Protein AF-A0A9P6SMW0-F1 (afdb_monomer)

pLDDT: mean 72.53, std 23.36, range [26.47, 97.31]

Radius of gyration: 35.16 Å; Cα contacts (8 Å, |Δi|>4): 327; chains: 1; bounding box: 112×62×105 Å

Sequence (400 aa):
MSQSSTWRSTFTNVPPLTKSVSTAMTVMTALGLALRLRDSMAFIGHGDAPVDDSPDYAGGSEDFLIPLLALVPVSAPYRFWTFATASFFERSIIQFVINMMTLLGCGKYLERAWGSREFFKFLAVTSVGTMLAIYFTCLFEYVVRGNEDLLYGTQAYGLTAVLAGFLVGFKQLVPEHLVTLWGAFSIRVKTLPMLFAVFMIVQSLLIRSQTQLLMAIYGLLISWMYSRFFKMQDGVRGDRSETFAFASFFPEAAQPPVKVVSNLVFGILVRLHICSPLGFGATFQSDLENPQMPGMILPISQPASLRAEAERRRALALKALDMRLHAAAGNSASLPGLSQKTFLGPTPSANNNPISLPPSSTGSTGGASTAPATNEDEVLFETSAMDDASANSSSKEEKP

Structure (mmCIF, N/CA/C/O backbone):
data_AF-A0A9P6SMW0-F1
#
_entry.id   AF-A0A9P6SMW0-F1
#
loop_
_atom_site.group_PDB
_atom_site.id
_atom_site.type_symbol
_atom_site.label_atom_id
_atom_site.label_alt_id
_atom_site.label_comp_id
_atom_site.label_asym_id
_atom_site.label_entity_id
_atom_site.label_seq_id
_atom_site.pdbx_PDB_ins_code
_atom_site.Cartn_x
_atom_site.Cartn_y
_atom_site.Cartn_z
_atom_site.occupancy
_atom_site.B_iso_or_equiv
_atom_site.auth_seq_id
_atom_site.auth_comp_id
_atom_site.auth_asym_id
_atom_site.auth_atom_id
_atom_site.pdbx_PDB_model_num
ATOM 1 N N . MET A 1 1 ? 14.753 30.728 30.051 1.00 38.44 1 MET A N 1
ATOM 2 C CA . MET A 1 1 ? 15.815 29.850 29.495 1.00 38.44 1 MET A CA 1
ATOM 3 C C . MET A 1 1 ? 15.223 29.008 28.368 1.00 38.44 1 MET A C 1
ATOM 5 O O . MET A 1 1 ? 14.013 28.822 28.364 1.00 38.44 1 MET A O 1
ATOM 9 N N . SER A 1 2 ? 16.028 28.582 27.387 1.00 42.25 2 SER A N 1
ATOM 10 C CA . SER A 1 2 ? 15.524 28.003 26.125 1.00 42.25 2 SER A CA 1
ATOM 11 C C . SER A 1 2 ? 15.168 26.511 26.212 1.00 42.25 2 SER A C 1
ATOM 13 O O . SER A 1 2 ? 15.767 25.770 26.990 1.00 42.25 2 SER A O 1
ATOM 15 N N . GLN A 1 3 ? 14.227 26.061 25.376 1.00 50.88 3 GLN A N 1
ATOM 16 C CA . GLN A 1 3 ? 13.873 24.647 25.213 1.00 50.88 3 GLN A CA 1
ATOM 17 C C . GLN A 1 3 ? 14.944 23.916 24.382 1.00 50.88 3 GLN A C 1
ATOM 19 O O . GLN A 1 3 ? 15.056 24.140 23.179 1.00 50.88 3 GLN A O 1
ATOM 24 N N . SER A 1 4 ? 15.715 23.016 24.999 1.00 48.16 4 SER A N 1
ATOM 25 C CA . SER A 1 4 ? 16.791 22.253 24.330 1.00 48.16 4 SER A CA 1
ATOM 26 C C . SER A 1 4 ? 16.632 20.722 24.394 1.00 48.16 4 SER A C 1
ATOM 28 O O . SER A 1 4 ? 17.510 19.981 23.953 1.00 48.16 4 SER A O 1
ATOM 30 N N . SER A 1 5 ? 15.503 20.218 24.903 1.00 55.91 5 SER A N 1
ATOM 31 C CA . SER A 1 5 ? 15.257 18.789 25.175 1.00 55.91 5 SER A CA 1
ATOM 32 C C . SER A 1 5 ? 14.526 18.019 24.057 1.00 55.91 5 SER A C 1
ATOM 34 O O . SER A 1 5 ? 14.334 16.804 24.161 1.00 55.91 5 SER A O 1
ATOM 36 N N . THR A 1 6 ? 14.109 18.697 22.985 1.00 59.00 6 THR A N 1
ATOM 37 C CA . THR A 1 6 ? 12.970 18.286 22.136 1.00 59.00 6 THR A CA 1
ATOM 38 C C . THR A 1 6 ? 13.243 17.118 21.176 1.00 59.00 6 THR A C 1
ATOM 40 O O . THR A 1 6 ? 12.393 16.246 20.990 1.00 59.00 6 THR A O 1
ATOM 43 N N . TRP A 1 7 ? 14.429 17.058 20.560 1.00 48.31 7 TRP A N 1
ATOM 44 C CA . TRP A 1 7 ? 14.708 16.068 19.506 1.00 48.31 7 TRP A CA 1
ATOM 45 C C . TRP A 1 7 ? 15.228 14.732 20.043 1.00 48.31 7 TRP A C 1
ATOM 47 O O . TRP A 1 7 ? 14.698 13.680 19.685 1.00 48.31 7 TRP A O 1
ATOM 57 N N . ARG A 1 8 ? 16.227 14.738 20.939 1.00 53.81 8 ARG A N 1
ATOM 58 C CA . ARG A 1 8 ? 16.831 13.490 21.454 1.00 53.81 8 ARG A CA 1
ATOM 59 C C . ARG A 1 8 ? 15.805 12.612 22.183 1.00 53.81 8 ARG A C 1
ATOM 61 O O . ARG A 1 8 ? 15.768 11.410 21.944 1.00 53.81 8 ARG A O 1
ATOM 68 N N . SER A 1 9 ? 14.923 13.218 22.979 1.00 55.69 9 SER A N 1
ATOM 69 C CA . SER A 1 9 ? 13.796 12.550 23.657 1.00 55.69 9 SER A CA 1
ATOM 70 C C . SER A 1 9 ? 12.783 11.924 22.683 1.00 55.69 9 SER A C 1
ATOM 72 O O . SER A 1 9 ? 12.255 10.835 22.927 1.00 55.69 9 SER A O 1
ATOM 74 N N . THR A 1 10 ? 12.546 12.573 21.540 1.00 56.06 10 THR A N 1
ATOM 75 C CA . THR A 1 10 ? 11.648 12.072 20.491 1.00 56.06 10 THR A CA 1
ATOM 76 C C . THR A 1 10 ? 12.177 10.781 19.859 1.00 56.06 10 THR A C 1
ATOM 78 O O . THR A 1 10 ? 11.382 9.855 19.657 1.00 56.06 10 THR A O 1
ATOM 81 N N . PHE A 1 11 ? 13.495 10.693 19.622 1.00 58.81 11 PHE A N 1
ATOM 82 C CA . PHE A 1 11 ? 14.179 9.520 19.056 1.00 58.81 11 PHE A CA 1
ATOM 83 C C . PHE A 1 11 ? 14.440 8.393 20.071 1.00 58.81 11 PHE A C 1
ATOM 85 O O . PHE A 1 11 ? 14.245 7.219 19.737 1.00 58.81 11 PHE A O 1
ATOM 92 N N . THR A 1 12 ? 14.832 8.696 21.317 1.00 64.06 12 THR A N 1
ATOM 93 C CA . THR A 1 12 ? 15.030 7.647 22.339 1.00 64.06 12 THR A CA 1
ATOM 94 C C . THR A 1 12 ? 13.735 6.878 22.590 1.00 64.06 12 THR A C 1
ATOM 96 O O . THR A 1 12 ? 13.759 5.647 22.624 1.00 64.06 12 THR A O 1
ATOM 99 N N . ASN A 1 13 ? 12.596 7.576 22.636 1.00 83.69 13 ASN A N 1
ATOM 100 C CA . ASN A 1 13 ? 11.272 7.009 22.900 1.00 83.69 13 ASN A CA 1
ATOM 101 C C . ASN A 1 13 ? 10.539 6.467 21.640 1.00 83.69 13 ASN A C 1
ATOM 103 O O . ASN A 1 13 ? 9.306 6.407 21.603 1.00 83.69 13 ASN A O 1
ATOM 107 N N . VAL A 1 14 ? 11.266 6.096 20.576 1.00 86.12 14 VAL A N 1
ATOM 108 C CA . VAL A 1 14 ? 10.713 5.298 19.458 1.00 86.12 14 VAL A CA 1
ATOM 109 C C . VAL A 1 14 ? 10.756 3.797 19.825 1.00 86.12 14 VAL A C 1
ATOM 111 O O . VAL A 1 14 ? 11.798 3.331 20.297 1.00 86.12 14 VAL A O 1
ATOM 114 N N . PRO A 1 15 ? 9.666 3.031 19.625 1.00 92.62 15 PRO A N 1
ATOM 115 C CA . PRO A 1 15 ? 9.629 1.571 19.777 1.00 92.62 15 PRO A CA 1
ATOM 116 C C . PRO A 1 15 ? 10.680 0.799 18.939 1.00 92.62 15 PRO A C 1
ATOM 118 O O . PRO A 1 15 ? 11.204 1.337 17.956 1.00 92.62 15 PRO A O 1
ATOM 121 N N . PRO A 1 16 ? 11.031 -0.447 19.322 1.00 92.75 16 PRO A N 1
ATOM 122 C CA . PRO A 1 16 ? 12.182 -1.159 18.765 1.00 92.75 16 PRO A CA 1
ATOM 123 C C . PRO A 1 16 ? 12.016 -1.588 17.302 1.00 92.75 16 PRO A C 1
ATOM 125 O O . PRO A 1 16 ? 12.989 -1.508 16.551 1.00 92.75 16 PRO A O 1
ATOM 128 N N . LEU A 1 17 ? 10.822 -2.003 16.861 1.00 94.31 17 LEU A N 1
ATOM 129 C CA . LEU A 1 17 ? 10.643 -2.435 15.473 1.00 94.31 17 LEU A CA 1
ATOM 130 C C . LEU A 1 17 ? 10.639 -1.237 14.520 1.00 94.31 17 LEU A C 1
ATOM 132 O O . LEU A 1 17 ? 11.313 -1.276 13.499 1.00 94.31 17 LEU A O 1
ATOM 136 N N . THR A 1 18 ? 9.962 -0.146 14.875 1.00 94.69 18 THR A N 1
ATOM 137 C CA . THR A 1 18 ? 9.974 1.113 14.116 1.00 94.69 18 THR A CA 1
ATOM 138 C C . THR A 1 18 ? 11.405 1.629 13.953 1.00 94.69 18 THR A C 1
ATOM 140 O O . THR A 1 18 ? 11.791 2.002 12.847 1.00 94.69 18 THR A O 1
ATOM 143 N N . LYS A 1 19 ? 12.230 1.561 15.013 1.00 94.12 19 LYS A N 1
ATOM 144 C CA . LYS A 1 19 ? 13.682 1.797 14.915 1.00 94.12 19 LYS A CA 1
ATOM 145 C C . LYS A 1 19 ? 14.330 0.862 13.889 1.00 94.12 19 LYS A C 1
ATOM 147 O O . LYS A 1 19 ? 14.924 1.362 12.942 1.00 94.12 19 LYS A O 1
ATOM 152 N N . SER A 1 20 ? 14.179 -0.456 14.026 1.00 93.81 20 SER A N 1
ATOM 153 C CA . SER A 1 20 ? 14.808 -1.444 13.134 1.00 93.81 20 SER A CA 1
ATOM 154 C C . SER A 1 20 ? 14.403 -1.312 11.657 1.00 93.81 20 SER A C 1
ATOM 156 O O . SER A 1 20 ? 15.257 -1.415 10.779 1.00 93.81 20 SER A O 1
ATOM 158 N N . VAL A 1 21 ? 13.127 -1.051 11.363 1.00 93.75 21 VAL A N 1
ATOM 159 C CA . VAL A 1 21 ? 12.633 -0.849 9.990 1.00 93.75 21 VAL A CA 1
ATOM 160 C C . VAL A 1 21 ? 13.147 0.481 9.429 1.00 93.75 21 VAL A C 1
ATOM 162 O O . VAL A 1 21 ? 13.546 0.541 8.267 1.00 93.75 21 VAL A O 1
ATOM 165 N N . SER A 1 22 ? 13.226 1.533 10.254 1.00 94.06 22 SER A N 1
ATOM 166 C CA . SER A 1 22 ? 13.819 2.810 9.840 1.00 94.06 22 SER A CA 1
ATOM 167 C C . SER A 1 22 ? 15.324 2.701 9.559 1.00 94.06 22 SER A C 1
ATOM 169 O O . SER A 1 22 ? 15.792 3.221 8.550 1.00 94.06 22 SER A O 1
ATOM 171 N N . THR A 1 23 ? 16.098 1.971 10.371 1.00 93.25 23 THR A N 1
ATOM 172 C CA . THR A 1 23 ? 17.533 1.776 10.105 1.00 93.25 23 THR A CA 1
ATOM 173 C C . THR A 1 23 ? 17.768 0.912 8.871 1.00 93.25 23 THR A C 1
ATOM 175 O O . THR A 1 23 ? 18.647 1.247 8.080 1.00 93.25 23 THR A O 1
ATOM 178 N N . ALA A 1 24 ? 16.952 -0.122 8.637 1.00 92.12 24 ALA A N 1
ATOM 179 C CA . ALA A 1 24 ? 16.988 -0.898 7.397 1.00 92.12 24 ALA A CA 1
ATOM 180 C C . ALA A 1 24 ? 16.718 -0.015 6.162 1.00 92.12 24 ALA A C 1
ATOM 182 O O . ALA A 1 24 ? 17.507 -0.028 5.220 1.00 92.12 24 ALA A O 1
ATOM 183 N N . MET A 1 25 ? 15.671 0.819 6.193 1.00 92.75 25 MET A N 1
ATOM 184 C CA . MET A 1 25 ? 15.364 1.764 5.110 1.00 92.75 25 MET A CA 1
ATOM 185 C C . MET A 1 25 ? 16.507 2.763 4.856 1.00 92.75 25 MET A C 1
ATOM 187 O O . MET A 1 25 ? 16.843 3.038 3.701 1.00 92.75 25 MET A O 1
ATOM 191 N N . THR A 1 26 ? 17.144 3.273 5.916 1.00 93.19 26 THR A N 1
ATOM 192 C CA . THR A 1 26 ? 18.338 4.128 5.804 1.00 93.19 26 THR A CA 1
ATOM 193 C C . THR A 1 26 ? 19.496 3.397 5.135 1.00 93.19 26 THR A C 1
ATOM 195 O O . THR A 1 26 ? 20.069 3.940 4.199 1.00 93.19 26 THR A O 1
ATOM 198 N N . VAL A 1 27 ? 19.829 2.173 5.560 1.00 92.19 27 VAL A N 1
ATOM 199 C CA . VAL A 1 27 ? 20.946 1.400 4.986 1.00 92.19 27 VAL A CA 1
ATOM 200 C C . VAL A 1 27 ? 20.711 1.097 3.504 1.00 92.19 27 VAL A C 1
ATOM 202 O O . VAL A 1 27 ? 21.601 1.335 2.692 1.00 92.19 27 VAL A O 1
ATOM 205 N N . MET A 1 28 ? 19.510 0.649 3.130 1.00 88.12 28 MET A N 1
ATOM 206 C CA . MET A 1 28 ? 19.176 0.310 1.739 1.00 88.12 28 MET A CA 1
ATOM 207 C C . MET A 1 28 ? 19.197 1.541 0.821 1.00 88.12 28 MET A C 1
ATOM 209 O O . MET A 1 28 ? 19.710 1.480 -0.296 1.00 88.12 28 MET A O 1
ATOM 213 N N . THR A 1 29 ? 18.695 2.682 1.304 1.00 89.06 29 THR A N 1
ATOM 214 C CA . THR A 1 29 ? 18.709 3.947 0.550 1.00 89.06 29 THR A CA 1
ATOM 215 C C . THR A 1 29 ? 20.121 4.538 0.459 1.00 89.06 29 THR A C 1
ATOM 217 O O . THR A 1 29 ? 20.538 4.985 -0.610 1.00 89.06 29 THR A O 1
ATOM 220 N N . ALA A 1 30 ? 20.890 4.507 1.552 1.00 88.88 30 ALA A N 1
ATOM 221 C CA . ALA A 1 30 ? 22.264 5.003 1.588 1.00 88.88 30 ALA A CA 1
ATOM 222 C C . ALA A 1 30 ? 23.210 4.168 0.713 1.00 88.88 30 ALA A C 1
ATOM 224 O O . ALA A 1 30 ? 24.082 4.739 0.066 1.00 88.88 30 ALA A O 1
ATOM 225 N N . LEU A 1 31 ? 23.010 2.846 0.637 1.00 86.50 31 LEU A N 1
ATOM 226 C CA . LEU A 1 31 ? 23.756 1.962 -0.263 1.00 86.50 31 LEU A CA 1
ATOM 227 C C . LEU A 1 31 ? 23.539 2.353 -1.732 1.00 86.50 31 LEU A C 1
ATOM 229 O O . LEU A 1 31 ? 24.509 2.558 -2.460 1.00 86.50 31 LEU A O 1
ATOM 233 N N . GLY A 1 32 ? 22.280 2.529 -2.150 1.00 81.81 32 GLY A N 1
ATOM 234 C CA . GLY A 1 32 ? 21.957 3.002 -3.499 1.00 81.81 32 GLY A CA 1
ATOM 235 C C . GLY A 1 32 ? 22.542 4.387 -3.793 1.00 81.81 32 GLY A C 1
ATOM 236 O O . GLY A 1 32 ? 23.146 4.592 -4.843 1.00 81.81 32 GLY A O 1
ATOM 237 N N . LEU A 1 33 ? 22.437 5.330 -2.849 1.00 84.44 33 LEU A N 1
ATOM 238 C CA . LEU A 1 33 ? 23.004 6.673 -3.000 1.00 84.44 33 LEU A CA 1
ATOM 239 C C . LEU A 1 33 ? 24.539 6.662 -3.099 1.00 84.44 33 LEU A C 1
ATOM 241 O O . LEU A 1 33 ? 25.092 7.357 -3.945 1.00 84.44 33 LEU A O 1
ATOM 245 N N . ALA A 1 34 ? 25.232 5.873 -2.276 1.00 82.75 34 ALA A N 1
ATOM 246 C CA . ALA A 1 34 ? 26.691 5.781 -2.296 1.00 82.75 34 ALA A CA 1
ATOM 247 C C . ALA A 1 34 ? 27.218 5.233 -3.632 1.00 82.75 34 ALA A C 1
ATOM 249 O O . ALA A 1 34 ? 28.231 5.710 -4.141 1.00 82.75 34 ALA A O 1
ATOM 250 N N . LEU A 1 35 ? 26.510 4.268 -4.222 1.00 80.69 35 LEU A N 1
ATOM 251 C CA . LEU A 1 35 ? 26.890 3.653 -5.493 1.00 80.69 35 LEU A CA 1
ATOM 252 C C . LEU A 1 35 ? 26.582 4.582 -6.681 1.00 80.69 35 LEU A C 1
ATOM 254 O O . LEU A 1 35 ? 27.444 4.770 -7.534 1.00 80.69 35 LEU A O 1
ATOM 258 N N . ARG A 1 36 ? 25.452 5.304 -6.655 1.00 79.06 36 ARG A N 1
ATOM 259 C CA . ARG A 1 36 ? 25.167 6.418 -7.586 1.00 79.06 36 ARG A CA 1
ATOM 260 C C . ARG A 1 36 ? 26.241 7.507 -7.556 1.00 79.06 36 ARG A C 1
ATOM 262 O O . ARG A 1 36 ? 26.668 7.985 -8.606 1.00 79.06 36 ARG A O 1
ATOM 269 N N . LEU A 1 37 ? 26.685 7.900 -6.359 1.00 80.19 37 LEU A N 1
ATOM 270 C CA . LEU A 1 37 ? 27.744 8.897 -6.183 1.00 80.19 37 LEU A CA 1
ATOM 271 C C . LEU A 1 37 ? 29.089 8.385 -6.707 1.00 80.19 37 LEU A C 1
ATOM 273 O O . LEU A 1 37 ? 29.782 9.128 -7.396 1.00 80.19 37 LEU A O 1
ATOM 277 N N . ARG A 1 38 ? 29.444 7.122 -6.435 1.00 80.94 38 ARG A N 1
ATOM 278 C CA . ARG A 1 38 ? 30.654 6.487 -6.979 1.00 80.94 38 ARG A CA 1
ATOM 279 C C . ARG A 1 38 ? 30.658 6.509 -8.505 1.00 80.94 38 ARG A C 1
ATOM 281 O O . ARG A 1 38 ? 31.643 6.941 -9.090 1.00 80.94 38 ARG A O 1
ATOM 288 N N . ASP A 1 39 ? 29.571 6.076 -9.134 1.00 74.94 39 ASP A N 1
ATOM 289 C CA . ASP A 1 39 ? 29.486 5.976 -10.593 1.00 74.94 39 ASP A CA 1
ATOM 290 C C . ASP A 1 39 ? 29.515 7.371 -11.246 1.00 74.94 39 ASP A C 1
ATOM 292 O O . ASP A 1 39 ? 30.223 7.583 -12.228 1.00 74.94 39 ASP A O 1
ATOM 296 N N . SER A 1 40 ? 28.857 8.362 -10.629 1.00 75.00 40 SER A N 1
ATOM 297 C CA . SER A 1 40 ? 28.942 9.771 -11.051 1.00 75.00 40 SER A CA 1
ATOM 298 C C . SER A 1 40 ? 30.370 10.328 -10.956 1.00 75.00 40 SER A C 1
ATOM 300 O O . SER A 1 40 ? 30.811 11.053 -11.844 1.00 75.00 40 SER A O 1
ATOM 302 N N . MET A 1 41 ? 31.115 9.984 -9.898 1.00 74.44 41 MET A N 1
ATOM 303 C CA . MET A 1 41 ? 32.519 10.388 -9.747 1.00 74.44 41 MET A CA 1
ATOM 304 C C . MET A 1 41 ? 33.445 9.665 -10.734 1.00 74.44 41 MET A C 1
ATOM 306 O O . MET A 1 41 ? 34.378 10.285 -11.236 1.00 74.44 41 MET A O 1
ATOM 310 N N . ALA A 1 42 ? 33.181 8.394 -11.051 1.00 70.69 42 ALA A N 1
ATOM 311 C CA . ALA A 1 42 ? 33.932 7.649 -12.061 1.00 70.69 42 ALA A CA 1
ATOM 312 C C . ALA A 1 42 ? 33.749 8.255 -13.463 1.00 70.69 42 ALA A C 1
ATOM 314 O O . ALA A 1 42 ? 34.732 8.461 -14.167 1.00 70.69 42 ALA A O 1
ATOM 315 N N . PHE A 1 43 ? 32.517 8.627 -13.830 1.00 63.81 43 PHE A N 1
ATOM 316 C CA . PHE A 1 43 ? 32.230 9.318 -15.091 1.00 63.81 43 PHE A CA 1
ATOM 317 C C . PHE A 1 43 ? 32.984 10.654 -15.205 1.00 63.81 43 PHE A C 1
ATOM 319 O O . PHE A 1 43 ? 33.633 10.914 -16.214 1.00 63.81 43 PHE A O 1
ATOM 32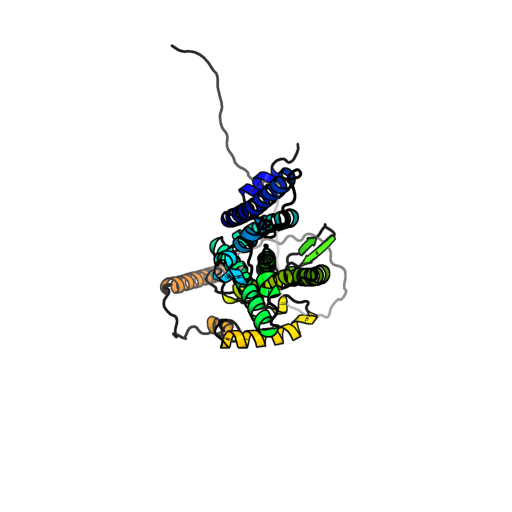6 N N . ILE A 1 44 ? 32.980 11.471 -14.143 1.00 66.94 44 ILE A N 1
ATOM 327 C CA . ILE A 1 44 ? 33.736 12.737 -14.095 1.00 66.94 44 ILE A CA 1
ATOM 328 C C . ILE A 1 44 ? 35.256 12.493 -14.183 1.00 66.94 44 ILE A C 1
ATOM 330 O O . ILE A 1 44 ? 35.965 13.266 -14.821 1.00 66.94 44 ILE A O 1
ATOM 334 N N . GLY A 1 45 ? 35.761 11.411 -13.581 1.00 63.66 45 GLY A N 1
ATOM 335 C CA . GLY A 1 45 ? 37.182 11.045 -13.602 1.00 63.66 45 GLY A CA 1
ATOM 336 C C . GLY A 1 45 ? 37.713 10.537 -14.949 1.00 63.66 45 GLY A C 1
ATOM 337 O O . GLY A 1 45 ? 38.927 10.497 -15.130 1.00 63.66 45 GLY A O 1
ATOM 338 N N . HIS A 1 46 ? 36.838 10.174 -15.893 1.00 59.62 46 HIS A N 1
ATOM 339 C CA . HIS A 1 46 ? 37.213 9.684 -17.227 1.00 59.62 46 HIS A CA 1
ATOM 340 C C . HIS A 1 46 ? 37.083 10.736 -18.346 1.00 59.62 46 HIS A C 1
ATOM 342 O O . HIS A 1 46 ? 37.222 10.392 -19.516 1.00 59.62 46 HIS A O 1
ATOM 348 N N . GLY A 1 47 ? 36.873 12.016 -18.010 1.00 56.06 47 GLY A N 1
ATOM 349 C CA . GLY A 1 47 ? 36.611 13.093 -18.981 1.00 56.06 47 GLY A CA 1
ATOM 350 C C . GLY A 1 47 ? 37.697 13.369 -20.037 1.00 56.06 47 GLY A C 1
ATOM 351 O O . GLY A 1 47 ? 37.386 14.003 -21.040 1.00 56.06 47 GLY A O 1
ATOM 352 N N . ASP A 1 48 ? 38.927 12.876 -19.842 1.00 55.62 48 ASP A N 1
ATOM 353 C CA . ASP A 1 48 ? 40.054 13.006 -20.787 1.00 55.62 48 ASP A CA 1
ATOM 354 C C . ASP A 1 48 ? 40.368 11.703 -21.564 1.00 55.62 48 ASP A C 1
ATOM 356 O O . ASP A 1 48 ? 41.345 11.640 -22.314 1.00 55.62 48 ASP A O 1
ATOM 360 N N . ALA A 1 49 ? 39.581 10.634 -21.387 1.00 56.25 49 ALA A N 1
ATOM 361 C CA . ALA A 1 49 ? 39.760 9.392 -22.142 1.00 56.25 49 ALA A CA 1
ATOM 362 C C . ALA A 1 49 ? 39.144 9.508 -23.554 1.00 56.25 49 ALA A C 1
ATOM 364 O O . ALA A 1 49 ? 38.048 10.058 -23.693 1.00 56.25 49 ALA A O 1
ATOM 365 N N . PRO A 1 50 ? 39.793 8.980 -24.613 1.00 52.38 50 PRO A N 1
ATOM 366 C CA . PRO A 1 50 ? 39.182 8.933 -25.937 1.00 52.38 50 PRO A CA 1
ATOM 367 C C . PRO A 1 50 ? 37.927 8.053 -25.909 1.00 52.38 50 PRO A C 1
ATOM 369 O O . PRO A 1 50 ? 37.928 6.979 -25.306 1.00 52.38 50 PRO A O 1
ATOM 372 N N . VAL A 1 51 ? 36.866 8.508 -26.578 1.00 54.59 51 VAL A N 1
ATOM 373 C CA . VAL A 1 51 ? 35.633 7.732 -26.750 1.00 54.59 51 VAL A CA 1
ATOM 374 C C . VAL A 1 51 ? 35.925 6.571 -27.697 1.00 54.59 51 VAL A C 1
ATOM 376 O O . VAL A 1 51 ? 36.068 6.769 -28.901 1.00 54.59 51 VAL A O 1
ATOM 379 N N . ASP A 1 52 ? 36.050 5.375 -27.133 1.00 50.16 52 ASP A N 1
ATOM 380 C CA . ASP A 1 52 ? 36.078 4.122 -27.882 1.00 50.16 52 ASP A CA 1
ATOM 381 C C . ASP A 1 52 ? 34.620 3.674 -28.075 1.00 50.16 52 ASP A C 1
ATOM 383 O O . ASP A 1 52 ? 33.908 3.452 -27.091 1.00 50.16 52 ASP A O 1
ATOM 387 N N . ASP A 1 53 ? 34.146 3.606 -29.325 1.00 48.81 53 ASP A N 1
ATOM 388 C CA . ASP A 1 53 ? 32.729 3.401 -29.697 1.00 48.81 53 ASP A CA 1
ATOM 389 C C . ASP A 1 53 ? 32.248 1.941 -29.479 1.00 48.81 53 ASP A C 1
ATOM 391 O O . ASP A 1 53 ? 31.550 1.343 -30.302 1.00 48.81 53 ASP A O 1
ATOM 395 N N . SER A 1 54 ? 32.617 1.339 -28.345 1.00 46.72 54 SER A N 1
ATOM 396 C CA . SER A 1 54 ? 32.139 0.035 -27.885 1.00 46.72 54 SER A CA 1
ATOM 397 C C . SER A 1 54 ? 30.897 0.205 -26.987 1.00 46.72 54 SER A C 1
ATOM 399 O O . SER A 1 54 ? 31.025 0.724 -25.873 1.00 46.72 54 SER A O 1
ATOM 401 N N . PRO A 1 55 ? 29.693 -0.233 -27.405 1.00 46.69 55 PRO A N 1
ATOM 402 C CA . PRO A 1 55 ? 28.449 0.054 -26.679 1.00 46.69 55 PRO A CA 1
ATOM 403 C C . PRO A 1 55 ? 28.268 -0.738 -25.367 1.00 46.69 55 PRO A C 1
ATOM 405 O O . PRO A 1 55 ? 27.374 -0.425 -24.584 1.00 46.69 55 PRO A O 1
ATOM 408 N N . ASP A 1 56 ? 29.101 -1.751 -25.111 1.00 44.00 56 ASP A N 1
ATOM 409 C CA . ASP A 1 56 ? 28.829 -2.799 -24.114 1.00 44.00 56 ASP A CA 1
ATOM 410 C C . ASP A 1 56 ? 29.334 -2.516 -22.682 1.00 44.00 56 ASP A C 1
ATOM 412 O O . ASP A 1 56 ? 29.006 -3.264 -21.761 1.00 44.00 56 ASP A O 1
ATOM 416 N N . TYR A 1 57 ? 30.106 -1.444 -22.454 1.00 45.03 57 TYR A N 1
ATOM 417 C CA . TYR A 1 57 ? 30.691 -1.132 -21.132 1.00 45.03 57 TYR A CA 1
ATOM 418 C C . TYR A 1 57 ? 30.017 0.014 -20.358 1.00 45.03 57 TYR A C 1
ATOM 420 O O . TYR A 1 57 ? 30.413 0.308 -19.231 1.00 45.03 57 TYR A O 1
ATOM 428 N N . ALA A 1 58 ? 28.955 0.618 -20.900 1.00 44.44 58 ALA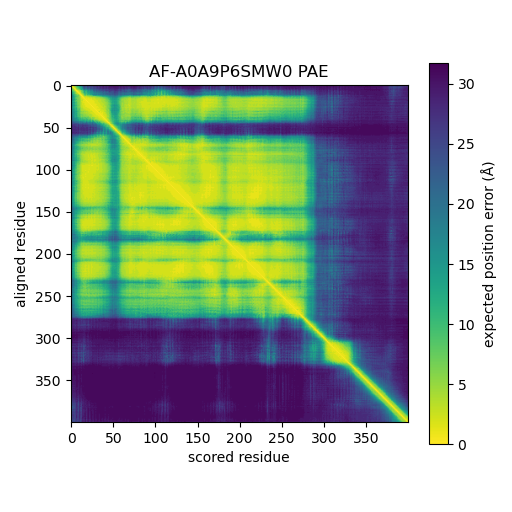 A N 1
ATOM 429 C CA . ALA A 1 58 ? 28.212 1.704 -20.249 1.00 44.44 58 ALA A CA 1
ATOM 430 C C . ALA A 1 58 ? 27.161 1.239 -19.209 1.00 44.44 58 ALA A C 1
ATOM 432 O O . ALA A 1 58 ? 26.380 2.058 -18.725 1.00 44.44 58 ALA A O 1
ATOM 433 N N . GLY A 1 59 ? 27.130 -0.053 -18.855 1.00 51.41 59 GLY A N 1
ATOM 434 C CA . GLY A 1 59 ? 26.236 -0.598 -17.826 1.00 51.41 59 GLY A CA 1
ATOM 435 C C . GLY A 1 59 ? 26.606 -0.095 -16.429 1.00 51.41 59 GLY A C 1
ATOM 436 O O . GLY A 1 59 ? 27.518 -0.624 -15.788 1.00 51.41 59 GLY A O 1
ATOM 437 N N . GLY A 1 60 ? 25.901 0.931 -15.951 1.00 60.44 60 GLY A N 1
ATOM 438 C CA . GLY A 1 60 ? 26.140 1.533 -14.642 1.00 60.44 60 GLY A CA 1
ATOM 439 C C . GLY A 1 60 ? 25.772 0.572 -13.512 1.00 60.44 60 GLY A C 1
ATOM 440 O O . GLY A 1 60 ? 24.963 -0.340 -13.684 1.00 60.44 60 GLY A O 1
ATOM 441 N N . SER A 1 61 ? 26.302 0.769 -12.299 1.00 64.31 61 SER A N 1
ATOM 442 C CA . SER A 1 61 ? 25.914 -0.123 -11.196 1.00 64.31 61 SER A CA 1
ATOM 443 C C . SER A 1 61 ? 24.450 0.053 -10.789 1.00 64.31 61 SER A C 1
ATOM 445 O O . SER A 1 61 ? 23.865 -0.887 -10.257 1.00 64.31 61 SER A O 1
ATOM 447 N N . GLU A 1 62 ? 23.829 1.189 -11.129 1.00 67.06 62 GLU A N 1
ATOM 448 C CA . GLU A 1 62 ? 22.370 1.371 -11.180 1.00 67.06 62 GLU A CA 1
ATOM 449 C C . GLU A 1 62 ? 21.652 0.169 -11.822 1.00 67.06 62 GLU A C 1
ATOM 451 O O . GLU A 1 62 ? 20.718 -0.365 -11.222 1.00 67.06 62 GLU A O 1
ATOM 456 N N . ASP A 1 63 ? 22.118 -0.316 -12.976 1.00 68.12 63 ASP A N 1
ATOM 457 C CA . ASP A 1 63 ? 21.465 -1.387 -13.744 1.00 68.12 63 ASP A CA 1
ATOM 458 C C . ASP A 1 63 ? 21.572 -2.753 -13.051 1.00 68.12 63 ASP A C 1
ATOM 460 O O . ASP A 1 63 ? 20.683 -3.601 -13.157 1.00 68.12 63 ASP A O 1
ATOM 464 N N . PHE A 1 64 ? 22.625 -2.960 -12.255 1.00 72.38 64 PHE A N 1
ATOM 465 C CA . PHE A 1 64 ? 22.752 -4.132 -11.391 1.00 72.38 64 PHE A CA 1
ATOM 466 C C . PHE A 1 64 ? 21.898 -4.010 -10.115 1.00 72.38 64 PHE A C 1
ATOM 468 O O . PHE A 1 64 ? 21.249 -4.981 -9.701 1.00 72.38 64 PHE A O 1
ATOM 475 N N . LEU A 1 65 ? 21.910 -2.823 -9.495 1.00 75.25 65 LEU A N 1
ATOM 476 C CA . LEU A 1 65 ? 21.375 -2.530 -8.161 1.00 75.25 65 LEU A CA 1
ATOM 477 C C . LEU A 1 65 ? 19.867 -2.306 -8.132 1.00 75.25 65 LEU A C 1
ATOM 479 O O . LEU A 1 65 ? 19.216 -2.742 -7.183 1.00 75.25 65 LEU A O 1
ATOM 483 N N . ILE A 1 66 ? 19.296 -1.651 -9.144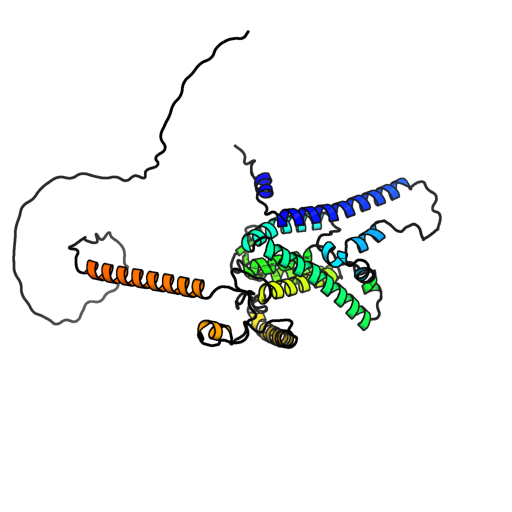 1.00 77.50 66 ILE A N 1
ATOM 484 C CA . ILE A 1 66 ? 17.852 -1.414 -9.231 1.00 77.50 66 ILE A CA 1
ATOM 485 C C . ILE A 1 66 ? 17.099 -2.753 -9.175 1.00 77.50 66 ILE A C 1
ATOM 487 O O . ILE A 1 66 ? 16.333 -2.927 -8.230 1.00 77.50 66 ILE A O 1
ATOM 491 N N . PRO A 1 67 ? 17.363 -3.753 -10.040 1.00 78.25 67 PRO A N 1
ATOM 492 C CA . PRO A 1 67 ? 16.764 -5.081 -9.901 1.00 78.25 67 PRO A CA 1
ATOM 493 C C . PRO A 1 67 ? 17.301 -5.899 -8.710 1.00 78.25 67 PRO A C 1
ATOM 495 O O . PRO A 1 67 ? 16.873 -7.030 -8.513 1.00 78.25 67 PRO A O 1
ATOM 498 N N . LEU A 1 68 ? 18.276 -5.422 -7.925 1.00 80.81 68 LEU A N 1
ATOM 499 C CA . LEU A 1 68 ? 18.703 -6.082 -6.676 1.00 80.81 68 LEU A CA 1
ATOM 500 C C . LEU A 1 68 ? 17.862 -5.622 -5.474 1.00 80.81 68 LEU A C 1
ATOM 502 O O . LEU A 1 68 ? 17.616 -6.413 -4.564 1.00 80.81 68 LEU A O 1
ATOM 506 N N . LEU A 1 69 ? 17.459 -4.348 -5.466 1.00 82.38 69 LEU A N 1
ATOM 507 C CA . LEU A 1 69 ? 16.823 -3.661 -4.338 1.00 82.38 69 LEU A CA 1
ATOM 508 C C . LEU A 1 69 ? 15.324 -3.421 -4.565 1.00 82.38 69 LEU A C 1
ATOM 510 O O . LEU A 1 69 ? 14.529 -3.648 -3.649 1.00 82.38 69 LEU A O 1
ATOM 514 N N . ALA A 1 70 ? 14.954 -2.978 -5.769 1.00 88.19 70 ALA A N 1
ATOM 515 C CA . ALA A 1 70 ? 13.588 -2.746 -6.229 1.00 88.19 70 ALA A CA 1
ATOM 516 C C . ALA A 1 70 ? 13.013 -3.981 -6.942 1.00 88.19 70 ALA A C 1
ATOM 518 O O . ALA A 1 70 ? 13.742 -4.850 -7.421 1.00 88.19 70 ALA A O 1
ATOM 519 N N . LEU A 1 71 ? 11.687 -4.041 -7.053 1.00 90.88 71 LEU A N 1
ATOM 520 C CA . LEU A 1 71 ? 10.999 -5.073 -7.816 1.00 90.88 71 LEU A CA 1
ATOM 521 C C . LEU A 1 71 ? 10.995 -4.692 -9.304 1.00 90.88 71 LEU A C 1
ATOM 523 O O . LEU A 1 71 ? 10.313 -3.746 -9.703 1.00 90.88 71 LEU A O 1
ATOM 527 N N . VAL A 1 72 ? 11.713 -5.468 -10.117 1.00 91.69 72 VAL A N 1
ATOM 528 C CA . VAL A 1 72 ? 11.609 -5.457 -11.586 1.00 91.69 72 VAL A CA 1
ATOM 529 C C . VAL A 1 72 ? 11.037 -6.811 -12.026 1.00 91.69 72 VAL A C 1
ATOM 531 O O . VAL A 1 72 ? 11.685 -7.830 -11.745 1.00 91.69 72 VAL A O 1
ATOM 534 N N . PRO A 1 73 ? 9.850 -6.872 -12.671 1.00 90.06 73 PRO A N 1
ATOM 535 C CA . PRO A 1 73 ? 9.106 -8.120 -12.848 1.00 90.06 73 PRO A CA 1
ATOM 536 C C . PRO A 1 73 ? 9.894 -9.255 -13.507 1.00 90.06 73 PRO A C 1
ATOM 538 O O . PRO A 1 73 ? 9.830 -10.378 -13.014 1.00 90.06 73 PRO A O 1
ATOM 541 N N . VAL A 1 74 ? 10.691 -8.981 -14.548 1.00 89.31 74 VAL A N 1
ATOM 542 C CA . VAL A 1 74 ? 11.480 -10.027 -15.230 1.00 89.31 74 VAL A CA 1
ATOM 543 C C . VAL A 1 74 ? 12.497 -10.720 -14.308 1.00 89.31 74 VAL A C 1
ATOM 545 O O . VAL A 1 74 ? 12.712 -11.926 -14.406 1.00 89.31 74 VAL A O 1
ATOM 548 N N . SER A 1 75 ? 13.093 -9.985 -13.363 1.00 87.56 75 SER A N 1
ATOM 549 C CA . SER A 1 75 ? 14.092 -10.526 -12.426 1.00 87.56 75 SER A CA 1
ATOM 550 C C . SER A 1 75 ? 13.510 -11.041 -11.106 1.00 87.56 75 SER A C 1
ATOM 552 O O . SER A 1 75 ? 14.181 -11.798 -10.404 1.00 87.56 75 SER A O 1
ATOM 554 N N . ALA A 1 76 ? 12.270 -10.667 -10.775 1.00 89.50 76 ALA A N 1
ATOM 555 C CA . ALA A 1 76 ? 11.606 -10.993 -9.514 1.00 89.50 76 ALA A CA 1
ATOM 556 C C . ALA A 1 76 ? 11.632 -12.490 -9.114 1.00 89.50 76 ALA A C 1
ATOM 558 O O . ALA A 1 76 ? 11.927 -12.756 -7.947 1.00 89.50 76 ALA A O 1
ATOM 559 N N . PRO A 1 77 ? 11.396 -13.482 -10.007 1.00 88.94 77 PRO A N 1
ATOM 560 C CA . PRO A 1 77 ? 11.458 -14.896 -9.613 1.00 88.94 77 PRO A CA 1
ATOM 561 C C . PRO A 1 77 ? 12.876 -15.359 -9.237 1.00 88.94 77 PRO A C 1
ATOM 563 O O . PRO A 1 77 ? 13.031 -16.179 -8.336 1.00 88.94 77 PRO A O 1
ATOM 566 N N . TYR A 1 78 ? 13.915 -14.808 -9.873 1.00 89.88 78 TYR A N 1
ATOM 567 C CA . TYR A 1 78 ? 15.317 -15.110 -9.554 1.00 89.88 78 TYR A CA 1
ATOM 568 C C . TYR A 1 78 ? 15.816 -14.340 -8.323 1.00 89.88 78 TYR A C 1
ATOM 570 O O . TYR A 1 78 ? 16.683 -14.814 -7.591 1.00 89.88 78 TYR A O 1
ATOM 578 N N . ARG A 1 79 ? 15.266 -13.143 -8.090 1.00 89.50 79 ARG A N 1
ATOM 579 C CA . ARG A 1 79 ? 15.659 -12.200 -7.035 1.00 89.50 79 ARG A CA 1
ATOM 580 C C . ARG A 1 79 ? 14.526 -12.012 -6.023 1.00 89.50 79 ARG A C 1
ATOM 582 O O . ARG A 1 79 ? 14.121 -10.892 -5.719 1.00 89.50 79 ARG A O 1
ATOM 589 N N . PHE A 1 80 ? 13.995 -13.119 -5.504 1.00 91.69 80 PHE A N 1
ATOM 590 C CA . PHE A 1 80 ? 12.766 -13.171 -4.695 1.00 91.69 80 PHE A CA 1
ATOM 591 C C . PHE A 1 80 ? 12.777 -12.297 -3.423 1.00 91.69 80 PHE A C 1
ATOM 593 O O . PHE A 1 80 ? 11.721 -11.946 -2.901 1.00 91.69 80 PHE A O 1
ATOM 600 N N . TRP A 1 81 ? 13.945 -11.899 -2.912 1.00 92.19 81 TRP A N 1
ATOM 601 C CA . TRP A 1 81 ? 14.042 -10.946 -1.799 1.00 92.19 81 TRP A CA 1
ATOM 602 C C . TRP A 1 81 ? 13.510 -9.548 -2.159 1.00 92.19 81 TRP A C 1
ATOM 604 O O . TRP A 1 81 ? 13.083 -8.824 -1.259 1.00 92.19 81 TRP A O 1
ATOM 614 N N . THR A 1 82 ? 13.460 -9.185 -3.448 1.00 92.38 82 THR A N 1
ATOM 615 C CA . THR A 1 82 ? 12.920 -7.898 -3.932 1.00 92.38 82 THR A CA 1
ATOM 616 C C . THR A 1 82 ? 11.476 -7.660 -3.488 1.00 92.38 82 THR A C 1
ATOM 618 O O . THR A 1 82 ? 11.131 -6.533 -3.135 1.00 92.38 82 THR A O 1
ATOM 621 N N . PHE A 1 83 ? 10.661 -8.717 -3.366 1.00 93.94 83 PHE A N 1
ATOM 622 C CA . PHE A 1 83 ? 9.308 -8.638 -2.803 1.00 93.94 83 PHE A CA 1
ATOM 623 C C . PHE A 1 83 ? 9.275 -8.074 -1.370 1.00 93.94 83 PHE A C 1
ATOM 625 O O . PHE A 1 83 ? 8.289 -7.450 -0.984 1.00 93.94 83 PHE A O 1
ATOM 632 N N . ALA A 1 84 ? 10.341 -8.261 -0.584 1.00 91.44 84 ALA A N 1
ATOM 633 C CA . ALA A 1 84 ? 10.472 -7.721 0.767 1.00 91.44 84 ALA A CA 1
ATOM 634 C C . ALA A 1 84 ? 11.280 -6.411 0.818 1.00 91.44 84 ALA A C 1
ATOM 636 O O . ALA A 1 84 ? 10.932 -5.518 1.591 1.00 91.44 84 ALA A O 1
ATOM 637 N N . THR A 1 85 ? 12.344 -6.271 0.018 1.00 91.31 85 THR A N 1
ATOM 638 C CA . THR A 1 85 ? 13.247 -5.106 0.086 1.00 91.31 85 THR A CA 1
ATOM 639 C C . THR A 1 85 ? 12.701 -3.862 -0.606 1.00 91.31 85 THR A C 1
ATOM 641 O O . THR A 1 85 ? 12.952 -2.754 -0.132 1.00 91.31 85 THR A O 1
ATOM 644 N N . ALA A 1 86 ? 11.930 -4.016 -1.687 1.00 92.50 86 ALA A N 1
ATOM 645 C CA . ALA A 1 86 ? 11.547 -2.905 -2.558 1.00 92.50 86 ALA A CA 1
ATOM 646 C C . ALA A 1 86 ? 10.752 -1.799 -1.844 1.00 92.50 86 ALA A C 1
ATOM 648 O O . ALA A 1 86 ? 10.922 -0.621 -2.155 1.00 92.50 86 ALA A O 1
ATOM 649 N N . SER A 1 87 ? 9.931 -2.138 -0.843 1.00 91.88 87 SER A N 1
ATOM 650 C CA . SER A 1 87 ? 9.174 -1.145 -0.060 1.00 91.88 87 SER A CA 1
ATOM 651 C C . SER A 1 87 ? 10.038 -0.278 0.865 1.00 91.88 87 SER A C 1
ATOM 653 O O . SER A 1 87 ? 9.557 0.740 1.356 1.00 91.88 87 SER A O 1
ATOM 655 N N . PHE A 1 88 ? 11.294 -0.664 1.110 1.00 90.25 88 PHE A N 1
ATOM 656 C CA . PHE A 1 88 ? 12.240 0.041 1.986 1.00 90.25 88 PHE A CA 1
ATOM 657 C C . PHE A 1 88 ? 13.428 0.644 1.219 1.00 90.25 88 PHE A C 1
ATOM 659 O O . PHE A 1 88 ? 14.355 1.169 1.832 1.00 90.25 88 PHE A O 1
ATOM 666 N N . PHE A 1 89 ? 13.398 0.588 -0.113 1.00 90.88 89 PHE A N 1
ATOM 667 C CA . PHE A 1 89 ? 14.332 1.278 -0.994 1.00 90.88 89 PHE A CA 1
ATOM 668 C C . PHE A 1 89 ? 13.676 2.536 -1.573 1.00 90.88 89 PHE A C 1
ATOM 670 O O . PHE A 1 89 ? 12.523 2.494 -2.005 1.00 90.88 89 PHE A O 1
ATOM 677 N N . GLU A 1 90 ? 14.409 3.649 -1.611 1.00 90.69 90 GLU A N 1
ATOM 678 C CA . GLU A 1 90 ? 13.979 4.883 -2.270 1.00 90.69 90 GLU A CA 1
ATOM 679 C C . GLU A 1 90 ? 15.060 5.460 -3.181 1.00 90.69 90 GLU A C 1
ATOM 681 O O . GLU A 1 90 ? 16.252 5.375 -2.892 1.00 90.69 90 GLU A O 1
ATOM 686 N N . ARG A 1 91 ? 14.630 6.094 -4.280 1.00 86.69 91 ARG A N 1
ATOM 687 C CA . ARG A 1 91 ? 15.541 6.704 -5.271 1.00 86.69 91 ARG A CA 1
ATOM 688 C C . ARG A 1 91 ? 15.728 8.212 -5.105 1.00 86.69 91 ARG A C 1
ATOM 690 O O . ARG A 1 91 ? 16.675 8.763 -5.659 1.00 86.69 91 ARG A O 1
ATOM 697 N N . SER A 1 92 ? 14.839 8.882 -4.371 1.00 88.31 92 SER A N 1
ATOM 698 C CA . SER A 1 92 ? 14.887 10.328 -4.126 1.00 88.31 92 SER A CA 1
ATOM 699 C C . SER A 1 92 ? 15.160 10.614 -2.654 1.00 88.31 92 SER A C 1
ATOM 701 O O . SER A 1 92 ? 14.439 10.123 -1.788 1.00 88.31 92 SER A O 1
ATOM 703 N N . ILE A 1 93 ? 16.156 11.458 -2.367 1.00 88.69 93 ILE A N 1
ATOM 704 C CA . ILE A 1 93 ? 16.496 11.878 -0.996 1.00 88.69 93 ILE A CA 1
ATOM 705 C C . ILE A 1 93 ? 15.308 12.604 -0.341 1.00 88.69 93 ILE A C 1
ATOM 707 O O . ILE A 1 93 ? 15.026 12.390 0.835 1.00 88.69 93 ILE A O 1
ATOM 711 N N . ILE A 1 94 ? 14.561 13.405 -1.109 1.00 91.50 94 ILE A N 1
ATOM 712 C CA . ILE A 1 94 ? 13.369 14.117 -0.622 1.00 91.50 94 ILE A CA 1
ATOM 713 C C . ILE A 1 94 ? 12.273 13.113 -0.240 1.00 91.50 94 ILE A C 1
ATOM 715 O O . ILE A 1 94 ? 11.715 13.196 0.855 1.00 91.50 94 ILE A O 1
ATOM 719 N N . GLN A 1 95 ? 12.009 12.122 -1.100 1.00 91.19 95 GLN A N 1
ATOM 720 C CA . GLN A 1 95 ? 11.013 11.084 -0.818 1.00 91.19 95 GLN A CA 1
ATOM 721 C C . GLN A 1 95 ? 11.440 10.202 0.363 1.00 91.19 95 GLN A C 1
ATOM 723 O O . GLN A 1 95 ? 10.616 9.889 1.217 1.00 91.19 95 GLN A O 1
ATOM 728 N N . PHE A 1 96 ? 12.729 9.864 0.465 1.00 93.69 96 PHE A N 1
ATOM 729 C CA . PHE A 1 96 ? 13.299 9.165 1.614 1.00 93.69 96 PHE A CA 1
ATOM 730 C C . PHE A 1 96 ? 13.081 9.940 2.918 1.00 93.69 96 PHE A C 1
ATOM 732 O O . PHE A 1 96 ? 12.582 9.357 3.874 1.00 93.69 96 PHE A O 1
ATOM 739 N N . VAL A 1 97 ? 13.378 11.245 2.965 1.00 94.12 97 VAL A N 1
ATOM 740 C CA . VAL A 1 97 ? 13.175 12.075 4.167 1.00 94.12 97 VAL A CA 1
ATOM 741 C C . VAL A 1 97 ? 11.695 12.142 4.561 1.00 94.12 97 VAL A C 1
ATOM 743 O O . VAL A 1 97 ? 11.373 11.974 5.738 1.00 94.12 97 VAL A O 1
ATOM 746 N N . ILE A 1 98 ? 10.783 12.311 3.597 1.00 93.62 98 ILE A N 1
ATOM 747 C CA . ILE A 1 98 ? 9.331 12.303 3.847 1.00 93.62 98 ILE A CA 1
ATOM 748 C C . ILE A 1 98 ? 8.887 10.937 4.390 1.00 93.62 98 ILE A C 1
ATOM 750 O O . ILE A 1 98 ? 8.320 10.868 5.481 1.00 93.62 98 ILE A O 1
ATOM 754 N N . ASN A 1 99 ? 9.211 9.848 3.685 1.00 94.56 99 ASN A N 1
ATOM 755 C CA . ASN A 1 99 ? 8.875 8.483 4.092 1.00 94.56 99 ASN A CA 1
ATOM 756 C C . ASN A 1 99 ? 9.461 8.135 5.470 1.00 94.56 99 ASN A C 1
ATOM 758 O O . ASN A 1 99 ? 8.787 7.491 6.266 1.00 94.56 99 ASN A O 1
ATOM 762 N N . MET A 1 100 ? 10.684 8.582 5.773 1.00 94.19 100 MET A N 1
ATOM 763 C CA . MET A 1 100 ? 11.364 8.386 7.055 1.00 94.19 100 MET A CA 1
ATOM 764 C C . MET A 1 100 ? 10.624 9.083 8.200 1.00 94.19 100 MET A C 1
ATOM 766 O O . MET A 1 100 ? 10.345 8.461 9.225 1.00 94.19 100 MET A O 1
ATOM 770 N N . MET A 1 101 ? 10.251 10.356 8.029 1.00 93.38 101 MET A N 1
ATOM 771 C CA . MET A 1 101 ? 9.459 11.085 9.027 1.00 93.38 101 MET A CA 1
ATOM 772 C C . MET A 1 101 ? 8.086 10.436 9.234 1.00 93.38 101 MET A C 1
ATOM 774 O O . MET A 1 101 ? 7.656 10.262 10.376 1.00 93.38 101 MET A O 1
ATOM 778 N N . THR A 1 102 ? 7.419 10.013 8.155 1.00 93.44 102 THR A N 1
ATOM 779 C CA . THR A 1 102 ? 6.141 9.293 8.230 1.00 93.44 102 THR A CA 1
ATOM 780 C C . THR A 1 102 ? 6.294 7.936 8.922 1.00 93.44 102 THR A C 1
ATOM 782 O O . THR A 1 102 ? 5.503 7.615 9.803 1.00 93.44 102 THR A O 1
ATOM 785 N N . LEU A 1 103 ? 7.331 7.156 8.613 1.00 94.69 103 LEU A N 1
ATOM 786 C CA . LEU A 1 103 ? 7.614 5.868 9.252 1.00 94.69 103 LEU A CA 1
ATOM 787 C C . LEU A 1 103 ? 7.887 6.020 10.753 1.00 94.69 103 LEU A C 1
ATOM 789 O O . LEU A 1 103 ? 7.307 5.295 11.560 1.00 94.69 103 LEU A O 1
ATOM 793 N N . LEU A 1 104 ? 8.721 6.986 11.140 1.00 94.06 104 LEU A N 1
ATOM 794 C CA . LEU A 1 104 ? 9.058 7.246 12.540 1.00 94.06 104 LEU A CA 1
ATOM 795 C C . LEU A 1 104 ? 7.878 7.807 13.341 1.00 94.06 104 LEU A C 1
ATOM 797 O O . LEU A 1 104 ? 7.732 7.464 14.512 1.00 94.06 104 LEU A O 1
ATOM 801 N N . GLY A 1 105 ? 7.035 8.651 12.741 1.00 91.75 105 GLY A N 1
ATOM 802 C CA . GLY A 1 105 ? 5.838 9.194 13.387 1.00 91.75 105 GLY A CA 1
ATOM 803 C C . GLY A 1 105 ? 4.708 8.168 13.484 1.00 91.75 105 GLY A C 1
ATOM 804 O O . GLY A 1 105 ? 4.216 7.869 14.574 1.00 91.75 105 GLY A O 1
ATOM 805 N N . CYS A 1 106 ? 4.311 7.595 12.348 1.00 93.88 106 CYS A N 1
ATOM 806 C CA . CYS A 1 106 ? 3.170 6.691 12.253 1.00 93.88 106 CYS A CA 1
ATOM 807 C C . CYS A 1 106 ? 3.483 5.301 12.812 1.00 93.88 106 CYS A C 1
ATOM 809 O O . CYS A 1 106 ? 2.678 4.766 13.572 1.00 93.88 106 CYS A O 1
ATOM 811 N N . GLY A 1 107 ? 4.667 4.748 12.532 1.00 94.50 107 GLY A N 1
ATOM 812 C CA . GLY A 1 107 ? 5.095 3.466 13.095 1.00 94.50 107 GLY A CA 1
ATOM 813 C C . GLY A 1 107 ? 5.180 3.506 14.619 1.00 94.50 107 GLY A C 1
ATOM 814 O O . GLY A 1 107 ? 4.626 2.638 15.286 1.00 94.50 107 GLY A O 1
ATOM 815 N N . LYS A 1 108 ? 5.725 4.588 15.194 1.00 94.06 108 LYS A N 1
ATOM 816 C CA . LYS A 1 108 ? 5.750 4.815 16.651 1.00 94.06 108 LYS A CA 1
ATOM 817 C C . LYS A 1 108 ? 4.360 4.799 17.284 1.00 94.06 108 LYS A C 1
ATOM 819 O O . LYS A 1 108 ? 4.236 4.354 18.422 1.00 94.06 108 LYS A O 1
ATOM 824 N N . TYR A 1 109 ? 3.335 5.285 16.584 1.00 93.19 109 TYR A N 1
ATOM 825 C CA . TYR A 1 109 ? 1.955 5.250 17.065 1.00 93.19 109 TYR A CA 1
ATOM 826 C C . TYR A 1 109 ? 1.347 3.844 16.937 1.00 93.19 109 TYR A C 1
ATOM 828 O O . TYR A 1 109 ? 0.877 3.280 17.925 1.00 93.19 109 TYR A O 1
ATOM 836 N N . LEU A 1 110 ? 1.413 3.248 15.743 1.00 94.06 110 LEU A N 1
ATOM 837 C CA . LEU A 1 110 ? 0.810 1.946 15.443 1.00 94.06 110 LEU A CA 1
ATOM 838 C C . LEU A 1 110 ? 1.473 0.796 16.219 1.00 94.06 110 LEU A C 1
ATOM 840 O O . LEU A 1 110 ? 0.778 -0.077 16.731 1.00 94.06 110 LEU A O 1
ATOM 844 N N . GLU A 1 111 ? 2.796 0.820 16.397 1.00 95.50 111 GLU A N 1
ATOM 845 C CA . GLU A 1 111 ? 3.523 -0.177 17.191 1.00 95.50 111 GLU A CA 1
ATOM 846 C C . GLU A 1 111 ? 3.152 -0.124 18.678 1.00 95.50 111 GLU A C 1
ATOM 848 O O . GLU A 1 111 ? 3.065 -1.166 19.323 1.00 95.50 111 GLU A O 1
ATOM 853 N N . ARG A 1 112 ? 2.888 1.069 19.226 1.00 93.25 112 ARG A N 1
ATOM 854 C CA . ARG A 1 112 ? 2.396 1.215 20.606 1.00 93.25 112 ARG A CA 1
ATOM 855 C C . ARG A 1 112 ? 0.954 0.734 20.755 1.00 93.25 112 ARG A C 1
ATOM 857 O O . ARG A 1 112 ? 0.621 0.165 21.786 1.00 93.25 112 ARG A O 1
ATOM 864 N N . ALA A 1 113 ? 0.117 0.962 19.744 1.00 92.25 113 ALA A N 1
ATOM 865 C CA . ALA A 1 113 ? -1.299 0.608 19.777 1.00 92.25 113 ALA A CA 1
ATOM 866 C C . ALA A 1 113 ? -1.582 -0.877 19.480 1.00 92.25 113 ALA A C 1
ATOM 868 O O . ALA A 1 113 ? -2.605 -1.393 19.917 1.00 92.25 113 ALA A O 1
ATOM 869 N N . TRP A 1 114 ? -0.717 -1.561 18.720 1.00 92.81 114 TRP A N 1
ATOM 870 C CA . TRP A 1 114 ? -0.911 -2.964 18.305 1.00 92.81 114 TRP A CA 1
ATOM 871 C C . TRP A 1 114 ? 0.161 -3.932 18.833 1.00 92.81 114 TRP A C 1
ATOM 873 O O . TRP A 1 114 ? 0.024 -5.145 18.680 1.00 92.81 114 TRP A O 1
ATOM 883 N N 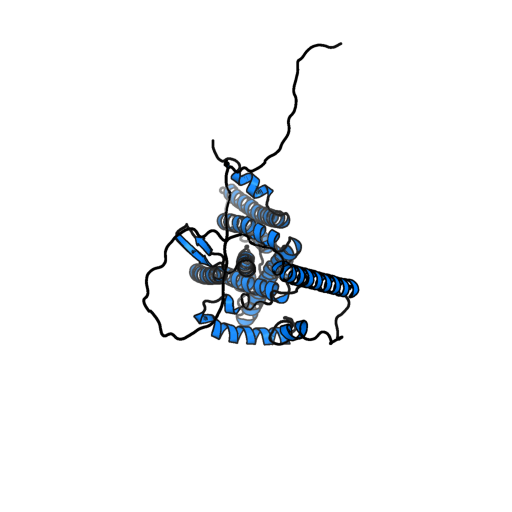. GLY A 1 115 ? 1.246 -3.416 19.417 1.00 93.56 115 GLY A N 1
ATOM 884 C CA . GLY A 1 115 ? 2.434 -4.189 19.771 1.00 93.56 115 GLY A CA 1
ATOM 885 C C . GLY A 1 115 ? 3.295 -4.561 18.556 1.00 93.56 115 GLY A C 1
ATOM 886 O O . GLY A 1 115 ? 2.808 -4.775 17.441 1.00 93.56 115 GLY A O 1
ATOM 887 N N . SER A 1 116 ? 4.607 -4.698 18.772 1.00 94.44 116 SER A N 1
ATOM 888 C CA . SER A 1 116 ? 5.589 -4.957 17.707 1.00 94.44 116 SER A CA 1
ATOM 889 C C . SER A 1 116 ? 5.299 -6.221 16.887 1.00 94.44 116 SER A C 1
ATOM 891 O O . SER A 1 116 ? 5.586 -6.245 15.695 1.00 94.44 116 SER A O 1
ATOM 893 N N . ARG A 1 117 ? 4.685 -7.259 17.476 1.00 93.50 117 ARG A N 1
ATOM 894 C CA . ARG A 1 117 ? 4.367 -8.515 16.770 1.00 93.50 117 ARG A CA 1
ATOM 895 C C . ARG A 1 117 ? 3.305 -8.333 15.684 1.00 93.50 117 ARG A C 1
ATOM 897 O O . ARG A 1 117 ? 3.501 -8.788 14.558 1.00 93.50 117 ARG A O 1
ATOM 904 N N . GLU A 1 118 ? 2.186 -7.687 16.003 1.00 93.44 118 GLU A N 1
ATOM 905 C CA . GLU A 1 118 ? 1.104 -7.492 15.032 1.00 93.44 118 GLU A CA 1
ATOM 906 C C . GLU A 1 118 ? 1.425 -6.344 14.070 1.00 93.44 118 GLU A C 1
ATOM 908 O O . GLU A 1 118 ? 1.065 -6.428 12.896 1.00 93.44 118 GLU A O 1
ATOM 913 N N . PHE A 1 119 ? 2.187 -5.336 14.516 1.00 95.75 119 PHE A N 1
ATOM 914 C CA . PHE A 1 119 ? 2.734 -4.306 13.632 1.00 95.75 119 PHE A CA 1
ATOM 915 C C . PHE A 1 119 ? 3.749 -4.879 12.621 1.00 95.75 119 PHE A C 1
ATOM 917 O O . PHE A 1 119 ? 3.695 -4.516 11.448 1.00 95.75 119 PHE A O 1
ATOM 924 N N . PHE A 1 120 ? 4.598 -5.843 13.009 1.00 95.88 120 PHE A N 1
ATOM 925 C CA . PHE A 1 120 ? 5.486 -6.544 12.068 1.00 95.88 120 PHE A CA 1
ATOM 926 C C . PHE A 1 120 ? 4.711 -7.296 10.987 1.00 95.88 120 PHE A C 1
ATOM 928 O O . PHE A 1 120 ? 4.970 -7.105 9.801 1.00 95.88 120 PHE A O 1
ATOM 935 N N . LYS A 1 121 ? 3.731 -8.120 11.385 1.00 95.88 121 LYS A N 1
ATOM 936 C CA . LYS A 1 121 ? 2.867 -8.832 10.433 1.00 95.88 121 LYS A CA 1
ATOM 937 C C . LYS A 1 121 ? 2.149 -7.861 9.498 1.00 95.88 121 LYS A C 1
ATOM 939 O O . LYS A 1 121 ? 2.109 -8.101 8.298 1.00 95.88 121 LYS A O 1
ATOM 944 N N . PHE A 1 122 ? 1.608 -6.767 10.040 1.00 96.31 122 PHE A N 1
ATOM 945 C CA . PHE A 1 122 ? 0.933 -5.732 9.263 1.00 96.31 122 PHE A CA 1
ATOM 946 C C . PHE A 1 122 ? 1.857 -5.134 8.195 1.00 96.31 122 PHE A C 1
ATOM 948 O O . PHE A 1 122 ? 1.475 -5.067 7.026 1.00 96.31 122 PHE A O 1
ATOM 955 N N . LEU A 1 123 ? 3.078 -4.741 8.581 1.00 96.56 123 LEU A N 1
ATOM 956 C CA . LEU A 1 123 ? 4.089 -4.230 7.656 1.00 96.56 123 LEU A CA 1
ATOM 957 C C . LEU A 1 123 ? 4.419 -5.264 6.576 1.00 96.56 123 LEU A C 1
ATOM 959 O O . LEU A 1 123 ? 4.303 -4.948 5.398 1.00 96.56 123 LEU A O 1
ATOM 963 N N . ALA A 1 124 ? 4.769 -6.491 6.974 1.00 96.25 124 ALA A N 1
ATOM 964 C CA . ALA A 1 124 ? 5.197 -7.551 6.064 1.00 96.25 124 ALA A CA 1
ATOM 965 C C . ALA A 1 124 ? 4.100 -7.971 5.071 1.00 96.25 124 ALA A C 1
ATOM 967 O O . ALA A 1 124 ? 4.374 -8.121 3.884 1.00 96.25 124 ALA A O 1
ATOM 968 N N . VAL A 1 125 ? 2.849 -8.118 5.524 1.00 96.69 125 VAL A N 1
ATOM 969 C CA . VAL A 1 125 ? 1.713 -8.438 4.642 1.00 96.69 125 VAL A CA 1
ATOM 970 C C . VAL A 1 125 ? 1.421 -7.279 3.687 1.00 96.69 125 VAL A C 1
ATOM 972 O O . VAL A 1 125 ? 1.168 -7.517 2.509 1.00 96.69 125 VAL A O 1
ATOM 975 N N . THR A 1 126 ? 1.504 -6.028 4.154 1.00 97.06 126 THR A N 1
ATOM 976 C CA . THR A 1 126 ? 1.242 -4.852 3.308 1.00 97.06 126 THR A CA 1
ATOM 977 C C . THR A 1 126 ? 2.343 -4.637 2.263 1.00 97.06 126 THR A C 1
ATOM 979 O O . THR A 1 126 ? 2.019 -4.365 1.108 1.00 97.06 126 THR A O 1
ATOM 982 N N . SER A 1 127 ? 3.627 -4.787 2.616 1.00 96.19 127 SER A N 1
ATOM 983 C CA . SER A 1 127 ? 4.744 -4.628 1.672 1.00 96.19 127 SER A CA 1
ATOM 984 C C . SER A 1 127 ? 4.829 -5.787 0.678 1.00 96.19 127 SER A C 1
ATOM 986 O O . SER A 1 127 ? 4.655 -5.576 -0.523 1.00 96.19 127 SER A O 1
ATOM 988 N N . VAL A 1 128 ? 5.016 -7.017 1.172 1.00 96.69 128 VAL A N 1
ATOM 989 C CA . VAL A 1 128 ? 5.209 -8.215 0.338 1.00 96.69 128 VAL A CA 1
ATOM 990 C C . VAL A 1 128 ? 3.963 -8.504 -0.491 1.00 96.69 128 VAL A C 1
ATOM 992 O O . VAL A 1 128 ? 4.074 -8.775 -1.684 1.00 96.69 128 VAL A O 1
ATOM 995 N N . GLY A 1 129 ? 2.771 -8.375 0.100 1.00 96.75 129 GLY A N 1
ATOM 996 C CA . GLY A 1 129 ? 1.510 -8.550 -0.619 1.00 96.75 129 GL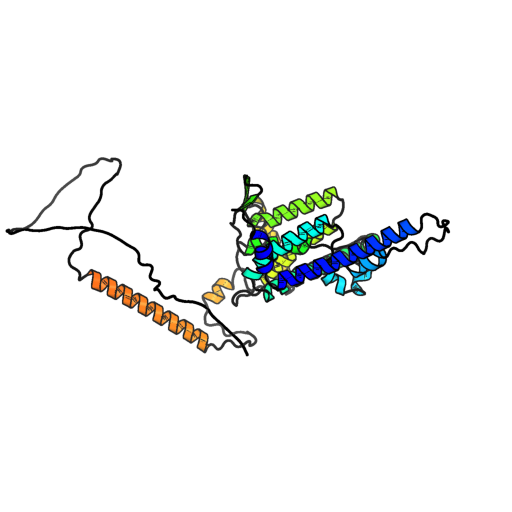Y A CA 1
ATOM 997 C C . GLY A 1 129 ? 1.335 -7.540 -1.754 1.00 96.75 129 GLY A C 1
ATOM 998 O O . GLY A 1 129 ? 0.890 -7.918 -2.835 1.00 96.75 129 GLY A O 1
ATOM 999 N N . THR A 1 130 ? 1.733 -6.278 -1.556 1.00 97.31 130 THR A N 1
ATOM 1000 C CA . THR A 1 130 ? 1.654 -5.266 -2.621 1.00 97.31 130 THR A CA 1
ATOM 1001 C C . THR A 1 130 ? 2.671 -5.526 -3.726 1.00 97.31 130 THR A C 1
ATOM 1003 O O . THR A 1 130 ? 2.315 -5.452 -4.898 1.00 97.31 130 THR A O 1
ATOM 1006 N N . MET A 1 131 ? 3.913 -5.880 -3.390 1.00 96.25 131 MET A N 1
ATOM 1007 C CA . MET A 1 131 ? 4.925 -6.216 -4.399 1.00 96.25 131 MET A CA 1
ATOM 1008 C C . MET A 1 131 ? 4.526 -7.459 -5.209 1.00 96.25 131 MET A C 1
ATOM 1010 O O . MET A 1 131 ? 4.670 -7.476 -6.431 1.00 96.25 131 MET A O 1
ATOM 1014 N N . LEU A 1 132 ? 3.932 -8.462 -4.559 1.00 96.56 132 LEU A N 1
ATOM 1015 C CA . LEU A 1 132 ? 3.386 -9.644 -5.225 1.00 96.56 132 LEU A CA 1
ATOM 1016 C C . LEU A 1 132 ? 2.192 -9.298 -6.137 1.00 96.56 132 LEU A C 1
ATOM 1018 O O . LEU A 1 132 ? 2.116 -9.794 -7.261 1.00 96.56 132 LEU A O 1
ATOM 1022 N N . ALA A 1 133 ? 1.294 -8.408 -5.699 1.00 96.38 133 ALA A N 1
ATOM 1023 C CA . ALA A 1 133 ? 0.176 -7.926 -6.512 1.00 96.38 133 ALA A CA 1
ATOM 1024 C C . ALA A 1 133 ? 0.643 -7.126 -7.742 1.00 96.38 133 ALA A C 1
ATOM 1026 O O . ALA A 1 133 ? 0.115 -7.329 -8.836 1.00 96.38 133 ALA A O 1
ATOM 1027 N N . ILE A 1 134 ? 1.663 -6.270 -7.600 1.00 95.50 134 ILE A N 1
ATOM 1028 C CA . ILE A 1 134 ? 2.282 -5.554 -8.727 1.00 95.5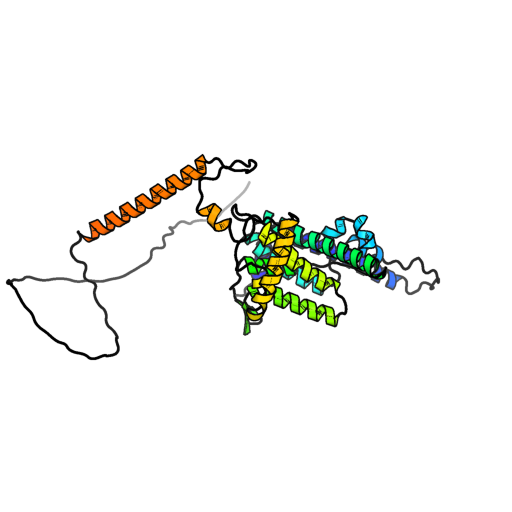0 134 ILE A CA 1
ATOM 1029 C C . ILE A 1 134 ? 2.897 -6.545 -9.722 1.00 95.50 134 ILE A C 1
ATOM 1031 O O . ILE A 1 134 ? 2.595 -6.462 -10.908 1.00 95.50 134 ILE A O 1
ATOM 1035 N N . TYR A 1 135 ? 3.678 -7.525 -9.256 1.00 95.19 135 TYR A N 1
ATOM 1036 C CA . TYR A 1 135 ? 4.269 -8.559 -10.115 1.00 95.19 135 TYR A CA 1
ATOM 1037 C C . TYR A 1 135 ? 3.216 -9.320 -10.934 1.00 95.19 135 TYR A C 1
ATOM 1039 O O . TYR A 1 135 ? 3.331 -9.397 -12.157 1.00 95.19 135 TYR A O 1
ATOM 1047 N N . PHE A 1 136 ? 2.151 -9.813 -10.291 1.00 95.25 136 PHE A N 1
ATOM 1048 C CA . PHE A 1 136 ? 1.060 -10.481 -11.007 1.00 95.25 136 PHE A CA 1
ATOM 1049 C C . PHE A 1 136 ? 0.279 -9.540 -11.933 1.00 95.25 136 PHE A C 1
ATOM 1051 O O . PHE A 1 136 ? -0.193 -9.990 -12.974 1.00 95.25 136 PHE A O 1
ATOM 1058 N N . THR A 1 137 ? 0.183 -8.244 -11.613 1.00 94.56 137 THR A N 1
ATOM 1059 C CA . THR A 1 137 ? -0.410 -7.244 -12.518 1.00 94.56 137 THR A CA 1
ATOM 1060 C C . THR A 1 137 ? 0.441 -7.093 -13.779 1.00 94.56 137 THR A C 1
ATOM 1062 O O . THR A 1 137 ? -0.089 -7.227 -14.876 1.00 94.56 137 THR A O 1
ATOM 1065 N N . CYS A 1 138 ? 1.760 -6.911 -13.650 1.00 93.19 138 CYS A N 1
ATOM 1066 C CA . CYS A 1 138 ? 2.669 -6.808 -14.796 1.00 93.19 138 CYS A CA 1
ATOM 1067 C C . CYS A 1 138 ? 2.657 -8.075 -15.666 1.00 93.19 138 CYS A C 1
ATOM 1069 O O . CYS A 1 138 ? 2.611 -7.965 -16.888 1.00 93.19 138 CYS A O 1
ATOM 1071 N N . LEU A 1 139 ? 2.634 -9.269 -15.057 1.00 93.00 139 LEU A N 1
ATOM 1072 C CA . LEU A 1 139 ? 2.476 -10.529 -15.794 1.00 93.00 139 LEU A CA 1
ATOM 1073 C C . LEU A 1 139 ? 1.136 -10.608 -16.538 1.00 93.00 139 LEU A C 1
ATOM 1075 O O . LEU A 1 139 ? 1.108 -11.000 -17.701 1.00 93.00 139 LEU A O 1
ATOM 1079 N N . PHE A 1 140 ? 0.029 -10.238 -15.890 1.00 93.38 140 PHE A N 1
ATOM 1080 C CA . PHE A 1 140 ? -1.294 -10.250 -16.515 1.00 93.38 140 PHE A CA 1
ATOM 1081 C C . PHE A 1 140 ? -1.377 -9.264 -17.686 1.00 93.38 140 PHE A C 1
ATOM 1083 O O . PHE A 1 140 ? -1.831 -9.629 -18.768 1.00 93.38 140 PHE A O 1
ATOM 1090 N N . GLU A 1 141 ? -0.891 -8.034 -17.510 1.00 91.25 141 GLU A N 1
ATOM 1091 C CA . GLU A 1 141 ? -0.875 -7.043 -18.586 1.00 91.25 141 GLU A CA 1
ATOM 1092 C C . GLU A 1 141 ? 0.047 -7.441 -19.741 1.00 91.25 141 GLU A C 1
ATOM 1094 O O . GLU A 1 141 ? -0.305 -7.198 -20.891 1.00 91.25 141 GLU A O 1
ATOM 1099 N N . TYR A 1 142 ? 1.175 -8.099 -19.468 1.00 92.19 142 TYR A N 1
ATOM 1100 C CA . TYR A 1 142 ? 2.032 -8.679 -20.502 1.00 92.19 142 TYR A CA 1
ATOM 1101 C C . TYR A 1 142 ? 1.317 -9.779 -21.295 1.00 92.19 142 TYR A C 1
ATOM 1103 O O . TYR A 1 142 ? 1.285 -9.716 -22.520 1.00 92.19 142 TYR A O 1
ATOM 1111 N N . VAL A 1 143 ? 0.659 -10.727 -20.621 1.00 93.25 143 VAL A N 1
ATOM 1112 C CA . VAL A 1 143 ? -0.113 -11.798 -21.282 1.00 93.25 143 VAL A CA 1
ATOM 1113 C C . VAL A 1 143 ? -1.276 -11.242 -22.120 1.00 93.25 143 VAL A C 1
ATOM 1115 O O . VAL A 1 143 ? -1.610 -11.816 -23.153 1.00 93.25 143 VAL A O 1
ATOM 1118 N N . VAL A 1 144 ? -1.880 -10.120 -21.713 1.00 93.81 144 VAL A N 1
ATOM 1119 C CA . VAL A 1 144 ? -3.002 -9.484 -22.431 1.00 93.81 144 VAL A CA 1
ATOM 1120 C C . VAL A 1 144 ? -2.551 -8.552 -23.564 1.00 93.81 144 VAL A C 1
ATOM 1122 O O . VAL A 1 144 ? -3.231 -8.471 -24.585 1.00 93.81 144 VAL A O 1
ATOM 1125 N N . ARG A 1 145 ? -1.445 -7.814 -23.397 1.00 92.00 145 ARG A N 1
ATOM 1126 C CA . ARG A 1 145 ? -1.007 -6.750 -24.326 1.00 92.00 145 ARG A CA 1
ATOM 1127 C C . ARG A 1 145 ? 0.200 -7.130 -25.192 1.00 92.00 145 ARG A C 1
ATOM 1129 O O . ARG A 1 145 ? 0.484 -6.419 -26.149 1.00 92.00 145 ARG A O 1
ATOM 1136 N N . GLY A 1 146 ? 0.949 -8.168 -24.824 1.00 86.88 146 GLY A N 1
ATOM 1137 C CA . GLY A 1 146 ? 2.198 -8.583 -25.473 1.00 86.88 146 GLY A CA 1
ATOM 1138 C C . GLY A 1 146 ? 3.397 -7.645 -25.279 1.00 86.88 146 GLY A C 1
ATOM 1139 O O . GLY A 1 146 ? 4.453 -7.922 -25.835 1.00 86.88 146 GLY A O 1
ATOM 1140 N N . ASN A 1 147 ? 3.273 -6.541 -24.525 1.00 86.88 147 ASN A N 1
ATOM 1141 C CA . ASN A 1 147 ? 4.360 -5.563 -24.408 1.00 86.88 147 ASN A CA 1
ATOM 1142 C C . ASN A 1 147 ? 5.387 -5.940 -23.322 1.00 86.88 147 ASN A C 1
ATOM 1144 O O . ASN A 1 147 ? 5.096 -5.870 -22.125 1.00 86.88 147 ASN A O 1
ATOM 1148 N N . GLU A 1 148 ? 6.603 -6.265 -23.759 1.00 87.25 148 GLU A N 1
ATOM 1149 C CA . GLU A 1 148 ? 7.765 -6.580 -22.925 1.00 87.25 148 GLU A CA 1
ATOM 1150 C C . GLU A 1 148 ? 8.236 -5.400 -22.054 1.00 87.25 148 GLU A C 1
ATOM 1152 O O . GLU A 1 148 ? 8.727 -5.637 -20.947 1.00 87.25 148 GLU A O 1
ATOM 1157 N N . ASP A 1 149 ? 7.996 -4.140 -22.451 1.00 84.69 149 ASP A N 1
ATOM 1158 C CA . ASP A 1 149 ? 8.334 -2.942 -21.653 1.00 84.69 149 ASP A CA 1
ATOM 1159 C C . ASP A 1 149 ? 7.792 -3.030 -20.215 1.00 84.69 149 ASP A C 1
ATOM 1161 O O . ASP A 1 149 ? 8.403 -2.536 -19.265 1.00 84.69 149 ASP A O 1
ATOM 1165 N N . LEU A 1 150 ? 6.643 -3.691 -20.033 1.00 83.75 150 LEU A N 1
ATOM 1166 C CA . LEU A 1 150 ? 5.991 -3.864 -18.735 1.00 83.75 150 LEU A CA 1
ATOM 1167 C C . LEU A 1 150 ? 6.786 -4.775 -17.786 1.00 83.75 150 LEU A C 1
ATOM 1169 O O . LEU A 1 150 ? 6.646 -4.638 -16.569 1.00 83.75 150 LEU A O 1
ATOM 1173 N N . LEU A 1 151 ? 7.625 -5.672 -18.313 1.00 85.44 151 LEU A N 1
ATOM 1174 C CA . LEU A 1 151 ? 8.459 -6.607 -17.545 1.00 85.44 151 LEU A CA 1
ATOM 1175 C C . LEU A 1 151 ? 9.871 -6.078 -17.273 1.00 85.44 151 LEU A C 1
ATOM 1177 O O . LEU A 1 151 ? 10.415 -6.362 -16.201 1.00 85.44 151 LEU A O 1
ATOM 1181 N N . TYR A 1 152 ? 10.442 -5.328 -18.220 1.00 84.00 152 TYR A N 1
ATOM 1182 C CA . TYR A 1 152 ? 11.802 -4.779 -18.136 1.00 84.00 152 TYR A CA 1
ATOM 1183 C C . TYR A 1 152 ? 11.833 -3.341 -17.589 1.00 84.00 152 TYR A C 1
ATOM 1185 O O . TYR A 1 152 ? 12.660 -3.021 -16.736 1.00 84.00 152 TYR A O 1
ATOM 1193 N N . GLY A 1 153 ? 10.919 -2.476 -18.039 1.00 82.31 153 GLY A N 1
ATOM 1194 C CA . GLY A 1 153 ? 10.868 -1.056 -17.676 1.00 82.31 153 GLY A CA 1
ATOM 1195 C C . GLY A 1 153 ? 10.129 -0.752 -16.367 1.00 82.31 153 GLY A C 1
ATOM 1196 O O . GLY A 1 153 ? 10.400 0.268 -15.727 1.00 82.31 153 GLY A O 1
ATOM 1197 N N . THR A 1 154 ? 9.215 -1.622 -15.918 1.00 87.50 154 THR A N 1
ATOM 1198 C CA . THR A 1 154 ? 8.493 -1.403 -14.652 1.00 87.50 154 THR A CA 1
ATOM 1199 C C . THR A 1 154 ? 9.412 -1.617 -13.453 1.00 87.50 154 THR A C 1
ATOM 1201 O O . THR A 1 154 ? 9.850 -2.729 -13.173 1.00 87.50 154 THR A O 1
ATOM 1204 N N . GLN A 1 155 ? 9.641 -0.550 -12.689 1.00 90.06 155 GLN A N 1
ATOM 1205 C CA . GLN A 1 155 ? 10.449 -0.561 -11.469 1.00 90.06 155 GLN A CA 1
ATOM 1206 C C . GLN A 1 155 ? 9.569 -0.144 -10.284 1.00 90.06 155 GLN A C 1
ATOM 1208 O O . GLN A 1 155 ? 9.235 1.034 -10.138 1.00 90.06 155 GLN A O 1
ATOM 1213 N N . ALA A 1 156 ? 9.172 -1.099 -9.441 1.00 92.38 156 ALA A N 1
ATOM 1214 C CA . ALA A 1 156 ? 8.336 -0.852 -8.267 1.00 92.38 156 ALA A CA 1
ATOM 1215 C C . ALA A 1 156 ? 9.177 -0.836 -6.981 1.00 92.38 156 ALA A C 1
ATOM 1217 O O . ALA A 1 156 ? 9.933 -1.762 -6.694 1.00 92.38 156 ALA A O 1
ATOM 1218 N N . TYR A 1 157 ? 9.062 0.250 -6.218 1.00 92.94 157 TYR A N 1
ATOM 1219 C CA . TYR A 1 157 ? 9.793 0.505 -4.975 1.00 92.94 157 TYR A CA 1
ATOM 1220 C C . TYR A 1 157 ? 9.115 1.634 -4.187 1.00 92.94 157 TYR A C 1
ATOM 1222 O O . TYR A 1 157 ? 8.202 2.302 -4.686 1.00 92.94 157 TYR A O 1
ATOM 1230 N N . GLY A 1 158 ? 9.603 1.869 -2.972 1.00 92.31 158 GLY A N 1
ATOM 1231 C CA . GLY A 1 158 ? 9.178 2.971 -2.119 1.00 92.31 158 GLY A CA 1
ATOM 1232 C C . GLY A 1 158 ? 8.063 2.595 -1.147 1.00 92.31 158 GLY A C 1
ATOM 1233 O O . GLY A 1 158 ? 7.359 1.590 -1.289 1.00 92.31 158 GLY A O 1
ATOM 1234 N N . LEU A 1 159 ? 7.906 3.427 -0.117 1.00 94.94 159 LEU A N 1
ATOM 1235 C CA . LEU A 1 159 ? 7.087 3.105 1.056 1.00 94.94 159 LEU A CA 1
ATOM 1236 C C . LEU A 1 159 ? 5.574 3.329 0.824 1.00 94.94 159 LEU A C 1
ATOM 1238 O O . LEU A 1 159 ? 4.768 3.039 1.704 1.00 94.94 159 LEU A O 1
ATOM 1242 N N . THR A 1 160 ? 5.163 3.808 -0.356 1.00 95.81 160 THR A N 1
ATOM 1243 C CA . THR A 1 160 ? 3.791 4.212 -0.738 1.00 95.81 160 THR A CA 1
ATOM 1244 C C . THR A 1 160 ? 2.686 3.243 -0.302 1.00 95.81 160 THR A C 1
ATOM 1246 O O . THR A 1 160 ? 1.673 3.670 0.253 1.00 95.81 160 THR A O 1
ATOM 1249 N N . ALA A 1 161 ? 2.890 1.936 -0.490 1.00 96.81 161 ALA A N 1
ATOM 1250 C CA . ALA A 1 161 ? 1.930 0.907 -0.082 1.00 96.81 161 ALA A CA 1
ATOM 1251 C C . ALA A 1 161 ? 1.746 0.836 1.447 1.00 96.81 161 ALA A C 1
ATOM 1253 O O . ALA A 1 161 ? 0.637 0.670 1.955 1.00 96.81 161 ALA A O 1
ATOM 1254 N N . VAL A 1 162 ? 2.840 1.014 2.190 1.00 96.75 162 VAL A N 1
ATOM 1255 C CA . VAL A 1 162 ? 2.857 1.047 3.655 1.00 96.75 162 VAL A CA 1
ATOM 1256 C C . VAL A 1 162 ? 2.314 2.381 4.184 1.00 96.75 162 VAL A C 1
ATOM 1258 O O . VAL A 1 162 ? 1.613 2.369 5.192 1.00 96.75 162 VAL A O 1
ATOM 1261 N N . LEU A 1 163 ? 2.524 3.510 3.487 1.00 96.50 163 LEU A N 1
ATOM 1262 C CA . LEU A 1 163 ? 1.841 4.777 3.803 1.00 96.50 163 LEU A CA 1
ATOM 1263 C C . LEU A 1 163 ? 0.318 4.631 3.686 1.00 96.50 163 LEU A C 1
ATOM 1265 O O . LEU A 1 163 ? -0.395 5.008 4.617 1.00 96.50 163 LEU A O 1
ATOM 1269 N N . ALA A 1 164 ? -0.180 4.034 2.596 1.00 96.75 164 ALA A N 1
ATOM 1270 C CA . ALA A 1 164 ? -1.603 3.723 2.450 1.00 96.75 164 ALA A CA 1
ATOM 1271 C C . ALA A 1 164 ? -2.100 2.869 3.630 1.00 96.75 164 ALA A C 1
ATOM 1273 O O . ALA A 1 164 ? -3.099 3.209 4.267 1.00 96.75 164 ALA A O 1
ATOM 1274 N N . GLY A 1 165 ? -1.339 1.830 3.993 1.00 96.44 165 GLY A N 1
ATOM 1275 C CA . GLY A 1 165 ? -1.607 0.999 5.164 1.00 96.44 165 GLY A CA 1
ATOM 1276 C C . GLY A 1 165 ? -1.636 1.760 6.491 1.00 96.44 165 GLY A C 1
ATOM 1277 O O . GLY A 1 165 ? -2.522 1.524 7.310 1.00 96.44 165 GLY A O 1
ATOM 1278 N N . PHE A 1 166 ? -0.741 2.719 6.723 1.00 96.69 166 PHE A N 1
ATOM 1279 C CA . PHE A 1 166 ? -0.782 3.528 7.943 1.00 96.69 166 PHE A CA 1
ATOM 1280 C C . PHE A 1 166 ? -2.068 4.354 8.037 1.00 96.69 166 PHE A C 1
ATOM 1282 O O . PHE A 1 166 ? -2.663 4.414 9.111 1.00 96.69 166 PHE A O 1
ATOM 1289 N N . LEU A 1 167 ? -2.561 4.914 6.927 1.00 95.62 167 LEU A N 1
ATOM 1290 C CA . LEU A 1 167 ? -3.843 5.631 6.902 1.00 95.62 167 LEU A CA 1
ATOM 1291 C C . LEU A 1 167 ? -5.030 4.699 7.200 1.00 95.62 167 LEU A C 1
ATOM 1293 O O . LEU A 1 167 ? -5.930 5.075 7.955 1.00 95.62 167 LEU A O 1
ATOM 1297 N N . VAL A 1 168 ? -5.007 3.466 6.679 1.00 95.44 168 VAL A N 1
ATOM 1298 C CA . VAL A 1 168 ? -5.957 2.405 7.060 1.00 95.44 168 VAL A CA 1
ATOM 1299 C C . VAL A 1 168 ? -5.872 2.112 8.567 1.00 95.44 168 VAL A C 1
ATOM 1301 O O . VAL A 1 168 ? -6.898 2.065 9.245 1.00 95.44 168 VAL A O 1
ATOM 1304 N N . GLY A 1 169 ? -4.664 1.983 9.120 1.00 93.88 169 GLY A N 1
ATOM 1305 C CA . GLY A 1 169 ? -4.428 1.737 10.545 1.00 93.88 169 GLY A CA 1
ATOM 1306 C C . GLY A 1 169 ? -4.918 2.860 11.465 1.00 93.88 169 GLY A C 1
ATOM 1307 O O . GLY A 1 169 ? -5.535 2.589 12.494 1.00 93.88 169 GLY A O 1
ATOM 1308 N N . PHE A 1 170 ? -4.724 4.123 11.078 1.00 93.50 170 PHE A N 1
ATOM 1309 C CA . PHE A 1 170 ? -5.260 5.269 11.816 1.00 93.50 170 PHE A CA 1
ATOM 1310 C C . PHE A 1 170 ? -6.788 5.333 11.767 1.00 93.50 170 PHE A C 1
ATOM 1312 O O . PHE A 1 170 ? -7.409 5.603 12.794 1.00 93.50 170 PHE A O 1
ATOM 1319 N N . LYS A 1 171 ? -7.410 5.033 10.616 1.00 91.94 171 LYS A N 1
ATOM 1320 C CA . LYS A 1 171 ? -8.874 4.906 10.513 1.00 91.94 171 LYS A CA 1
ATOM 1321 C C . LYS A 1 171 ? -9.414 3.783 11.401 1.00 91.94 171 LYS A C 1
ATOM 1323 O O . LYS A 1 171 ? -10.517 3.931 11.915 1.00 91.94 171 LYS A O 1
ATOM 1328 N N . GLN A 1 172 ? -8.656 2.700 11.599 1.00 91.19 172 GLN A N 1
ATOM 1329 C CA . GLN A 1 172 ? -9.023 1.647 12.548 1.00 91.19 172 GLN A CA 1
ATOM 1330 C C . GLN A 1 172 ? -8.996 2.156 14.001 1.00 91.19 172 GLN A C 1
ATOM 1332 O O . GLN A 1 172 ? -9.924 1.907 14.760 1.00 91.19 172 GLN A O 1
ATOM 1337 N N . LEU A 1 173 ? -7.929 2.863 14.392 1.00 89.69 173 LEU A N 1
ATOM 1338 C CA . LEU A 1 173 ? -7.693 3.240 15.789 1.00 89.69 173 LEU A CA 1
ATOM 1339 C C . LEU A 1 173 ? -8.466 4.479 16.258 1.00 89.69 173 LEU A C 1
ATOM 1341 O O . LEU A 1 173 ? -8.973 4.480 17.376 1.00 89.69 173 LEU A O 1
ATOM 1345 N N . VAL A 1 174 ? -8.514 5.550 15.457 1.00 88.06 174 VAL A N 1
ATOM 1346 C CA . VAL A 1 174 ? -9.080 6.845 15.887 1.00 88.06 174 VAL A CA 1
ATOM 1347 C C . VAL A 1 174 ? -9.843 7.553 14.747 1.00 88.06 174 VAL A C 1
ATOM 1349 O O . VAL A 1 174 ? -9.479 8.658 14.341 1.00 88.06 174 VAL A O 1
ATOM 1352 N N . PRO A 1 175 ? -10.916 6.948 14.197 1.00 84.69 175 PRO A N 1
ATOM 1353 C CA . PRO A 1 175 ? -11.587 7.433 12.984 1.00 84.69 175 PRO A CA 1
ATOM 1354 C C . PRO A 1 175 ? -12.120 8.875 13.067 1.00 84.69 175 PRO A C 1
ATOM 1356 O O . PRO A 1 175 ? -12.059 9.602 12.070 1.00 84.69 175 PRO A O 1
ATOM 1359 N N . GLU A 1 176 ? -12.625 9.305 14.228 1.00 85.62 176 GLU A N 1
ATOM 1360 C CA . GLU A 1 176 ? -13.200 10.648 14.417 1.00 85.62 176 GLU A CA 1
ATOM 1361 C C . GLU A 1 176 ? -12.186 11.716 14.865 1.00 85.62 176 GLU A C 1
ATOM 1363 O O . GLU A 1 176 ? -12.564 12.877 15.002 1.00 85.62 176 GLU A O 1
ATOM 1368 N N . HIS A 1 177 ? -10.904 11.378 15.068 1.00 84.69 177 HIS A N 1
ATOM 1369 C CA . HIS A 1 177 ? -9.899 12.389 15.415 1.00 84.69 177 HIS A CA 1
ATOM 1370 C C . HIS A 1 177 ? -9.756 13.415 14.282 1.00 84.69 177 HIS A C 1
ATOM 1372 O O . HIS A 1 177 ? -9.653 13.051 13.107 1.00 84.69 177 HIS A O 1
ATOM 1378 N N . LEU A 1 178 ? -9.717 14.701 14.631 1.00 82.31 178 LEU A N 1
ATOM 1379 C CA . LEU A 1 178 ? -9.493 15.798 13.690 1.00 82.31 178 LEU A CA 1
ATOM 1380 C C . LEU A 1 178 ? -7.997 16.105 13.605 1.00 82.31 178 LEU A C 1
ATOM 1382 O O . LEU A 1 178 ? -7.372 16.472 14.595 1.00 82.31 178 LEU A O 1
ATOM 1386 N N . VAL A 1 179 ? -7.411 15.952 12.420 1.00 79.69 179 VAL A N 1
ATOM 1387 C CA . VAL A 1 179 ? -6.047 16.408 12.132 1.00 79.69 179 VAL A CA 1
ATOM 1388 C C . VAL A 1 179 ? -6.130 17.843 11.620 1.00 79.69 179 VAL A C 1
ATOM 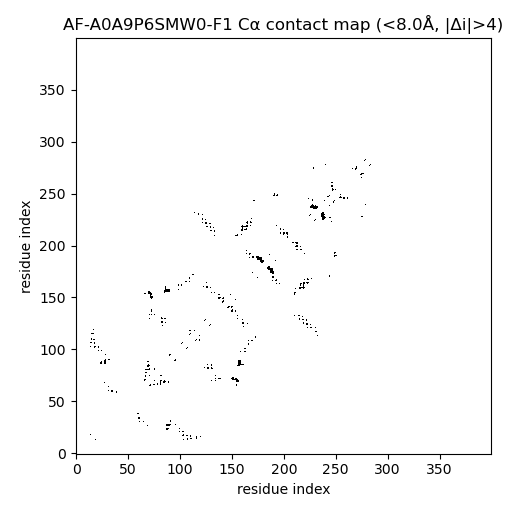1390 O O . VAL A 1 179 ? -6.698 18.090 10.557 1.00 79.69 179 VAL A O 1
ATOM 1393 N N . THR A 1 180 ? -5.574 18.782 12.384 1.00 76.88 180 THR A N 1
ATOM 1394 C CA . THR A 1 180 ? -5.491 20.208 12.046 1.00 76.88 180 THR A CA 1
ATOM 1395 C C . THR A 1 180 ? -4.299 20.480 11.128 1.00 76.88 180 THR A C 1
ATOM 1397 O O . THR A 1 180 ? -3.177 20.735 11.561 1.00 76.88 180 THR A O 1
ATOM 1400 N N . LEU A 1 181 ? -4.543 20.444 9.821 1.00 73.75 181 LEU A N 1
ATOM 1401 C CA . LEU A 1 181 ? -3.572 20.843 8.806 1.00 73.75 181 LEU A CA 1
ATOM 1402 C C . LEU A 1 181 ? -3.367 22.364 8.849 1.00 73.75 181 LEU A C 1
ATOM 1404 O O . LEU A 1 181 ? -4.312 23.138 8.684 1.00 73.75 181 LEU A O 1
ATOM 1408 N N . TRP A 1 182 ? -2.116 22.779 9.075 1.00 71.62 182 TRP A N 1
ATOM 1409 C CA . TRP A 1 182 ? -1.665 24.181 9.077 1.00 71.62 182 TRP A CA 1
ATOM 1410 C C . TRP A 1 182 ? -2.468 25.114 10.007 1.00 71.62 182 TRP A C 1
ATOM 1412 O O . TRP A 1 182 ? -2.594 26.304 9.744 1.00 71.62 182 TRP A O 1
ATOM 1422 N N . GLY A 1 183 ? -3.051 24.571 11.083 1.00 72.19 183 GLY A N 1
ATOM 1423 C CA . GLY A 1 183 ? -3.870 25.317 12.050 1.00 72.19 183 GLY A CA 1
ATOM 1424 C C . GLY A 1 183 ? -5.257 25.758 11.556 1.00 72.19 183 GLY A C 1
ATOM 1425 O O . GLY A 1 183 ? -6.070 26.163 12.379 1.00 72.19 183 GLY A O 1
ATOM 1426 N N . ALA A 1 184 ? -5.551 25.643 10.255 1.00 69.75 184 ALA A N 1
ATOM 1427 C CA . ALA A 1 184 ? -6.783 26.150 9.640 1.00 69.75 184 ALA A CA 1
ATOM 1428 C C . ALA A 1 184 ? -7.731 25.051 9.121 1.00 69.75 184 ALA A C 1
ATOM 1430 O O . ALA A 1 184 ? -8.946 25.239 9.126 1.00 69.75 184 ALA A O 1
ATOM 1431 N N . PHE A 1 185 ? -7.209 23.899 8.681 1.00 79.50 185 PHE A N 1
ATOM 1432 C CA . PHE A 1 185 ? -8.003 22.862 8.010 1.00 79.50 185 PHE A CA 1
ATOM 1433 C C . PHE A 1 185 ? -8.116 21.588 8.855 1.00 79.50 185 PHE A C 1
ATOM 1435 O O . PHE A 1 185 ? -7.196 20.774 8.907 1.00 79.50 185 PHE A O 1
ATOM 1442 N N . SER A 1 186 ? -9.265 21.385 9.499 1.00 82.94 186 SER A N 1
ATOM 1443 C CA . SER A 1 186 ? -9.546 20.195 10.316 1.00 82.94 186 SER A CA 1
ATOM 1444 C C . SER A 1 186 ? -10.131 19.055 9.475 1.00 82.94 186 SER A C 1
ATOM 1446 O O . SER A 1 186 ? -11.294 19.112 9.078 1.00 82.94 186 SER A O 1
ATOM 1448 N N . ILE A 1 187 ? -9.359 17.990 9.235 1.00 85.19 187 ILE A N 1
ATOM 1449 C CA . ILE A 1 187 ? -9.811 16.804 8.482 1.00 85.19 187 ILE A CA 1
ATOM 1450 C C . ILE A 1 187 ? -9.933 15.596 9.420 1.00 85.19 187 ILE A C 1
ATOM 1452 O O . ILE A 1 187 ? -9.000 15.277 10.156 1.00 85.19 187 ILE A O 1
ATOM 1456 N N . ARG A 1 188 ? -11.073 14.889 9.385 1.00 87.50 188 ARG A N 1
ATOM 1457 C CA . ARG A 1 188 ? -11.258 13.634 10.138 1.00 87.50 188 ARG A CA 1
ATOM 1458 C C . ARG A 1 188 ? -10.347 12.535 9.589 1.00 87.50 188 ARG A C 1
ATOM 1460 O O . ARG A 1 188 ? -10.350 12.280 8.383 1.00 87.50 188 ARG A O 1
ATOM 1467 N N . VAL A 1 189 ? -9.644 11.828 10.475 1.00 87.06 189 VAL A N 1
ATOM 1468 C CA . VAL A 1 189 ? -8.742 10.708 10.138 1.00 87.06 189 VAL A CA 1
ATOM 1469 C C . VAL A 1 189 ? -9.396 9.700 9.189 1.00 87.06 189 VAL A C 1
ATOM 1471 O O . VAL A 1 189 ? -8.764 9.256 8.230 1.00 87.06 189 VAL A O 1
ATOM 1474 N N . LYS A 1 190 ? -10.684 9.386 9.387 1.00 87.38 190 LYS A N 1
ATOM 1475 C CA . LYS A 1 190 ? -11.421 8.415 8.564 1.00 87.38 190 LYS A CA 1
ATOM 1476 C C . LYS A 1 190 ? -11.536 8.747 7.069 1.00 87.38 190 LYS A C 1
ATOM 1478 O O . LYS A 1 190 ? -11.865 7.833 6.311 1.00 87.38 190 LYS A O 1
ATOM 1483 N N . THR A 1 191 ? -11.261 9.993 6.669 1.00 87.69 191 THR A N 1
ATOM 1484 C CA . THR A 1 191 ? -11.262 10.484 5.276 1.00 87.69 191 THR A CA 1
ATOM 1485 C C . THR A 1 191 ? -9.872 10.419 4.623 1.00 87.69 191 THR A C 1
ATOM 1487 O O . THR A 1 191 ? -9.767 10.370 3.397 1.00 87.69 191 THR A O 1
ATOM 1490 N N . LEU A 1 192 ? -8.791 10.381 5.415 1.00 91.25 192 LEU A N 1
ATOM 1491 C CA . LEU A 1 192 ? -7.413 10.464 4.910 1.00 91.25 192 LEU A CA 1
ATOM 1492 C C . LEU A 1 192 ? -7.029 9.373 3.886 1.00 91.25 192 LEU A C 1
ATOM 1494 O O . LEU A 1 192 ? -6.361 9.731 2.916 1.00 91.25 192 LEU A O 1
ATOM 1498 N N . PRO A 1 193 ? -7.451 8.092 4.002 1.00 92.50 193 PRO A N 1
ATOM 1499 C CA . PRO A 1 193 ? -7.119 7.082 2.992 1.00 92.50 193 PRO A CA 1
ATOM 1500 C C . PRO A 1 193 ? -7.653 7.424 1.593 1.00 92.50 193 PRO A C 1
ATOM 1502 O O . PRO A 1 193 ? -6.958 7.211 0.603 1.00 92.50 193 PRO A O 1
ATOM 1505 N N . MET A 1 194 ? -8.859 7.999 1.502 1.00 91.06 194 MET A N 1
ATOM 1506 C CA . MET A 1 194 ? -9.438 8.412 0.217 1.00 91.06 194 MET A CA 1
ATOM 1507 C C . MET A 1 194 ? -8.821 9.706 -0.308 1.00 91.06 194 MET A C 1
ATOM 1509 O O . MET A 1 194 ? -8.612 9.823 -1.511 1.00 91.06 194 MET A O 1
ATOM 1513 N N . LEU A 1 195 ? -8.462 10.648 0.571 1.00 92.50 195 LEU A N 1
ATOM 1514 C CA . LEU A 1 195 ? -7.709 11.841 0.172 1.00 92.50 195 LEU A CA 1
ATOM 1515 C C . LEU A 1 195 ? -6.342 11.459 -0.429 1.00 92.50 195 LEU A C 1
ATOM 1517 O O . LEU A 1 195 ? -5.942 12.007 -1.453 1.00 92.50 195 LEU A O 1
ATOM 1521 N N . PHE A 1 196 ? -5.667 10.468 0.159 1.00 94.75 196 PHE A N 1
ATOM 1522 C CA . PHE A 1 196 ? -4.419 9.902 -0.357 1.00 94.75 196 PHE A CA 1
ATOM 1523 C C . PHE A 1 196 ? -4.612 9.145 -1.679 1.00 94.75 196 PHE A C 1
ATOM 1525 O O . PHE A 1 196 ? -3.811 9.313 -2.595 1.00 94.75 196 PHE A O 1
ATOM 1532 N N . ALA A 1 197 ? -5.692 8.370 -1.825 1.00 93.81 197 ALA A N 1
ATOM 1533 C CA . ALA A 1 197 ? -6.025 7.716 -3.092 1.00 93.81 197 ALA A CA 1
ATOM 1534 C C . ALA A 1 197 ? -6.275 8.738 -4.219 1.00 93.81 197 ALA A C 1
ATOM 1536 O O . ALA A 1 197 ? -5.722 8.595 -5.306 1.00 93.81 197 ALA A O 1
ATOM 1537 N N . VAL A 1 198 ? -7.029 9.813 -3.952 1.00 94.31 198 VAL A N 1
ATOM 1538 C CA . VAL A 1 198 ? -7.253 10.912 -4.911 1.00 94.31 198 VAL A CA 1
ATOM 1539 C C . VAL A 1 198 ? -5.945 11.632 -5.253 1.00 94.31 198 VAL A C 1
ATOM 1541 O O . VAL A 1 198 ? -5.677 11.871 -6.429 1.00 94.31 198 VAL A O 1
ATOM 1544 N N . PHE A 1 199 ? -5.092 11.912 -4.262 1.00 95.06 199 PHE A N 1
ATOM 1545 C CA . PHE A 1 199 ? -3.755 12.468 -4.497 1.00 95.06 199 PHE A CA 1
ATOM 1546 C C . PHE A 1 199 ? -2.912 11.573 -5.420 1.00 95.06 199 PHE A C 1
ATOM 1548 O O . PHE A 1 199 ? -2.296 12.076 -6.356 1.00 95.06 199 PHE A O 1
ATOM 1555 N N . MET A 1 200 ? -2.931 10.252 -5.217 1.00 96.12 200 MET A N 1
ATOM 1556 C CA . MET A 1 200 ? -2.193 9.305 -6.061 1.00 96.12 200 MET A CA 1
ATOM 1557 C C . MET A 1 200 ? -2.778 9.171 -7.473 1.00 96.12 200 MET A C 1
ATOM 1559 O O . MET A 1 200 ? -2.018 8.978 -8.419 1.00 96.12 200 MET A O 1
ATOM 1563 N N . ILE A 1 201 ? -4.093 9.343 -7.657 1.00 95.62 201 ILE A N 1
ATOM 1564 C CA . ILE A 1 201 ? -4.706 9.436 -8.995 1.00 95.62 201 ILE A CA 1
ATOM 1565 C C . ILE A 1 201 ? -4.195 10.690 -9.720 1.00 95.62 201 ILE A C 1
ATOM 1567 O O . ILE A 1 201 ? -3.724 10.596 -10.851 1.00 95.62 201 ILE A O 1
ATOM 1571 N N . VAL A 1 202 ? -4.219 11.853 -9.061 1.00 96.31 202 VAL A N 1
ATOM 1572 C CA . VAL A 1 202 ? -3.722 13.118 -9.634 1.00 96.31 202 VAL A CA 1
ATOM 1573 C C . VAL A 1 202 ? -2.223 13.040 -9.950 1.00 96.31 202 VAL A C 1
ATOM 1575 O O . VAL A 1 202 ? -1.806 13.428 -11.039 1.00 96.31 202 VAL A O 1
ATOM 1578 N N . GLN A 1 203 ? -1.419 12.480 -9.042 1.00 93.94 203 GLN A N 1
ATOM 1579 C CA . GLN A 1 203 ? 0.018 12.266 -9.233 1.00 93.94 203 GLN A CA 1
ATOM 1580 C C . GLN A 1 203 ? 0.308 11.329 -10.417 1.00 93.94 203 GLN A C 1
ATOM 1582 O O . GLN A 1 203 ? 1.168 11.637 -11.243 1.00 93.94 203 GLN A O 1
ATOM 1587 N N . SER A 1 204 ? -0.458 10.245 -10.558 1.00 93.81 204 SER A N 1
ATOM 1588 C CA . SER A 1 204 ? -0.333 9.301 -11.672 1.00 93.81 204 SER A CA 1
ATOM 1589 C C . SER A 1 204 ? -0.672 9.932 -13.026 1.00 93.81 204 SER A C 1
ATOM 1591 O O . SER A 1 204 ? 0.043 9.697 -14.000 1.00 93.81 204 SER A O 1
ATOM 1593 N N . LEU A 1 205 ? -1.701 10.785 -13.086 1.00 93.75 205 LEU A N 1
ATOM 1594 C CA . LEU A 1 205 ? -2.065 11.536 -14.294 1.00 93.75 205 LEU A CA 1
ATOM 1595 C C . LEU A 1 205 ? -0.989 12.563 -14.689 1.00 93.75 205 LEU A C 1
ATOM 1597 O O . LEU A 1 205 ? -0.654 12.668 -15.867 1.00 93.75 205 LEU A O 1
ATOM 1601 N N . LEU A 1 206 ? -0.416 13.277 -13.714 1.00 93.62 206 LEU A N 1
ATOM 1602 C CA . LEU A 1 206 ? 0.671 14.249 -13.913 1.00 93.62 206 LEU A CA 1
ATOM 1603 C C . LEU A 1 206 ? 1.969 13.592 -14.409 1.00 93.62 206 LEU A C 1
ATOM 1605 O O . LEU A 1 206 ? 2.583 14.072 -15.359 1.00 93.62 206 LEU A O 1
ATOM 1609 N N . ILE A 1 207 ? 2.388 12.495 -13.772 1.00 89.62 207 ILE A N 1
ATOM 1610 C CA . ILE A 1 207 ? 3.641 11.789 -14.092 1.00 89.62 207 ILE A CA 1
ATOM 1611 C C . ILE A 1 207 ? 3.466 10.855 -15.307 1.00 89.62 207 ILE A C 1
ATOM 1613 O O . ILE A 1 207 ? 4.448 10.459 -15.930 1.00 89.62 207 ILE A O 1
ATOM 1617 N N . ARG A 1 208 ? 2.220 10.517 -15.672 1.00 87.50 208 ARG A N 1
ATOM 1618 C CA . ARG A 1 208 ? 1.856 9.496 -16.675 1.00 87.50 208 ARG A CA 1
ATOM 1619 C C . ARG A 1 208 ? 2.440 8.107 -16.367 1.00 87.50 208 ARG A C 1
ATOM 1621 O O . ARG A 1 208 ? 2.723 7.325 -17.267 1.00 87.50 208 ARG A O 1
ATOM 1628 N N . SER A 1 209 ? 2.567 7.784 -15.077 1.00 87.06 209 SER A N 1
ATOM 1629 C CA . SER A 1 209 ? 2.990 6.472 -14.570 1.00 87.06 209 SER A CA 1
ATOM 1630 C C . SER A 1 209 ? 1.965 5.934 -13.575 1.00 87.06 209 SER A C 1
ATOM 1632 O O . SER A 1 209 ? 1.504 6.665 -12.698 1.00 87.06 209 SER A O 1
ATOM 1634 N N . GLN A 1 210 ? 1.593 4.658 -13.698 1.00 90.94 210 GLN A N 1
ATOM 1635 C CA . GLN A 1 210 ? 0.543 4.035 -12.878 1.00 90.94 210 GLN A CA 1
ATOM 1636 C C . GLN A 1 210 ? 1.083 3.217 -11.694 1.00 90.94 210 GLN A C 1
ATOM 1638 O O . GLN A 1 210 ? 0.327 2.914 -10.774 1.00 90.94 210 GLN A O 1
ATOM 1643 N N . THR A 1 211 ? 2.385 2.917 -11.646 1.00 92.06 211 THR A N 1
ATOM 1644 C CA . THR A 1 211 ? 2.987 2.020 -10.641 1.00 92.06 211 THR A CA 1
ATOM 1645 C C . THR A 1 211 ? 2.749 2.488 -9.203 1.00 92.06 211 THR A C 1
ATOM 1647 O O . THR A 1 211 ? 2.348 1.694 -8.355 1.00 92.06 211 THR A O 1
ATOM 1650 N N . GLN A 1 212 ? 2.923 3.784 -8.920 1.00 93.56 212 GLN A N 1
ATOM 1651 C CA . GLN A 1 212 ? 2.715 4.342 -7.575 1.00 93.56 212 GLN A CA 1
ATOM 1652 C C . GLN A 1 212 ? 1.227 4.392 -7.177 1.00 93.56 212 GLN A C 1
ATOM 1654 O O . GLN A 1 212 ? 0.896 4.151 -6.016 1.00 93.56 212 GLN A O 1
ATOM 1659 N N . LEU A 1 213 ? 0.320 4.606 -8.137 1.00 95.62 213 LEU A N 1
ATOM 1660 C CA . LEU A 1 213 ? -1.126 4.512 -7.917 1.00 95.62 213 LEU A CA 1
ATOM 1661 C C . LEU A 1 213 ? -1.555 3.070 -7.613 1.00 95.62 213 LEU A C 1
ATOM 1663 O O . LEU A 1 213 ? -2.270 2.842 -6.640 1.00 95.62 213 LEU A O 1
ATOM 1667 N N . LEU A 1 214 ? -1.075 2.092 -8.385 1.00 95.62 214 LEU A N 1
ATOM 1668 C CA . LEU A 1 214 ? -1.330 0.673 -8.124 1.00 95.62 214 LEU A CA 1
ATOM 1669 C C . LEU A 1 214 ? -0.771 0.251 -6.757 1.00 95.62 214 LEU A C 1
ATOM 1671 O O . LEU A 1 214 ? -1.471 -0.408 -5.993 1.00 95.62 214 LEU A O 1
ATOM 1675 N N . MET A 1 215 ? 0.435 0.698 -6.388 1.00 96.38 215 MET A N 1
ATOM 1676 C CA . MET A 1 215 ? 0.998 0.456 -5.052 1.00 96.38 215 MET A CA 1
ATOM 1677 C C . MET A 1 215 ? 0.155 1.080 -3.929 1.00 96.38 215 MET A C 1
ATOM 1679 O O . MET A 1 215 ? -0.001 0.464 -2.876 1.00 96.38 215 MET A O 1
ATOM 1683 N N . ALA A 1 216 ? -0.419 2.268 -4.134 1.00 96.81 216 ALA A N 1
ATOM 1684 C CA . ALA A 1 216 ? -1.325 2.888 -3.167 1.00 96.81 216 ALA A CA 1
ATOM 1685 C C . ALA A 1 216 ? -2.659 2.127 -3.043 1.00 96.81 216 ALA A C 1
ATOM 1687 O O . ALA A 1 216 ? -3.133 1.904 -1.929 1.00 96.81 216 ALA A O 1
ATOM 1688 N N . ILE A 1 217 ? -3.242 1.690 -4.167 1.00 96.00 217 ILE A N 1
ATOM 1689 C CA . ILE A 1 217 ? -4.495 0.917 -4.209 1.00 96.00 217 ILE A CA 1
ATOM 1690 C C . ILE A 1 217 ? -4.309 -0.455 -3.552 1.00 96.00 217 ILE A C 1
ATOM 1692 O O . ILE A 1 217 ? -5.067 -0.803 -2.646 1.00 96.00 217 ILE A O 1
ATOM 1696 N N . TYR A 1 218 ? -3.289 -1.221 -3.950 1.00 96.81 218 TYR A N 1
ATOM 1697 C CA . TYR A 1 218 ? -2.998 -2.523 -3.349 1.00 96.81 218 TYR A CA 1
ATOM 1698 C C . TYR A 1 218 ? -2.595 -2.391 -1.878 1.00 96.81 218 TYR A C 1
ATOM 1700 O O . TYR A 1 218 ? -3.103 -3.148 -1.055 1.00 96.81 218 TYR A O 1
ATOM 1708 N N . GLY A 1 219 ? -1.798 -1.381 -1.514 1.00 96.69 219 GLY A N 1
ATOM 1709 C CA . GLY A 1 219 ? -1.468 -1.090 -0.119 1.00 96.69 219 GLY A CA 1
ATOM 1710 C C . GLY A 1 219 ? -2.709 -0.837 0.741 1.00 96.69 219 GLY A C 1
ATOM 1711 O O . GLY A 1 219 ? -2.847 -1.434 1.809 1.00 96.69 219 GLY A O 1
ATOM 1712 N N . LEU A 1 220 ? -3.659 -0.024 0.260 1.00 95.50 220 LEU A N 1
ATOM 1713 C CA . LEU A 1 220 ? -4.936 0.241 0.936 1.00 95.50 220 LEU A CA 1
ATOM 1714 C C . LEU A 1 220 ? -5.790 -1.033 1.050 1.00 95.50 220 LEU A C 1
ATOM 1716 O O . LEU A 1 220 ? -6.253 -1.364 2.140 1.00 95.50 220 LEU A O 1
ATOM 1720 N N . LEU A 1 221 ? -5.973 -1.773 -0.047 1.00 93.94 221 LEU A N 1
ATOM 1721 C CA . LEU A 1 221 ? -6.807 -2.980 -0.076 1.00 93.94 221 LEU A CA 1
ATOM 1722 C C . LEU A 1 221 ? -6.243 -4.105 0.801 1.00 93.94 221 LEU A C 1
ATOM 1724 O O . LEU A 1 221 ? -6.979 -4.696 1.590 1.00 93.94 221 LEU A O 1
ATOM 1728 N N . ILE A 1 222 ? -4.946 -4.397 0.694 1.00 95.25 222 ILE A N 1
ATOM 1729 C CA . ILE A 1 222 ? -4.291 -5.506 1.402 1.00 95.25 222 ILE A CA 1
ATOM 1730 C C . ILE A 1 222 ? -4.205 -5.216 2.901 1.00 95.25 222 ILE A C 1
ATOM 1732 O O . ILE A 1 222 ? -4.533 -6.087 3.707 1.00 95.25 222 ILE A O 1
ATOM 1736 N N . SER A 1 223 ? -3.853 -3.987 3.291 1.00 95.50 223 SER A N 1
ATOM 1737 C CA . SER A 1 223 ? -3.859 -3.589 4.703 1.00 95.50 223 SER A CA 1
ATOM 1738 C C . SER A 1 223 ? -5.270 -3.573 5.305 1.00 95.50 223 SER A C 1
ATOM 1740 O O . SER A 1 223 ? -5.443 -3.999 6.449 1.00 95.50 223 SER A O 1
ATOM 1742 N N . TRP A 1 224 ? -6.293 -3.156 4.545 1.00 93.62 224 TRP A N 1
ATOM 1743 C CA . TRP A 1 224 ? -7.688 -3.233 4.985 1.00 93.62 224 TRP A CA 1
ATOM 1744 C C . TRP A 1 224 ? -8.140 -4.684 5.165 1.00 93.62 224 TRP A C 1
ATOM 1746 O O . TRP A 1 224 ? -8.631 -5.024 6.241 1.00 93.62 224 TRP A O 1
ATOM 1756 N N . MET A 1 225 ? -7.915 -5.560 4.178 1.00 90.31 225 MET A N 1
ATOM 1757 C CA . MET A 1 225 ? -8.244 -6.988 4.284 1.00 90.31 225 MET A CA 1
ATOM 1758 C C . MET A 1 225 ? -7.526 -7.645 5.468 1.00 90.31 225 MET A C 1
ATOM 1760 O O . MET A 1 225 ? -8.155 -8.366 6.246 1.00 90.31 225 MET A O 1
ATOM 1764 N N . TYR A 1 226 ? -6.232 -7.362 5.653 1.00 92.38 226 TYR A N 1
ATOM 1765 C CA . TYR A 1 226 ? -5.465 -7.866 6.788 1.00 92.38 226 TYR A CA 1
ATOM 1766 C C . TYR A 1 226 ? -6.073 -7.410 8.123 1.00 92.38 226 TYR A C 1
ATOM 1768 O O . TYR A 1 226 ? -6.378 -8.249 8.973 1.00 92.38 226 TYR A O 1
ATOM 1776 N N . SER A 1 227 ? -6.330 -6.111 8.303 1.00 91.56 227 SER A N 1
ATOM 1777 C CA . SER A 1 227 ? -6.918 -5.585 9.542 1.00 91.56 227 SER A CA 1
ATOM 1778 C C . SER A 1 227 ? -8.365 -6.038 9.777 1.00 91.56 227 SER A C 1
ATOM 1780 O O . SER A 1 227 ? -8.737 -6.267 10.926 1.00 91.56 227 SER A O 1
ATOM 1782 N N . ARG A 1 228 ? -9.175 -6.232 8.725 1.00 87.56 228 ARG A N 1
ATOM 1783 C CA . ARG A 1 228 ? -10.583 -6.665 8.825 1.00 87.56 228 ARG A CA 1
ATOM 1784 C C . ARG A 1 228 ? -10.741 -8.169 9.090 1.00 87.56 228 ARG A C 1
ATOM 1786 O O . ARG A 1 228 ? -11.716 -8.554 9.726 1.00 87.56 228 ARG A O 1
ATOM 1793 N N . PHE A 1 229 ? -9.807 -9.022 8.645 1.00 84.56 229 PHE A N 1
ATOM 1794 C CA . PHE A 1 229 ? -10.004 -10.486 8.660 1.00 84.56 229 PHE A CA 1
ATOM 1795 C C . PHE A 1 229 ? -8.854 -11.335 9.241 1.00 84.56 229 PHE A C 1
ATOM 1797 O O . PHE A 1 229 ? -9.063 -12.524 9.503 1.00 84.56 229 PHE A O 1
ATOM 1804 N N . PHE A 1 230 ? -7.648 -10.792 9.443 1.00 85.75 230 PHE A N 1
ATOM 1805 C CA . PHE A 1 230 ? -6.451 -11.590 9.783 1.00 85.75 230 PHE A CA 1
ATOM 1806 C C . PHE A 1 230 ? -5.681 -11.108 11.015 1.00 85.75 230 PHE A C 1
ATOM 1808 O O . PHE A 1 230 ? -5.209 -11.943 11.788 1.00 85.75 230 PHE A O 1
ATOM 1815 N N . LYS A 1 231 ? -5.565 -9.791 11.213 1.00 86.19 231 LYS A N 1
ATOM 1816 C CA . LYS A 1 231 ? -4.941 -9.173 12.389 1.00 86.19 231 LYS A CA 1
ATOM 1817 C C . LYS A 1 231 ? -5.570 -9.722 13.672 1.00 86.19 231 LYS A C 1
ATOM 1819 O O . LYS A 1 231 ? -6.795 -9.784 13.781 1.00 86.19 231 LYS A O 1
ATOM 1824 N N . MET A 1 232 ? -4.740 -10.099 14.641 1.00 82.06 232 MET A N 1
ATOM 1825 C CA . MET A 1 232 ? -5.200 -10.546 15.955 1.00 82.06 232 MET A CA 1
ATOM 1826 C C . MET A 1 232 ? -5.107 -9.383 16.942 1.00 82.06 232 MET A C 1
ATOM 1828 O O . MET A 1 232 ? -4.085 -8.704 16.982 1.00 82.06 232 MET A O 1
ATOM 1832 N N . GLN A 1 233 ? -6.145 -9.147 17.739 1.00 78.56 233 GLN A N 1
ATOM 1833 C CA . GLN A 1 233 ? -6.140 -8.117 18.775 1.00 78.56 233 GLN A CA 1
ATOM 1834 C C . GLN A 1 233 ? -6.977 -8.589 19.969 1.00 78.56 233 GLN A C 1
ATOM 1836 O O . GLN A 1 233 ? -8.127 -8.983 19.806 1.00 78.56 233 GLN A O 1
ATOM 1841 N N . ASP A 1 234 ? -6.371 -8.618 21.158 1.00 77.44 234 ASP A N 1
ATOM 1842 C CA . ASP A 1 234 ? -7.024 -8.932 22.442 1.00 77.44 234 ASP A CA 1
ATOM 1843 C C . ASP A 1 234 ? -7.825 -10.255 22.469 1.00 77.44 234 ASP A C 1
ATOM 1845 O O . ASP A 1 234 ? -8.846 -10.393 23.138 1.00 77.44 234 ASP A O 1
ATOM 1849 N N . GLY A 1 235 ? -7.348 -11.258 21.720 1.00 75.44 235 GLY A N 1
ATOM 1850 C CA . GLY A 1 235 ? -7.998 -12.568 21.569 1.00 75.44 235 GLY A CA 1
ATOM 1851 C C . GLY A 1 235 ? -9.010 -12.653 20.417 1.00 75.44 235 GLY A C 1
ATOM 1852 O O . GLY A 1 235 ? -9.394 -13.754 20.031 1.00 75.44 235 GLY A O 1
ATOM 1853 N N . VAL A 1 236 ? -9.391 -11.523 19.817 1.00 79.56 236 VAL A N 1
ATOM 1854 C CA . VAL A 1 236 ? -10.317 -11.441 18.681 1.00 79.56 236 VAL A CA 1
ATOM 1855 C C . VAL A 1 236 ? -9.540 -11.372 17.363 1.00 79.56 236 VAL A C 1
ATOM 1857 O O . VAL A 1 236 ? -8.572 -10.624 17.219 1.00 79.56 236 VAL A O 1
ATOM 1860 N N . ARG A 1 237 ? -9.979 -12.152 16.368 1.00 80.56 237 ARG A N 1
ATOM 1861 C CA . ARG A 1 237 ? -9.451 -12.099 14.997 1.00 80.56 237 ARG A CA 1
ATOM 1862 C C . ARG A 1 237 ? -10.292 -11.162 14.128 1.00 80.56 237 ARG A C 1
ATOM 1864 O O . ARG A 1 237 ? -11.491 -11.406 13.955 1.00 80.56 237 ARG A O 1
ATOM 1871 N N . GLY A 1 238 ? -9.609 -10.189 13.524 1.00 83.50 238 GLY A N 1
ATOM 1872 C CA . GLY A 1 238 ? -10.150 -9.195 12.601 1.00 83.50 238 GLY A CA 1
ATOM 1873 C C . GLY A 1 238 ? -10.953 -8.092 13.290 1.00 83.50 238 GLY A C 1
ATOM 1874 O O . GLY A 1 238 ? -11.659 -8.332 14.269 1.00 83.50 238 GLY A O 1
ATOM 1875 N N . ASP A 1 239 ? -10.883 -6.879 12.748 1.00 82.50 239 ASP A N 1
ATOM 1876 C CA . ASP A 1 239 ? -11.867 -5.844 13.055 1.00 82.50 239 ASP A CA 1
ATOM 1877 C C . ASP A 1 239 ? -13.241 -6.266 12.523 1.00 82.50 239 ASP A C 1
ATOM 1879 O O . ASP A 1 239 ? -13.365 -6.677 11.367 1.00 82.50 239 ASP A O 1
ATOM 1883 N N . ARG A 1 240 ? -14.284 -6.173 13.351 1.00 77.19 240 ARG A N 1
ATOM 1884 C CA . ARG A 1 240 ? -15.648 -6.589 12.984 1.00 77.19 240 ARG A CA 1
ATOM 1885 C C . ARG A 1 240 ? -16.610 -5.424 12.768 1.00 77.19 240 ARG A C 1
ATOM 1887 O O . ARG A 1 240 ? -17.752 -5.661 12.392 1.00 77.19 240 ARG A O 1
ATOM 1894 N N . SER A 1 241 ? -16.161 -4.187 12.959 1.00 81.94 241 SER A N 1
ATOM 1895 C CA . SER A 1 241 ? -17.026 -3.009 12.930 1.00 81.94 241 SER A CA 1
ATOM 1896 C C . SER A 1 241 ? -17.545 -2.657 11.525 1.00 81.94 241 SER A C 1
ATOM 1898 O O . SER A 1 241 ? -16.869 -2.850 10.506 1.00 81.94 241 SER A O 1
ATOM 1900 N N . GLU A 1 242 ? -18.752 -2.085 11.469 1.00 79.44 242 GLU A N 1
ATOM 1901 C CA . GLU A 1 242 ? -19.273 -1.412 10.267 1.00 79.44 242 GLU A CA 1
ATOM 1902 C C . GLU A 1 242 ? -18.522 -0.095 10.000 1.00 79.44 242 GLU A C 1
ATOM 1904 O O . GLU A 1 242 ? -18.320 0.288 8.849 1.00 79.44 242 GLU A O 1
ATOM 1909 N N . THR A 1 243 ? -18.017 0.571 11.046 1.00 82.69 243 THR A N 1
ATOM 1910 C CA . THR A 1 243 ? -17.174 1.773 10.921 1.00 82.69 243 THR A CA 1
ATOM 1911 C C . THR A 1 243 ? -15.844 1.495 10.211 1.00 82.69 243 THR A C 1
ATOM 1913 O O . THR A 1 243 ? -15.283 2.420 9.621 1.00 82.69 243 THR A O 1
ATOM 1916 N N . PHE A 1 244 ? -15.379 0.241 10.170 1.00 86.06 244 PHE A N 1
ATOM 1917 C CA . PHE A 1 244 ? -14.220 -0.215 9.389 1.00 86.06 244 PHE A CA 1
ATOM 1918 C C . PHE A 1 244 ? -14.593 -1.080 8.157 1.00 86.06 244 PHE A C 1
ATOM 1920 O O . PHE A 1 244 ? -13.732 -1.720 7.545 1.00 86.06 244 PHE A O 1
ATOM 1927 N N . ALA A 1 245 ? -15.865 -1.113 7.740 1.00 86.19 245 ALA A N 1
ATOM 1928 C CA . ALA A 1 245 ? -16.260 -1.712 6.459 1.00 86.19 245 ALA A CA 1
ATOM 1929 C C . ALA A 1 245 ? -15.695 -0.909 5.268 1.00 86.19 245 ALA A C 1
ATOM 1931 O O . ALA A 1 245 ? -15.554 0.308 5.356 1.00 86.19 245 ALA A O 1
ATOM 1932 N N . PHE A 1 246 ? -15.416 -1.559 4.129 1.00 85.62 246 PHE A N 1
ATOM 1933 C CA . PHE A 1 246 ? -14.785 -0.902 2.970 1.00 85.62 246 PHE A CA 1
ATOM 1934 C C . PHE A 1 246 ? -15.562 0.328 2.465 1.00 85.62 246 PHE A C 1
ATOM 1936 O O . PHE A 1 246 ? -14.968 1.356 2.150 1.00 85.62 246 PHE A O 1
ATOM 1943 N N . ALA A 1 247 ? -16.898 0.275 2.480 1.00 86.06 247 ALA A N 1
ATOM 1944 C CA . ALA A 1 247 ? -17.735 1.419 2.121 1.00 86.06 247 ALA A CA 1
ATOM 1945 C C . ALA A 1 247 ? -17.500 2.652 3.019 1.00 86.06 247 ALA A C 1
ATOM 1947 O O . ALA A 1 247 ? -17.550 3.770 2.519 1.00 86.06 247 ALA A O 1
ATOM 1948 N N . SER A 1 248 ? -17.157 2.486 4.305 1.00 86.19 248 SER A N 1
ATOM 1949 C CA . SER A 1 248 ? -16.971 3.609 5.242 1.00 86.19 248 SER A CA 1
ATOM 1950 C C . SER A 1 248 ? -15.761 4.494 4.918 1.00 86.19 248 SER A C 1
ATOM 1952 O O . SER A 1 248 ? -15.596 5.564 5.509 1.00 86.19 248 SER A O 1
ATOM 1954 N N . PHE A 1 249 ? -14.863 4.041 4.038 1.00 85.19 249 PHE A N 1
ATOM 1955 C CA . PHE A 1 249 ? -13.736 4.828 3.540 1.00 85.19 249 PHE A CA 1
ATOM 1956 C C . PHE A 1 249 ? -14.212 5.983 2.653 1.00 85.19 249 PHE A C 1
ATOM 1958 O O . PHE A 1 249 ? -13.591 7.044 2.654 1.00 85.19 249 PHE A O 1
ATOM 1965 N N . PHE A 1 250 ? -15.323 5.793 1.942 1.00 86.62 250 PHE A N 1
ATOM 1966 C CA . PHE A 1 250 ? -15.851 6.729 0.958 1.00 86.62 250 PHE A CA 1
ATOM 1967 C C . PHE A 1 250 ? -16.747 7.803 1.608 1.00 86.62 250 PHE A C 1
ATOM 1969 O O . PHE A 1 250 ? -17.338 7.557 2.666 1.00 86.62 250 PHE A O 1
ATOM 1976 N N . PRO A 1 251 ? -16.891 8.991 0.985 1.00 85.81 251 PRO A N 1
ATOM 1977 C CA . PRO A 1 251 ? -17.881 9.988 1.395 1.00 85.81 251 PRO A CA 1
ATOM 1978 C C . PRO A 1 251 ? -19.296 9.403 1.417 1.00 85.81 251 PRO A C 1
ATOM 1980 O O . PRO A 1 251 ? -19.617 8.545 0.598 1.00 85.81 251 PRO A O 1
ATOM 1983 N N . GLU A 1 252 ? -20.149 9.892 2.319 1.00 85.12 252 GLU A N 1
ATOM 1984 C CA . GLU A 1 252 ? -21.466 9.310 2.641 1.00 85.12 252 GLU A CA 1
ATOM 1985 C C . GLU A 1 252 ? -22.348 9.056 1.398 1.00 85.12 252 GLU A C 1
ATOM 1987 O O . GLU A 1 252 ? -22.890 7.963 1.250 1.00 85.12 252 GLU A O 1
ATOM 1992 N N . ALA A 1 253 ? -22.374 9.984 0.433 1.00 86.56 253 ALA A N 1
ATOM 1993 C CA . ALA A 1 253 ? -23.096 9.834 -0.838 1.00 86.56 253 ALA A CA 1
ATOM 1994 C C . ALA A 1 253 ? -22.615 8.665 -1.733 1.00 86.56 253 ALA A C 1
ATOM 1996 O O . ALA A 1 253 ? -23.389 8.140 -2.529 1.00 86.56 253 ALA A O 1
ATOM 1997 N N . ALA A 1 254 ? -21.354 8.241 -1.611 1.00 86.19 254 ALA A N 1
ATOM 1998 C CA . ALA A 1 254 ? -20.767 7.148 -2.390 1.00 86.19 254 ALA A CA 1
ATOM 1999 C C . ALA A 1 254 ? -20.813 5.787 -1.665 1.00 86.19 254 ALA A C 1
ATOM 2001 O O . ALA A 1 254 ? -20.532 4.756 -2.277 1.00 86.19 254 ALA A O 1
ATOM 2002 N N . GLN A 1 255 ? -21.184 5.745 -0.380 1.00 87.75 255 GLN A N 1
ATOM 2003 C CA . GLN A 1 255 ? -21.206 4.495 0.388 1.00 87.75 255 GLN A CA 1
ATOM 2004 C C . GLN A 1 255 ? -22.245 3.471 -0.106 1.00 87.75 255 GLN A C 1
ATOM 2006 O O . GLN A 1 255 ? -21.891 2.292 -0.150 1.00 87.75 255 GLN A O 1
ATOM 2011 N N . PRO A 1 256 ? -23.480 3.841 -0.518 1.00 89.62 256 PRO A N 1
ATOM 2012 C CA . PRO A 1 256 ? -24.471 2.865 -0.977 1.00 89.62 256 PRO A CA 1
ATOM 2013 C C . PRO A 1 256 ? -24.028 2.006 -2.180 1.00 89.62 256 PRO A C 1
ATOM 2015 O O . PRO A 1 256 ? -24.046 0.780 -2.038 1.00 89.62 256 PRO A O 1
ATOM 2018 N N . PRO A 1 257 ? -23.567 2.561 -3.327 1.00 89.31 257 PRO A N 1
ATOM 2019 C CA . PRO A 1 257 ? -23.104 1.731 -4.443 1.00 89.31 257 PRO A CA 1
ATOM 2020 C C . PRO A 1 257 ? -21.838 0.938 -4.089 1.00 89.31 257 PRO A C 1
ATOM 2022 O O . PRO A 1 257 ? -21.735 -0.237 -4.443 1.00 89.31 257 PRO A O 1
ATOM 2025 N N . VAL A 1 258 ? -20.907 1.527 -3.324 1.00 87.38 258 VAL A N 1
ATOM 2026 C CA . VAL A 1 258 ? -19.703 0.811 -2.872 1.00 87.38 258 VAL A CA 1
ATOM 2027 C C . VAL A 1 258 ? -20.065 -0.369 -1.967 1.00 87.38 258 VAL A C 1
ATOM 2029 O O . VAL A 1 258 ? -19.455 -1.422 -2.115 1.00 87.38 258 VAL A O 1
ATOM 2032 N N . LYS A 1 259 ? -21.073 -0.253 -1.089 1.00 87.38 259 LYS A N 1
ATOM 2033 C CA . LYS A 1 259 ? -21.508 -1.353 -0.209 1.00 87.38 259 LYS A CA 1
ATOM 2034 C C . LYS A 1 259 ? -22.079 -2.534 -0.999 1.00 87.38 259 LYS A C 1
ATOM 2036 O O . LYS A 1 259 ? -21.794 -3.678 -0.655 1.00 87.38 259 LYS A O 1
ATOM 2041 N N . VAL A 1 260 ? -22.818 -2.284 -2.085 1.00 85.75 260 VAL A N 1
ATOM 2042 C CA . VAL A 1 260 ? -23.297 -3.351 -2.987 1.00 85.75 260 VAL A CA 1
ATOM 2043 C C . VAL A 1 260 ? -22.114 -4.086 -3.626 1.00 85.75 260 VAL A C 1
ATOM 2045 O O . VAL A 1 260 ? -22.026 -5.311 -3.527 1.00 85.75 260 VAL A O 1
ATOM 2048 N N . VAL A 1 261 ? -21.164 -3.349 -4.212 1.00 85.19 261 VAL A N 1
ATOM 2049 C CA . VAL A 1 261 ? -19.982 -3.935 -4.869 1.00 85.19 261 VAL A CA 1
ATOM 2050 C C . VAL A 1 261 ? -19.082 -4.665 -3.864 1.00 85.19 261 VAL A C 1
ATOM 2052 O O . VAL A 1 261 ? -18.676 -5.798 -4.121 1.00 85.19 261 VAL A O 1
ATOM 2055 N N . SER A 1 262 ? -18.805 -4.077 -2.695 1.00 83.62 262 SER A N 1
ATOM 2056 C CA . SER A 1 262 ? -17.944 -4.694 -1.678 1.00 83.62 262 SER A CA 1
ATOM 2057 C C . SER A 1 262 ? -18.544 -5.974 -1.107 1.00 83.62 262 SER A C 1
ATOM 2059 O O . SER A 1 262 ? -17.805 -6.917 -0.839 1.00 83.62 262 SER A O 1
ATOM 2061 N N . ASN A 1 263 ? -19.869 -6.036 -0.949 1.00 83.56 263 ASN A N 1
ATOM 2062 C CA . ASN A 1 263 ? -20.547 -7.231 -0.451 1.00 83.56 263 ASN A CA 1
ATOM 2063 C C . ASN A 1 263 ? -20.536 -8.362 -1.492 1.00 83.56 263 ASN A C 1
ATOM 2065 O O . ASN A 1 263 ? -20.330 -9.518 -1.127 1.00 83.56 263 ASN A O 1
ATOM 2069 N N . LEU A 1 264 ? -20.689 -8.036 -2.783 1.00 81.81 264 LEU A N 1
ATOM 2070 C CA . LEU A 1 264 ? -20.556 -9.000 -3.881 1.00 81.81 264 LEU A CA 1
ATOM 2071 C C . LEU A 1 264 ? -19.132 -9.573 -3.942 1.00 81.81 264 LEU A C 1
ATOM 2073 O O . LEU A 1 264 ? -18.956 -10.792 -3.946 1.00 81.81 264 LEU A O 1
ATOM 2077 N N . VAL A 1 265 ? -18.112 -8.708 -3.918 1.00 78.62 265 VAL A N 1
ATOM 2078 C CA . VAL A 1 265 ? -16.698 -9.122 -3.914 1.00 78.62 265 VAL A CA 1
ATOM 2079 C C . VAL A 1 265 ? -16.366 -9.946 -2.666 1.00 78.62 265 VAL A C 1
ATOM 2081 O O . VAL A 1 265 ? -15.730 -10.991 -2.780 1.00 78.62 265 VAL A O 1
ATOM 2084 N N . PHE A 1 266 ? -16.850 -9.549 -1.485 1.00 77.94 266 PHE A N 1
ATOM 2085 C CA . PHE A 1 266 ? -16.681 -10.326 -0.254 1.00 77.94 266 PHE A CA 1
ATOM 2086 C C . PHE A 1 266 ? -17.325 -11.718 -0.351 1.00 77.94 266 PHE A C 1
ATOM 2088 O O . PHE A 1 266 ? -16.692 -12.701 0.025 1.00 77.94 266 PHE A O 1
ATOM 2095 N N . GLY A 1 267 ? -18.531 -11.834 -0.920 1.00 75.56 267 GLY A N 1
ATOM 2096 C CA . GLY A 1 267 ? -19.184 -13.126 -1.155 1.00 75.56 267 GLY A CA 1
ATOM 2097 C C . GLY A 1 267 ? -18.370 -14.062 -2.059 1.00 75.56 267 GLY A C 1
ATOM 2098 O O . GLY A 1 267 ? -18.285 -15.261 -1.789 1.00 75.56 267 GLY A O 1
ATOM 2099 N N . ILE A 1 268 ? -17.705 -13.518 -3.085 1.00 78.62 268 ILE A N 1
ATOM 2100 C CA . ILE A 1 268 ? -16.776 -14.275 -3.940 1.00 78.62 268 ILE A CA 1
ATOM 2101 C C . ILE A 1 268 ? -15.527 -14.696 -3.148 1.00 78.62 268 ILE A C 1
ATOM 2103 O O . ILE A 1 268 ? -15.167 -15.871 -3.166 1.00 78.62 268 ILE A O 1
ATOM 2107 N N . LEU A 1 269 ? -14.893 -13.783 -2.404 1.00 74.62 269 LEU A N 1
ATOM 2108 C CA . LEU A 1 269 ? -13.693 -14.079 -1.605 1.00 74.62 269 LEU A CA 1
ATOM 2109 C C . LEU A 1 269 ? -13.950 -15.103 -0.485 1.00 74.62 269 LEU A C 1
ATOM 2111 O O . LEU A 1 269 ? -13.074 -15.913 -0.182 1.00 74.62 269 LEU A O 1
ATOM 2115 N N . VAL A 1 270 ? -15.153 -15.107 0.095 1.00 78.06 270 VAL A N 1
ATOM 2116 C CA . VAL A 1 270 ? -15.625 -16.146 1.023 1.00 78.06 270 VAL A CA 1
ATOM 2117 C C . VAL A 1 270 ? -15.784 -17.488 0.307 1.00 78.06 270 VAL A C 1
ATOM 2119 O O . VAL A 1 270 ? -15.289 -18.501 0.796 1.00 78.06 270 VAL A O 1
ATOM 2122 N N . ARG A 1 271 ? -16.411 -17.514 -0.877 1.00 77.19 271 ARG A N 1
ATOM 2123 C CA . ARG A 1 271 ? -16.581 -18.743 -1.676 1.00 77.19 271 ARG A CA 1
ATOM 2124 C C . ARG A 1 271 ? -15.249 -19.336 -2.153 1.00 77.19 271 ARG A C 1
ATOM 2126 O O . ARG A 1 271 ? -15.152 -20.546 -2.313 1.00 77.19 271 ARG A O 1
ATOM 2133 N N . LEU A 1 272 ? -14.225 -18.502 -2.335 1.00 75.56 272 LEU A N 1
ATOM 2134 C CA . LEU A 1 272 ? -12.847 -18.910 -2.633 1.00 75.56 272 LEU A CA 1
ATOM 2135 C C . LEU A 1 272 ? -12.026 -19.276 -1.378 1.00 75.56 272 LEU A C 1
ATOM 2137 O O . LEU A 1 272 ? -10.832 -19.533 -1.493 1.00 75.56 272 LEU A O 1
ATOM 2141 N N . HIS A 1 273 ? -12.632 -19.280 -0.182 1.00 70.50 273 HIS A N 1
ATOM 2142 C CA . HIS A 1 273 ? -11.980 -19.530 1.116 1.00 70.50 273 HIS A CA 1
ATOM 2143 C C . HIS A 1 273 ? -10.829 -18.554 1.466 1.00 70.50 273 HIS A C 1
ATOM 2145 O O . HIS A 1 273 ? -10.097 -18.773 2.432 1.00 70.50 273 HIS A O 1
ATOM 2151 N N . ILE A 1 274 ? -10.702 -17.438 0.738 1.00 69.38 274 ILE A N 1
ATOM 2152 C CA . ILE A 1 274 ? -9.713 -16.379 0.995 1.00 69.38 274 ILE A CA 1
ATOM 2153 C C . ILE A 1 274 ? -10.134 -15.553 2.219 1.00 69.38 274 ILE A C 1
ATOM 2155 O O . ILE A 1 274 ? -9.297 -15.186 3.042 1.00 69.38 274 ILE A O 1
ATOM 2159 N N . CYS A 1 275 ? -11.434 -15.290 2.378 1.00 65.62 275 CYS A N 1
ATOM 2160 C CA . CYS A 1 275 ? -11.987 -14.608 3.547 1.00 65.62 275 CYS A CA 1
ATOM 2161 C C . CYS A 1 275 ? -12.827 -15.561 4.406 1.00 65.62 275 CYS A C 1
ATOM 2163 O O . CYS A 1 275 ? -13.659 -16.307 3.897 1.00 65.62 275 CYS A O 1
ATOM 2165 N N . SER A 1 276 ? -12.669 -15.495 5.731 1.00 60.50 276 SER A N 1
ATOM 2166 C CA . SER A 1 276 ? -13.559 -16.205 6.656 1.00 60.50 276 SER A CA 1
ATOM 2167 C C . SER A 1 276 ? -14.969 -15.583 6.627 1.00 60.50 276 SER A C 1
ATOM 2169 O O . SER A 1 276 ? -15.076 -14.372 6.825 1.00 60.50 276 SER A O 1
ATOM 2171 N N . PRO A 1 277 ? -16.062 -16.365 6.503 1.00 56.75 277 PRO A N 1
ATOM 2172 C CA . PRO A 1 277 ? -17.437 -15.851 6.628 1.00 56.75 277 PRO A CA 1
ATOM 2173 C C . PRO A 1 277 ? -17.810 -15.399 8.056 1.00 56.75 277 PRO A C 1
ATOM 2175 O O . PRO A 1 277 ? -18.860 -14.791 8.261 1.00 56.75 277 PRO A O 1
ATOM 2178 N N . LEU A 1 278 ? -16.952 -15.700 9.040 1.00 51.66 278 LEU A N 1
ATOM 2179 C CA . LEU A 1 278 ? -17.104 -15.437 10.477 1.00 51.66 278 LEU A CA 1
ATOM 2180 C C . LEU A 1 278 ? -17.131 -13.931 10.807 1.00 51.66 278 LEU A C 1
ATOM 2182 O O . LEU A 1 278 ? -16.155 -13.366 11.305 1.00 51.66 278 LEU A O 1
ATOM 2186 N N . GLY A 1 279 ? -18.263 -13.282 10.537 1.00 48.16 279 GLY A N 1
ATOM 2187 C CA . GLY A 1 279 ? -18.496 -11.880 10.882 1.00 48.16 279 GLY A CA 1
ATOM 2188 C C . GLY A 1 279 ? -19.591 -11.157 10.096 1.00 48.16 279 GLY A C 1
ATOM 2189 O O . GLY A 1 279 ? -19.909 -10.031 10.463 1.00 48.16 279 GLY A O 1
ATOM 2190 N N . PHE A 1 280 ? -20.177 -11.752 9.049 1.00 42.91 280 PHE A N 1
ATOM 2191 C CA . PHE A 1 280 ? -21.240 -11.102 8.268 1.00 42.91 280 PHE A CA 1
ATOM 2192 C C . PHE A 1 280 ? -22.634 -11.634 8.647 1.00 42.91 280 PHE A C 1
ATOM 2194 O O . PHE A 1 280 ? -22.961 -12.794 8.408 1.00 42.91 280 PHE A O 1
ATOM 2201 N N . GLY A 1 281 ? -23.468 -10.771 9.232 1.00 41.09 281 GLY A N 1
ATOM 2202 C CA . GLY A 1 281 ? -24.923 -10.948 9.360 1.00 41.09 281 GLY A CA 1
ATOM 2203 C C . GLY A 1 281 ? -25.447 -11.925 10.423 1.00 41.09 281 GLY A C 1
ATOM 2204 O O . GLY A 1 281 ? -26.378 -11.563 11.129 1.00 41.09 281 GLY A O 1
ATOM 2205 N N . ALA A 1 282 ? -24.887 -13.134 10.558 1.00 40.72 282 ALA A N 1
ATOM 2206 C CA . ALA A 1 282 ? -25.505 -14.206 11.362 1.00 40.72 282 ALA A CA 1
ATOM 2207 C C . ALA A 1 282 ? -24.717 -14.615 12.622 1.00 40.72 282 ALA A C 1
ATOM 2209 O O . ALA A 1 282 ? -25.290 -14.803 13.700 1.00 40.72 282 ALA A O 1
ATOM 2210 N N . THR A 1 283 ? -23.392 -14.761 12.519 1.00 44.81 283 THR A N 1
ATOM 2211 C CA . THR A 1 283 ? -22.595 -15.373 13.599 1.00 44.81 283 THR A CA 1
ATOM 2212 C C . THR A 1 283 ? -22.406 -14.463 14.809 1.00 44.81 283 THR A C 1
ATOM 2214 O O . THR A 1 283 ? -22.238 -14.972 15.904 1.00 44.81 283 THR A O 1
ATOM 2217 N N . PHE A 1 284 ? -22.467 -13.134 14.656 1.00 42.84 284 PHE A N 1
ATOM 2218 C CA . PHE A 1 284 ? -22.241 -12.213 15.782 1.00 42.84 284 PHE A CA 1
ATOM 2219 C C . PHE A 1 284 ? -23.337 -12.307 16.853 1.00 42.84 284 PHE A C 1
ATOM 2221 O O . PHE A 1 284 ? -23.039 -12.242 18.040 1.00 42.84 284 PHE A O 1
ATOM 2228 N N . GLN A 1 285 ? -24.590 -12.501 16.432 1.00 41.62 285 GLN A N 1
ATOM 2229 C CA . GLN A 1 285 ? -25.695 -12.764 17.351 1.00 41.62 285 GLN A CA 1
ATOM 2230 C C . GLN A 1 285 ? -25.642 -14.216 17.858 1.00 41.62 285 GLN A C 1
ATOM 2232 O O . GLN A 1 285 ? -25.747 -14.455 19.056 1.00 41.62 285 GLN A O 1
ATOM 2237 N N . SER A 1 286 ? -25.343 -15.180 16.977 1.00 41.88 286 SER A N 1
ATOM 2238 C CA . SER A 1 286 ? -25.260 -16.606 17.342 1.00 41.88 286 SER A CA 1
ATOM 2239 C C . SER A 1 286 ? -24.166 -16.925 18.382 1.00 41.88 286 SER A C 1
ATOM 2241 O O . SER A 1 286 ? -24.440 -17.649 19.333 1.00 41.88 286 SER A O 1
ATOM 2243 N N . ASP A 1 287 ? -22.956 -16.364 18.246 1.00 46.25 287 ASP A N 1
ATOM 2244 C CA . ASP A 1 287 ? -21.828 -16.553 19.184 1.00 46.25 287 ASP A CA 1
ATOM 2245 C C . ASP A 1 287 ? -22.077 -15.907 20.563 1.00 46.25 287 ASP A C 1
ATOM 2247 O O . ASP A 1 287 ? -21.377 -16.222 21.529 1.00 46.25 287 ASP A O 1
ATOM 2251 N N . LEU A 1 288 ? -23.037 -14.976 20.659 1.00 49.84 288 LEU A N 1
ATOM 2252 C CA . LEU A 1 288 ? -23.361 -14.248 21.889 1.00 49.84 288 LEU A CA 1
ATOM 2253 C C . LEU A 1 288 ? -24.634 -14.775 22.573 1.00 49.84 288 LEU A C 1
ATOM 2255 O O . LEU A 1 288 ? -24.720 -14.728 23.798 1.00 49.84 288 LEU A O 1
ATOM 2259 N N . GLU A 1 289 ? -25.593 -15.303 21.805 1.00 44.91 289 GLU A N 1
ATOM 2260 C CA . GLU A 1 289 ? -26.888 -15.791 22.301 1.00 44.91 289 GLU A CA 1
ATOM 2261 C C . GLU A 1 289 ? -26.982 -17.324 22.438 1.00 44.91 289 GLU A C 1
ATOM 2263 O O . GLU A 1 289 ? -27.851 -17.799 23.167 1.00 44.91 289 GLU A O 1
ATOM 2268 N N . ASN A 1 290 ? -26.111 -18.121 21.795 1.00 41.16 290 ASN A N 1
ATOM 2269 C CA . ASN A 1 290 ? -26.204 -19.591 21.817 1.00 41.16 290 ASN A CA 1
ATOM 2270 C C . ASN A 1 290 ? -25.031 -20.288 22.548 1.00 41.16 290 ASN A C 1
ATOM 2272 O O . ASN A 1 290 ? -24.047 -20.684 21.916 1.00 41.16 290 ASN A O 1
ATOM 2276 N N . PRO A 1 291 ? -25.144 -20.549 23.865 1.00 44.97 291 PRO A N 1
ATOM 2277 C CA . PRO A 1 291 ? -24.136 -21.285 24.631 1.00 44.97 291 PRO A CA 1
ATOM 2278 C C . PRO A 1 291 ? -24.163 -22.820 24.435 1.00 44.97 291 PRO A C 1
ATOM 2280 O O . PRO A 1 291 ? -23.528 -23.528 25.215 1.00 44.97 291 PRO A O 1
ATOM 2283 N N . GLN A 1 292 ? -24.894 -23.369 23.450 1.00 36.75 292 GLN A N 1
ATOM 2284 C CA . GLN A 1 292 ? -25.204 -24.811 23.365 1.00 36.75 292 GLN A CA 1
ATOM 2285 C C . GLN A 1 292 ? -24.744 -25.546 22.085 1.00 36.75 292 GLN A C 1
ATOM 2287 O O . GLN A 1 292 ? -25.210 -26.658 21.840 1.00 36.75 292 GLN A O 1
ATOM 2292 N N . MET A 1 293 ? -23.817 -25.005 21.283 1.00 39.53 293 MET A N 1
ATOM 2293 C CA . MET A 1 293 ? -23.278 -25.701 20.092 1.00 39.53 293 MET A CA 1
ATOM 2294 C C . MET A 1 293 ? -21.838 -26.230 20.274 1.00 39.53 293 MET A C 1
ATOM 2296 O O . MET A 1 293 ? -20.876 -25.547 19.917 1.00 39.53 293 MET A O 1
ATOM 2300 N N . PRO A 1 294 ? -21.647 -27.471 20.768 1.00 45.56 294 PRO A N 1
ATOM 2301 C CA . PRO A 1 294 ? -20.356 -28.155 20.725 1.00 45.56 294 PRO A CA 1
ATOM 2302 C C . PRO A 1 294 ? -20.085 -28.702 19.310 1.00 45.56 294 PRO A C 1
ATOM 2304 O O . PRO A 1 294 ? -20.417 -29.845 19.001 1.00 45.56 294 PRO A O 1
ATOM 2307 N N . GLY A 1 295 ? -19.478 -27.891 18.436 1.00 39.75 295 GLY A N 1
ATOM 2308 C CA . GLY A 1 295 ? -19.231 -28.271 17.040 1.00 39.75 295 GLY A CA 1
ATOM 2309 C C . GLY A 1 295 ? -17.968 -27.664 16.422 1.00 39.75 295 GLY A C 1
ATOM 2310 O O . GLY A 1 295 ? -17.943 -26.491 16.075 1.00 39.75 295 GLY A O 1
ATOM 2311 N N . MET A 1 296 ? -16.952 -28.507 16.207 1.00 39.75 296 MET A N 1
ATOM 2312 C CA . MET A 1 296 ? -15.828 -28.287 15.279 1.00 39.75 296 MET A CA 1
ATOM 2313 C C . MET A 1 296 ? -14.932 -27.047 15.520 1.00 39.75 296 MET A C 1
ATOM 2315 O O . MET A 1 296 ? -14.774 -26.188 14.655 1.00 39.75 296 MET A O 1
ATOM 2319 N N . ILE A 1 297 ? -14.222 -27.029 16.655 1.00 37.53 297 ILE A N 1
ATOM 2320 C CA . ILE A 1 297 ? -13.017 -26.199 16.852 1.00 37.53 297 ILE A CA 1
ATOM 2321 C C . ILE A 1 297 ? -11.823 -27.130 17.111 1.00 37.53 297 ILE A C 1
ATOM 2323 O O . ILE A 1 297 ? -11.864 -27.943 18.033 1.00 37.53 297 ILE A O 1
ATOM 2327 N N . LEU A 1 298 ? -10.758 -27.022 16.306 1.00 35.25 298 LEU A N 1
ATOM 2328 C CA . LEU A 1 298 ? -9.502 -27.747 16.550 1.00 35.25 298 LEU A CA 1
ATOM 2329 C C . LEU A 1 298 ? -8.752 -27.139 17.754 1.00 35.25 298 LEU A C 1
ATOM 2331 O O . LEU A 1 298 ? -8.757 -25.916 17.922 1.00 35.25 298 LEU A O 1
ATOM 2335 N N . PRO A 1 299 ? -8.119 -27.959 18.611 1.00 37.41 299 PRO A N 1
ATOM 2336 C CA . PRO A 1 299 ? -7.778 -27.537 19.964 1.00 37.41 299 PRO A CA 1
ATOM 2337 C C . PRO A 1 299 ? -6.530 -26.647 20.034 1.00 37.41 299 PRO A C 1
ATOM 2339 O O . PRO A 1 299 ? -5.403 -27.115 19.894 1.00 37.41 299 PRO A O 1
ATOM 2342 N N . ILE A 1 300 ? -6.729 -25.379 20.401 1.00 38.84 300 ILE A N 1
ATOM 2343 C CA . ILE A 1 300 ? -5.751 -24.623 21.193 1.00 38.84 300 ILE A CA 1
ATOM 2344 C C . ILE A 1 300 ? -6.400 -24.348 22.549 1.00 38.84 300 ILE A C 1
ATOM 2346 O O . ILE A 1 300 ? -7.428 -23.681 22.649 1.00 38.84 300 ILE A O 1
ATOM 2350 N N . SER A 1 301 ? -5.823 -24.932 23.595 1.00 42.25 301 SER A N 1
ATOM 2351 C CA . SER A 1 301 ? -6.437 -25.036 24.914 1.00 42.25 301 SER A CA 1
ATOM 2352 C C . SER A 1 301 ? -6.441 -23.711 25.681 1.00 42.25 301 SER A C 1
ATOM 2354 O O . SER A 1 301 ? -5.439 -23.336 26.291 1.00 42.25 301 SER A O 1
ATOM 2356 N N . GLN A 1 302 ? -7.603 -23.063 25.758 1.00 48.28 302 GLN A N 1
ATOM 2357 C CA . GLN A 1 302 ? -7.983 -22.323 26.962 1.00 48.28 302 GLN A CA 1
ATOM 2358 C C . GLN A 1 302 ? -8.886 -23.235 27.807 1.00 48.28 302 GLN A C 1
ATOM 2360 O O . GLN A 1 302 ? -9.922 -23.678 27.307 1.00 48.28 302 GLN A O 1
ATOM 2365 N N . PRO A 1 303 ? -8.513 -23.580 29.053 1.00 44.44 303 PRO A N 1
ATOM 2366 C CA . PRO A 1 303 ? -9.309 -24.493 29.859 1.00 44.44 303 PRO A CA 1
ATOM 2367 C C . PRO A 1 303 ? -10.607 -23.809 30.303 1.00 44.44 303 PRO A C 1
ATOM 2369 O O . PRO A 1 303 ? -10.587 -22.713 30.868 1.00 44.44 303 PRO A O 1
ATOM 2372 N N . ALA A 1 304 ? -11.743 -24.480 30.086 1.00 56.31 304 ALA A N 1
ATOM 2373 C CA . ALA A 1 304 ? -13.072 -23.951 30.405 1.00 56.31 304 ALA A CA 1
ATOM 2374 C C . ALA A 1 304 ? -13.237 -23.562 31.889 1.00 56.31 304 ALA A C 1
ATOM 2376 O O . ALA A 1 304 ? -14.047 -22.694 32.206 1.00 56.31 304 ALA A O 1
ATOM 2377 N N . SER A 1 305 ? -12.424 -24.135 32.786 1.00 60.25 305 SER A N 1
ATOM 2378 C CA . SER A 1 305 ? -12.355 -23.766 34.203 1.00 60.25 305 SER A CA 1
ATOM 2379 C C . SER A 1 305 ? -12.049 -22.283 34.426 1.00 60.25 305 SER A C 1
ATOM 2381 O O . SER A 1 305 ? -12.730 -21.660 35.232 1.00 60.25 305 SER A O 1
ATOM 2383 N N . LEU A 1 306 ? -11.103 -21.681 33.692 1.00 55.75 306 LEU A N 1
ATOM 2384 C CA . LEU A 1 306 ? -10.768 -20.257 33.850 1.00 55.75 306 LEU A CA 1
ATOM 2385 C C . LEU A 1 306 ? -11.901 -19.340 33.373 1.00 55.75 306 LEU A C 1
ATOM 2387 O O . LEU A 1 306 ? -12.115 -18.271 33.945 1.00 55.75 306 LEU A O 1
ATOM 2391 N N . ARG A 1 307 ? -12.666 -19.767 32.359 1.00 62.72 307 ARG A N 1
ATOM 2392 C CA . ARG A 1 307 ? -13.853 -19.036 31.899 1.00 62.72 307 ARG A CA 1
ATOM 2393 C C . ARG A 1 307 ? -14.999 -19.145 32.906 1.00 62.72 307 ARG A C 1
ATOM 2395 O O . ARG A 1 307 ? -15.532 -18.115 33.313 1.00 62.72 307 ARG A O 1
ATOM 2402 N N . ALA A 1 308 ? -15.309 -20.356 33.366 1.00 70.44 308 ALA A N 1
ATOM 2403 C CA . ALA A 1 308 ? -16.308 -20.592 34.405 1.00 70.44 308 ALA A CA 1
ATOM 2404 C C . ALA A 1 308 ? -15.949 -19.873 35.719 1.00 70.44 308 ALA A C 1
ATOM 2406 O O . ALA A 1 308 ? -16.825 -19.354 36.408 1.00 70.44 308 ALA A O 1
ATOM 2407 N N . GLU A 1 309 ? -14.660 -19.772 36.059 1.00 71.00 309 GLU A N 1
ATOM 2408 C CA . GLU A 1 309 ? -14.206 -19.007 37.217 1.00 71.00 309 GLU A CA 1
ATOM 2409 C C . GLU A 1 309 ? -14.335 -17.492 36.999 1.00 71.00 309 GLU A C 1
ATOM 2411 O O . GLU A 1 309 ? -14.797 -16.790 37.898 1.00 71.00 309 GLU A O 1
ATOM 2416 N N . ALA A 1 310 ? -14.008 -16.967 35.814 1.00 72.25 310 ALA A N 1
ATOM 2417 C CA . ALA A 1 310 ? -14.237 -15.559 35.485 1.00 72.25 310 ALA A CA 1
ATOM 2418 C C . ALA A 1 310 ? -15.734 -15.193 35.525 1.00 72.25 310 ALA A C 1
ATOM 2420 O O . ALA A 1 310 ? -16.103 -14.137 36.039 1.00 72.25 310 ALA A O 1
ATOM 2421 N N . GLU A 1 311 ? -16.608 -16.077 35.043 1.00 77.50 311 GLU A N 1
ATOM 2422 C CA . GLU A 1 311 ? -18.065 -15.919 35.095 1.00 77.50 311 GLU A CA 1
ATOM 2423 C C . GLU A 1 311 ? -18.595 -16.037 36.538 1.00 77.50 311 GLU A C 1
ATOM 2425 O O . GLU A 1 311 ? -19.385 -15.194 36.966 1.00 77.50 311 GLU A O 1
ATOM 2430 N N . ARG A 1 312 ? -18.061 -16.957 37.357 1.00 83.94 312 ARG A N 1
ATOM 2431 C CA . ARG A 1 312 ? -18.330 -17.032 38.808 1.00 83.94 312 ARG A CA 1
ATOM 2432 C C . ARG A 1 312 ? -17.893 -15.762 39.547 1.00 83.94 312 ARG A C 1
ATOM 2434 O O . ARG A 1 312 ? -18.648 -15.251 40.372 1.00 83.94 312 ARG A O 1
ATOM 2441 N N . ARG A 1 313 ? -16.704 -15.225 39.248 1.00 81.44 313 ARG A N 1
ATOM 2442 C CA . ARG A 1 313 ? -16.186 -13.969 39.825 1.00 81.44 313 ARG A CA 1
ATOM 2443 C C . ARG A 1 313 ? -17.063 -12.772 39.426 1.00 81.44 313 ARG A C 1
ATOM 2445 O O . ARG A 1 313 ? -17.383 -11.957 40.287 1.00 81.44 313 ARG A O 1
ATOM 2452 N N . ARG A 1 314 ? -17.533 -12.702 38.172 1.00 87.06 314 ARG A N 1
ATOM 2453 C CA . ARG A 1 314 ? -18.506 -11.689 37.706 1.00 87.06 314 ARG A CA 1
ATOM 2454 C C . ARG A 1 314 ? -19.855 -11.804 38.423 1.00 87.06 314 ARG A C 1
ATOM 2456 O O . ARG A 1 314 ? -20.366 -10.796 38.898 1.00 87.06 314 ARG A O 1
ATOM 2463 N N . ALA A 1 315 ? -20.399 -13.012 38.569 1.00 87.81 315 ALA A N 1
ATOM 2464 C CA . ALA A 1 315 ? -21.663 -13.238 39.273 1.00 87.81 315 ALA A CA 1
ATOM 2465 C C . ALA A 1 315 ? -21.588 -12.878 40.771 1.00 87.81 315 ALA A C 1
ATOM 2467 O O . ALA A 1 315 ? -22.557 -12.367 41.330 1.00 87.81 315 ALA A O 1
ATOM 2468 N N . LEU A 1 316 ? -20.439 -13.099 41.420 1.00 87.00 316 LEU A N 1
ATOM 2469 C CA . LEU A 1 316 ? -20.197 -12.644 42.794 1.00 87.00 316 LEU A CA 1
ATOM 2470 C C . LEU A 1 316 ? -20.044 -11.118 42.883 1.00 87.00 316 LEU A C 1
ATOM 2472 O O . LEU A 1 316 ? -20.581 -10.521 43.811 1.00 87.00 316 LEU A O 1
ATOM 2476 N N . ALA A 1 317 ? -19.374 -10.479 41.919 1.00 85.62 317 ALA A N 1
ATOM 2477 C CA . ALA A 1 317 ? -19.251 -9.020 41.869 1.00 85.62 317 ALA A CA 1
ATOM 2478 C C . ALA A 1 317 ? -20.609 -8.322 41.664 1.00 85.62 317 ALA A C 1
ATOM 2480 O O . ALA A 1 317 ? -20.883 -7.330 42.334 1.00 85.62 317 ALA A O 1
ATOM 2481 N N . LEU A 1 318 ? -21.477 -8.871 40.804 1.00 85.81 318 LEU A N 1
ATOM 2482 C CA . LEU A 1 318 ? -22.853 -8.392 40.628 1.00 85.81 318 LEU A CA 1
ATOM 2483 C C . LEU A 1 318 ? -23.663 -8.542 41.920 1.00 85.81 318 LEU A C 1
ATOM 2485 O O . LEU A 1 318 ? -24.177 -7.551 42.420 1.00 85.81 318 LEU A O 1
ATOM 2489 N N . LYS A 1 319 ? -23.660 -9.723 42.554 1.00 86.75 319 LYS A N 1
ATOM 2490 C CA . LYS A 1 319 ? -24.350 -9.920 43.844 1.00 86.75 319 LYS A CA 1
ATOM 2491 C C . LYS A 1 319 ? -23.821 -9.010 44.957 1.00 86.75 319 LYS A C 1
ATOM 2493 O O . LYS A 1 319 ? -24.600 -8.562 45.790 1.00 86.75 319 LYS A O 1
ATOM 2498 N N . ALA A 1 320 ? -22.523 -8.705 44.975 1.00 88.56 320 ALA A N 1
ATOM 2499 C CA . ALA A 1 320 ? -21.943 -7.748 45.918 1.00 88.56 320 ALA A CA 1
ATOM 2500 C C . ALA A 1 320 ? -22.360 -6.292 45.622 1.00 88.56 320 ALA A C 1
ATOM 2502 O O . ALA A 1 320 ? -22.487 -5.498 46.556 1.00 88.56 320 ALA A O 1
ATOM 2503 N N . LEU A 1 321 ? -22.601 -5.940 44.354 1.00 84.50 321 LEU A N 1
ATOM 2504 C CA . LEU A 1 321 ? -23.212 -4.667 43.962 1.00 84.50 321 LEU A CA 1
ATOM 2505 C C . LEU A 1 321 ? -24.690 -4.611 44.356 1.00 84.50 321 LEU A C 1
ATOM 2507 O O . LEU A 1 321 ? -25.078 -3.647 45.007 1.00 84.50 321 LEU A O 1
ATOM 2511 N N . ASP A 1 322 ? -25.480 -5.646 44.066 1.00 90.12 322 ASP A N 1
ATOM 2512 C CA . ASP A 1 322 ? -26.897 -5.727 44.447 1.00 90.12 322 ASP A CA 1
ATOM 2513 C C . ASP A 1 322 ? -27.070 -5.647 45.970 1.00 90.12 322 ASP A C 1
ATOM 2515 O O . ASP A 1 322 ? -27.910 -4.901 46.467 1.00 90.12 322 ASP A O 1
ATOM 2519 N N . MET A 1 323 ? -26.222 -6.346 46.736 1.00 84.81 323 MET A N 1
ATOM 2520 C CA . MET A 1 323 ? -26.194 -6.250 48.200 1.00 84.81 323 MET A CA 1
ATOM 2521 C C . MET A 1 323 ? -25.817 -4.847 48.687 1.00 84.81 323 MET A C 1
ATOM 2523 O O . MET A 1 323 ? -26.406 -4.373 49.654 1.00 84.81 323 MET A O 1
ATOM 2527 N N . ARG A 1 324 ? -24.880 -4.150 48.028 1.00 78.75 324 ARG A N 1
ATOM 2528 C CA . ARG A 1 324 ? -24.550 -2.751 48.356 1.00 78.75 324 ARG A CA 1
ATOM 2529 C C . ARG A 1 324 ? -25.668 -1.782 47.977 1.00 78.75 324 ARG A C 1
ATOM 2531 O O . ARG A 1 324 ? -25.901 -0.838 48.722 1.00 78.75 324 ARG A O 1
ATOM 2538 N N . LEU A 1 325 ? -26.370 -2.018 46.871 1.00 83.44 325 LEU A N 1
ATOM 2539 C CA . LEU A 1 325 ? -27.502 -1.209 46.420 1.00 83.44 325 LEU A CA 1
ATOM 2540 C C . LEU A 1 325 ? -28.696 -1.390 47.366 1.00 83.44 325 LEU A C 1
ATOM 2542 O O . LEU A 1 325 ? -29.237 -0.402 47.852 1.00 83.44 325 LEU A O 1
ATOM 2546 N N . HIS A 1 326 ? -29.038 -2.628 47.732 1.00 81.94 326 HIS A N 1
ATOM 2547 C CA . HIS A 1 326 ? -30.059 -2.908 48.743 1.00 81.94 326 HIS A CA 1
ATOM 2548 C C . HIS A 1 326 ? -29.668 -2.418 50.145 1.00 81.94 326 HIS A C 1
ATOM 2550 O O . HIS A 1 326 ? -30.534 -1.922 50.859 1.00 81.94 326 HIS A O 1
ATOM 2556 N N . ALA A 1 327 ? -28.391 -2.484 50.541 1.00 75.62 327 ALA A N 1
ATOM 2557 C CA . ALA A 1 327 ? -27.929 -1.902 51.804 1.00 75.62 327 ALA A CA 1
ATOM 2558 C C . ALA A 1 327 ? -27.979 -0.363 51.791 1.00 75.62 327 ALA A C 1
ATOM 2560 O O . ALA A 1 327 ? -28.351 0.240 52.791 1.00 75.62 327 ALA A O 1
ATOM 2561 N N . ALA A 1 328 ? -27.673 0.284 50.662 1.00 72.62 328 ALA A N 1
ATOM 2562 C CA . ALA A 1 328 ? -27.839 1.728 50.502 1.00 72.62 328 ALA A CA 1
ATOM 2563 C C . ALA A 1 328 ? -29.323 2.136 50.529 1.00 72.62 328 ALA A C 1
ATOM 2565 O O . ALA A 1 328 ? -29.678 3.094 51.211 1.00 72.62 328 ALA A O 1
ATOM 2566 N N . ALA A 1 329 ? -30.198 1.374 49.864 1.00 71.69 329 ALA A N 1
ATOM 2567 C CA . ALA A 1 329 ? -31.646 1.572 49.911 1.00 71.69 329 ALA A CA 1
ATOM 2568 C C . ALA A 1 329 ? -32.208 1.363 51.332 1.00 71.69 329 ALA A C 1
ATOM 2570 O O . ALA A 1 329 ? -33.008 2.170 51.799 1.00 71.69 329 ALA A O 1
ATOM 2571 N N . GLY A 1 330 ? -31.729 0.348 52.059 1.00 61.25 330 GLY A N 1
ATOM 2572 C CA . GLY A 1 330 ? -32.053 0.129 53.471 1.00 61.25 330 GLY A CA 1
ATOM 2573 C C . GLY A 1 330 ? -31.594 1.285 54.363 1.00 61.25 330 GLY A C 1
ATOM 2574 O O . GLY A 1 330 ? -32.399 1.845 55.100 1.00 61.25 330 GLY A O 1
ATOM 2575 N N . ASN A 1 331 ? -30.338 1.719 54.235 1.00 54.56 331 ASN A N 1
ATOM 2576 C CA . ASN A 1 331 ? -29.805 2.843 55.012 1.00 54.56 331 ASN A CA 1
ATOM 2577 C C . ASN A 1 331 ? -30.476 4.183 54.659 1.00 54.56 331 ASN A C 1
ATOM 2579 O O . ASN A 1 331 ? -30.556 5.062 55.515 1.00 54.56 331 ASN A O 1
ATOM 2583 N N . SER A 1 332 ? -31.015 4.344 53.444 1.00 51.62 332 SER A N 1
ATOM 2584 C CA . SER A 1 332 ? -31.824 5.519 53.083 1.00 51.62 332 SER A CA 1
ATOM 2585 C C . SER A 1 332 ? -33.185 5.583 53.797 1.00 51.62 332 SER A C 1
ATOM 2587 O O . SER A 1 332 ? -33.816 6.636 53.799 1.00 51.62 332 SER A O 1
ATOM 2589 N N . ALA A 1 333 ? -33.602 4.507 54.479 1.00 53.84 333 ALA A N 1
ATOM 2590 C CA . ALA A 1 333 ? -34.733 4.509 55.408 1.00 53.84 333 ALA A CA 1
ATOM 2591 C C . ALA A 1 333 ? -34.333 4.815 56.871 1.00 53.84 333 ALA A C 1
ATOM 2593 O O . ALA A 1 333 ? -35.203 4.850 57.740 1.00 53.84 333 ALA A O 1
ATOM 2594 N N . SER A 1 334 ? -33.044 5.035 57.174 1.00 50.81 334 SER A N 1
ATOM 2595 C CA . SER A 1 334 ? -32.557 5.207 58.551 1.00 50.81 334 SER A CA 1
ATOM 2596 C C . SER A 1 334 ? -31.406 6.218 58.695 1.00 50.81 334 SER A C 1
ATOM 2598 O O . SER A 1 334 ? -30.344 5.887 59.226 1.00 50.81 334 SER A O 1
ATOM 2600 N N . LEU A 1 335 ? -31.621 7.473 58.284 1.00 39.16 335 LEU A N 1
ATOM 2601 C CA . LEU A 1 335 ? -30.795 8.595 58.752 1.00 39.16 335 LEU A CA 1
ATOM 2602 C C . LEU A 1 335 ? -31.633 9.878 58.940 1.00 39.16 335 LEU A C 1
ATOM 2604 O O . LEU A 1 335 ? -32.204 10.372 57.965 1.00 39.16 335 LEU A O 1
ATOM 2608 N N . PRO A 1 336 ? -31.724 10.450 60.157 1.00 36.47 336 PRO A N 1
ATOM 2609 C CA . PRO A 1 336 ? -32.406 11.723 60.364 1.00 36.47 336 PRO A CA 1
ATOM 2610 C C . PRO A 1 336 ? -31.571 12.900 59.839 1.00 36.47 336 PRO A C 1
ATOM 2612 O O . PRO A 1 336 ? -30.517 13.199 60.384 1.00 36.47 336 PRO A O 1
ATOM 2615 N N . GLY A 1 337 ? -32.089 13.585 58.816 1.00 35.91 337 GLY A N 1
ATOM 2616 C CA . GLY A 1 337 ? -31.833 14.999 58.516 1.00 35.91 337 GLY A CA 1
ATOM 2617 C C . GLY A 1 337 ? -30.385 15.466 58.296 1.00 35.91 337 GLY A C 1
ATOM 2618 O O . GLY A 1 337 ? -29.683 15.812 59.240 1.00 35.91 337 GLY A O 1
ATOM 2619 N N . LEU A 1 338 ? -30.029 15.718 57.032 1.00 33.94 338 LEU A N 1
ATOM 2620 C CA . LEU A 1 338 ? -29.097 16.801 56.701 1.00 33.94 338 LEU A CA 1
ATOM 2621 C C . LEU A 1 338 ? -29.724 17.697 55.627 1.00 33.94 338 LEU A C 1
ATOM 2623 O O . LEU A 1 338 ? -30.019 17.250 54.520 1.00 33.94 338 LEU A O 1
ATOM 2627 N N . SER A 1 339 ? -29.982 18.958 55.975 1.00 34.91 339 SER A N 1
ATOM 2628 C CA . SER A 1 339 ? -30.740 19.882 55.129 1.00 34.91 339 SER A CA 1
ATOM 2629 C C . SER A 1 339 ? -29.950 20.324 53.897 1.00 34.91 339 SER A C 1
ATOM 2631 O O . SER A 1 339 ? -28.890 20.939 54.015 1.00 34.91 339 SER A O 1
ATOM 2633 N N . GLN A 1 340 ? -30.517 20.104 52.710 1.00 37.66 340 GLN A N 1
ATOM 2634 C CA . GLN A 1 340 ? -30.021 20.675 51.459 1.00 37.66 340 GLN A CA 1
ATOM 2635 C C . GLN A 1 340 ? -30.166 22.206 51.494 1.00 37.66 340 GLN A C 1
ATOM 2637 O O . GLN A 1 340 ? -31.247 22.752 51.278 1.00 37.66 340 GLN A O 1
ATOM 2642 N N . LYS A 1 341 ? -29.073 22.915 51.799 1.00 35.69 341 LYS A N 1
ATOM 2643 C CA . LYS A 1 341 ? -29.057 24.380 51.883 1.00 35.69 341 LYS A CA 1
ATOM 2644 C C . LYS A 1 341 ? -29.075 24.989 50.477 1.00 35.69 341 LYS A C 1
ATOM 2646 O O . LYS A 1 341 ? -28.049 25.045 49.806 1.00 35.69 341 LYS A O 1
ATOM 2651 N N . THR A 1 342 ? -30.244 25.447 50.038 1.00 33.19 342 THR A N 1
ATOM 2652 C CA . THR A 1 342 ? -30.413 26.163 48.766 1.00 33.19 342 THR A CA 1
ATOM 2653 C C . THR A 1 342 ? -29.591 27.453 48.744 1.00 33.19 342 THR A C 1
ATOM 2655 O O . THR A 1 342 ? -29.683 28.263 49.667 1.00 33.19 342 THR A O 1
ATOM 2658 N N . PHE A 1 343 ? -28.849 27.677 47.658 1.00 31.72 343 PHE A N 1
ATOM 2659 C CA . PHE A 1 343 ? -28.327 28.992 47.277 1.00 31.72 343 PHE A CA 1
ATOM 2660 C C . PHE A 1 343 ? -28.968 29.436 45.951 1.00 31.72 343 PHE A C 1
ATOM 2662 O O . PHE A 1 343 ? -29.539 28.618 45.229 1.00 31.72 343 PHE A O 1
ATOM 2669 N N . LEU A 1 344 ? -28.982 30.742 45.683 1.00 33.00 344 LEU A N 1
ATOM 2670 C CA . LEU A 1 344 ? -30.000 31.367 44.831 1.00 33.00 344 LEU A CA 1
ATOM 2671 C C . LEU A 1 344 ? -29.616 31.538 43.351 1.00 33.00 344 LEU A C 1
ATOM 2673 O O . LEU A 1 344 ? -28.565 32.087 43.035 1.00 33.00 344 LEU A O 1
ATOM 2677 N N . GLY A 1 345 ? -30.595 31.259 42.482 1.00 29.30 345 GLY A N 1
ATOM 2678 C CA . GLY A 1 345 ? -30.827 31.984 41.226 1.00 29.30 345 GLY A CA 1
ATOM 2679 C C . GLY A 1 345 ? -30.398 31.294 39.916 1.00 29.30 345 GLY A C 1
ATOM 2680 O O . GLY A 1 345 ? -29.472 30.489 39.919 1.00 29.30 345 GLY A O 1
ATOM 2681 N N . PRO A 1 346 ? -30.987 31.676 38.761 1.00 39.31 346 PRO A N 1
ATOM 2682 C CA . PRO A 1 346 ? -32.333 32.233 38.567 1.00 39.31 346 PRO A CA 1
ATOM 2683 C C . PRO A 1 346 ? -33.159 31.459 37.513 1.00 39.31 346 PRO A C 1
ATOM 2685 O O . PRO A 1 346 ? -32.625 30.939 36.536 1.00 39.31 346 PRO A O 1
ATOM 2688 N N . THR A 1 347 ? -34.488 31.458 37.648 1.00 34.69 347 THR A N 1
ATOM 2689 C CA . THR A 1 347 ? -35.419 30.975 36.606 1.00 34.69 347 THR A CA 1
ATOM 2690 C C . THR A 1 347 ? -36.212 32.132 35.989 1.00 34.69 347 THR A C 1
ATOM 2692 O O . THR A 1 347 ? -36.726 32.962 36.744 1.00 34.69 347 THR A O 1
ATOM 2695 N N . PRO A 1 348 ? -36.375 32.193 34.653 1.00 34.72 348 PRO A N 1
ATOM 2696 C CA . PRO A 1 348 ? -37.312 33.113 34.012 1.00 34.72 348 PRO A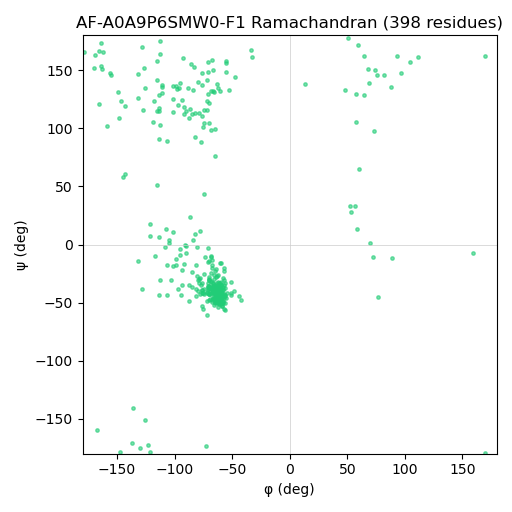 CA 1
ATOM 2697 C C . PRO A 1 348 ? -38.773 32.689 34.254 1.00 34.72 348 PRO A C 1
ATOM 2699 O O . PRO A 1 348 ? -39.066 31.531 34.551 1.00 34.72 348 PRO A O 1
ATOM 2702 N N . SER A 1 349 ? -39.690 33.650 34.149 1.00 32.22 349 SER A N 1
ATOM 2703 C CA . SER A 1 349 ? -41.087 33.533 34.587 1.00 32.22 349 SER A CA 1
ATOM 2704 C C . SER A 1 349 ? -41.991 32.702 33.666 1.00 32.22 349 SER A C 1
ATOM 2706 O O . SER A 1 349 ? -41.901 32.807 32.445 1.00 32.22 349 SER A O 1
ATOM 2708 N N . ALA A 1 350 ? -42.980 32.018 34.253 1.00 33.62 350 ALA A N 1
ATOM 2709 C CA . ALA A 1 350 ? -44.232 31.654 33.583 1.00 33.62 350 ALA A CA 1
ATOM 2710 C C . ALA A 1 350 ? -45.395 31.601 34.597 1.00 33.62 350 ALA A C 1
ATOM 2712 O O . ALA A 1 350 ? -45.273 30.984 35.653 1.00 33.62 350 ALA A O 1
ATOM 2713 N N . ASN A 1 351 ? -46.521 32.246 34.278 1.00 30.03 351 ASN A N 1
ATOM 2714 C CA . ASN A 1 351 ? -47.751 32.181 35.077 1.00 30.03 351 ASN A CA 1
ATOM 2715 C C . ASN A 1 351 ? -48.486 30.850 34.852 1.00 30.03 351 ASN A C 1
ATOM 2717 O O . ASN A 1 351 ? -48.732 30.484 33.705 1.00 30.03 351 ASN A O 1
ATOM 2721 N N . ASN A 1 352 ? -48.994 30.233 35.922 1.00 34.56 352 ASN A N 1
ATOM 2722 C CA . ASN A 1 352 ? -50.443 30.251 36.182 1.00 34.56 352 ASN A CA 1
ATOM 2723 C C . ASN A 1 352 ? -50.799 29.711 37.577 1.00 34.56 352 ASN A C 1
ATOM 2725 O O . ASN A 1 352 ? -50.083 28.894 38.147 1.00 34.56 352 ASN A O 1
ATOM 2729 N N . ASN A 1 353 ? -51.922 30.199 38.111 1.00 33.81 353 ASN A N 1
ATOM 2730 C CA . ASN A 1 353 ? -52.487 29.835 39.417 1.00 33.81 353 ASN A CA 1
ATOM 2731 C C . ASN A 1 353 ? -53.824 29.060 39.213 1.00 33.81 353 ASN A C 1
ATOM 2733 O O . ASN A 1 353 ? -54.206 28.853 38.058 1.00 33.81 353 ASN A O 1
ATOM 2737 N N . PRO A 1 354 ? -54.505 28.518 40.246 1.00 43.66 354 PRO A N 1
ATOM 2738 C CA . PRO A 1 354 ? -54.874 27.104 40.205 1.00 43.66 354 PRO A CA 1
ATOM 2739 C C . PRO A 1 354 ? -56.387 26.843 40.306 1.00 43.66 354 PRO A C 1
ATOM 2741 O O . PRO A 1 354 ? -57.194 27.759 40.457 1.00 43.66 354 PRO A O 1
ATOM 2744 N N . ILE A 1 355 ? -56.763 25.561 40.301 1.00 32.06 355 ILE A N 1
ATOM 2745 C CA . ILE A 1 355 ? -58.082 25.081 40.738 1.00 32.06 355 ILE A CA 1
ATOM 2746 C C . ILE A 1 355 ? -57.892 24.202 41.982 1.00 32.06 355 ILE A C 1
ATOM 2748 O O . ILE A 1 355 ? -56.899 23.488 42.108 1.00 32.06 355 ILE A O 1
ATOM 2752 N N . SER A 1 356 ? -58.821 24.315 42.927 1.00 31.61 356 SER A N 1
ATOM 2753 C CA . SER A 1 356 ? -58.751 23.772 44.285 1.00 31.61 356 SER A CA 1
ATOM 2754 C C . SER A 1 356 ? -59.777 22.660 44.532 1.00 31.61 356 SER A C 1
ATOM 2756 O O . SER A 1 356 ? -60.747 22.542 43.786 1.00 31.61 356 SER A O 1
ATOM 2758 N N . LEU A 1 357 ? -59.579 21.877 45.604 1.00 35.84 357 LEU A N 1
ATOM 2759 C CA . LEU A 1 357 ? -60.504 21.641 46.741 1.00 35.84 357 LEU A CA 1
ATOM 2760 C C . LEU A 1 357 ? -59.972 20.465 47.628 1.00 35.84 357 LEU A C 1
ATOM 2762 O O . LEU A 1 357 ? -59.028 19.796 47.208 1.00 35.84 357 LEU A O 1
ATOM 2766 N N . PRO A 1 358 ? -60.426 20.294 48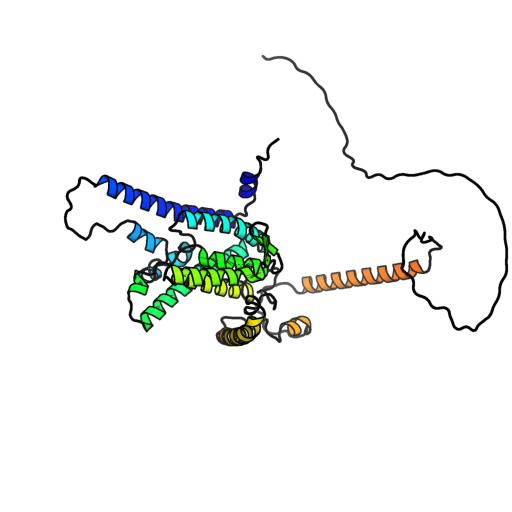.895 1.00 44.56 358 PRO A N 1
ATOM 2767 C CA . PRO A 1 358 ? -59.549 19.851 50.001 1.00 44.56 358 PRO A CA 1
ATOM 2768 C C . PRO A 1 358 ? -60.254 18.765 50.877 1.00 44.56 358 PRO A C 1
ATOM 2770 O O . PRO A 1 358 ? -61.045 18.014 50.308 1.00 44.56 358 PRO A O 1
ATOM 2773 N N . PRO A 1 359 ? -60.159 18.700 52.233 1.00 50.12 359 PRO A N 1
ATOM 2774 C CA . PRO A 1 359 ? -59.109 19.037 53.214 1.00 50.12 359 PRO A CA 1
ATOM 2775 C C . PRO A 1 359 ? -58.789 17.821 54.149 1.00 50.12 359 PRO A C 1
ATOM 2777 O O . PRO A 1 359 ? -59.055 16.676 53.800 1.00 50.12 359 PRO A O 1
ATOM 2780 N N . SER A 1 360 ? -58.357 18.110 55.392 1.00 30.22 360 SER A N 1
ATOM 2781 C CA . SER A 1 360 ? -58.388 17.285 56.630 1.00 30.22 360 SER A CA 1
ATOM 2782 C C . SER A 1 360 ? -57.196 16.342 56.913 1.00 30.22 360 SER A C 1
ATOM 2784 O O . SER A 1 360 ? -56.725 15.655 56.018 1.00 30.22 360 SER A O 1
ATOM 2786 N N . SER A 1 361 ? -56.658 16.273 58.145 1.00 33.00 361 SER A N 1
ATOM 2787 C CA . SER A 1 361 ? -56.800 17.172 59.320 1.00 33.00 361 SER A CA 1
ATOM 2788 C C . SER A 1 361 ? -55.679 16.961 60.361 1.00 33.00 361 SER A C 1
ATOM 2790 O O . SER A 1 361 ? -55.059 15.907 60.364 1.00 33.00 361 SER A O 1
ATOM 2792 N N . THR A 1 362 ? -55.542 17.912 61.308 1.00 31.41 362 THR A N 1
ATOM 2793 C CA . THR A 1 362 ? -54.993 17.765 62.694 1.00 31.41 362 THR A CA 1
ATOM 2794 C C . THR A 1 362 ? -53.557 17.223 62.894 1.00 31.41 362 THR A C 1
ATOM 2796 O O . THR A 1 362 ? -53.238 16.136 62.444 1.00 31.41 362 THR A O 1
ATOM 2799 N N . GLY A 1 363 ? -52.669 17.861 63.672 1.00 30.38 363 GLY A N 1
ATOM 2800 C CA . GLY A 1 363 ? -52.775 19.112 64.446 1.00 30.38 363 GLY A CA 1
ATOM 2801 C C . GLY A 1 363 ? -51.576 19.340 65.401 1.00 30.38 363 GLY A C 1
ATOM 2802 O O . GLY A 1 363 ? -50.658 18.532 65.419 1.00 30.38 363 GLY A O 1
ATOM 2803 N N . SER A 1 364 ? -51.609 20.459 66.149 1.00 29.62 364 SER A N 1
ATOM 2804 C CA . SER A 1 364 ? -51.021 20.743 67.496 1.00 29.62 364 SER A CA 1
ATOM 2805 C C . SER A 1 364 ? -49.972 19.779 68.110 1.00 29.62 364 SER A C 1
ATOM 2807 O O . SER A 1 364 ? -50.218 18.581 68.168 1.00 29.62 364 SER A O 1
ATOM 2809 N N . THR A 1 365 ? -48.867 20.207 68.751 1.00 30.72 365 THR A N 1
ATOM 2810 C CA . THR A 1 365 ? -48.469 21.525 69.331 1.00 30.72 365 THR A CA 1
ATOM 2811 C C . THR A 1 365 ? -46.935 21.555 69.559 1.00 30.72 365 THR A C 1
ATOM 2813 O O . THR A 1 365 ? -46.332 20.496 69.661 1.00 30.72 365 THR A O 1
ATOM 2816 N N . GLY A 1 366 ? -46.232 22.700 69.521 1.00 29.27 366 GLY A N 1
ATOM 2817 C CA . GLY A 1 366 ? -45.901 23.541 70.699 1.00 29.27 366 GLY A CA 1
ATOM 2818 C C . GLY A 1 366 ? -44.815 22.910 71.598 1.00 29.27 366 GLY A C 1
ATOM 2819 O O . GLY A 1 366 ? -45.135 21.996 72.340 1.00 29.27 366 GLY A O 1
ATOM 2820 N N . GLY A 1 367 ? -43.523 23.265 71.509 1.00 27.94 367 GLY A N 1
ATOM 2821 C CA . GLY A 1 367 ? -42.875 24.440 72.144 1.00 27.94 367 GLY A CA 1
ATOM 2822 C C . GLY A 1 367 ? -41.904 23.964 73.262 1.00 27.94 367 GLY A C 1
ATOM 2823 O O . GLY A 1 367 ? -42.038 22.828 73.696 1.00 27.94 367 GLY A O 1
ATOM 2824 N N . ALA A 1 368 ? -40.916 24.705 73.786 1.00 28.55 368 ALA A N 1
ATOM 2825 C CA . ALA A 1 368 ? -40.283 25.974 73.394 1.00 28.55 368 ALA A CA 1
ATOM 2826 C C . ALA A 1 368 ? -38.921 26.150 74.135 1.00 28.55 368 ALA A C 1
ATOM 2828 O O . ALA A 1 368 ? -38.800 25.682 75.265 1.00 28.55 368 ALA A O 1
ATOM 2829 N N . SER A 1 369 ? -37.968 26.908 73.557 1.00 27.75 369 SER A N 1
ATOM 2830 C CA . SER A 1 369 ? -36.690 27.375 74.176 1.00 27.75 369 SER A CA 1
ATOM 2831 C C . SER A 1 369 ? -35.662 26.275 74.564 1.00 27.75 369 SER A C 1
ATOM 2833 O O . SER A 1 369 ? -36.015 25.106 74.627 1.00 27.75 369 SER A O 1
ATOM 2835 N N . THR A 1 370 ? -34.360 26.526 74.791 1.00 31.73 370 THR A N 1
ATOM 2836 C CA . THR A 1 370 ? -33.527 27.756 74.881 1.00 31.73 370 THR A CA 1
ATOM 2837 C C . THR A 1 370 ? -32.266 27.693 73.981 1.00 31.73 370 THR A C 1
ATOM 2839 O O . THR A 1 370 ? -31.916 26.648 73.442 1.00 31.73 370 THR A O 1
ATOM 2842 N N . ALA A 1 371 ? -31.566 28.825 73.840 1.00 35.72 371 ALA A N 1
ATOM 2843 C CA . ALA A 1 371 ? -30.230 28.990 73.228 1.00 35.72 371 ALA A CA 1
ATOM 2844 C C . ALA A 1 371 ? -29.276 29.647 74.278 1.00 35.72 371 ALA A C 1
ATOM 2846 O O . ALA A 1 371 ? -29.756 29.848 75.400 1.00 35.72 371 ALA A O 1
ATOM 2847 N N . PRO A 1 372 ? -28.014 30.071 73.995 1.00 42.22 372 PRO A N 1
ATOM 2848 C CA . PRO A 1 372 ? -27.227 29.994 72.748 1.00 42.22 372 PRO A CA 1
ATOM 2849 C C . PRO A 1 372 ? -25.727 29.581 72.909 1.00 42.22 372 PRO A C 1
ATOM 2851 O O . PRO A 1 372 ? -25.263 29.316 74.013 1.00 42.22 372 PRO A O 1
ATOM 2854 N N . ALA A 1 373 ? -24.987 29.701 71.785 1.00 30.33 373 ALA A N 1
ATOM 2855 C CA . ALA A 1 373 ? -23.586 30.179 71.642 1.00 30.33 373 ALA A CA 1
ATOM 2856 C C . ALA A 1 373 ? -22.453 29.117 71.580 1.00 30.33 373 ALA A C 1
ATOM 2858 O O . ALA A 1 373 ? -22.589 28.062 72.187 1.00 30.33 373 ALA A O 1
ATOM 2859 N N . THR A 1 374 ? -21.324 29.299 70.864 1.00 31.03 374 THR A N 1
ATOM 2860 C CA . THR A 1 374 ? -20.794 30.380 69.972 1.00 31.03 374 THR A CA 1
ATOM 2861 C C . THR A 1 374 ? -20.295 29.816 68.610 1.00 31.03 374 THR A C 1
ATOM 2863 O O . THR A 1 374 ? -20.459 28.628 68.345 1.00 31.03 374 THR A O 1
ATOM 2866 N N . ASN A 1 375 ? -19.701 30.663 67.749 1.00 28.50 375 ASN A N 1
ATOM 2867 C CA . ASN A 1 375 ? -18.998 30.309 66.492 1.00 28.50 375 ASN A CA 1
ATOM 2868 C C . ASN A 1 375 ? -17.607 29.639 66.797 1.00 28.50 375 ASN A C 1
ATOM 2870 O O . ASN A 1 375 ? -17.368 29.332 67.965 1.00 28.50 375 ASN A O 1
ATOM 2874 N N . GLU A 1 376 ? -16.664 29.316 65.888 1.00 34.03 376 GLU A N 1
ATOM 2875 C CA . GLU A 1 376 ? -16.104 30.020 64.699 1.00 34.03 376 GLU A CA 1
ATOM 2876 C C . GLU A 1 376 ? -15.477 29.043 63.655 1.00 34.03 376 GLU A C 1
ATOM 2878 O O . GLU A 1 376 ? -14.960 28.002 64.046 1.00 34.03 376 GLU A O 1
ATOM 2883 N N . ASP A 1 377 ? -15.573 29.408 62.361 1.00 31.80 377 ASP A N 1
ATOM 2884 C CA . ASP A 1 377 ? -14.645 29.288 61.195 1.00 31.80 377 ASP A CA 1
ATOM 2885 C C . ASP A 1 377 ? -13.917 27.943 60.850 1.00 31.80 377 ASP A C 1
ATOM 2887 O O . ASP A 1 377 ? -13.549 27.155 61.710 1.00 31.80 377 ASP A O 1
ATOM 2891 N N . GLU A 1 378 ? -13.893 27.465 59.586 1.00 31.94 378 GLU A N 1
ATOM 2892 C CA . GLU A 1 378 ? -12.976 27.781 58.442 1.00 31.94 378 GLU A CA 1
ATOM 2893 C C . GLU A 1 378 ? -11.514 27.272 58.661 1.00 31.94 378 GLU A C 1
ATOM 2895 O O . GLU A 1 378 ? -11.014 27.322 59.775 1.00 31.94 378 GLU A O 1
ATOM 2900 N N . VAL A 1 379 ? -10.733 26.696 57.721 1.00 32.22 379 VAL A N 1
ATOM 2901 C CA . VAL A 1 379 ? -10.699 26.669 56.233 1.00 32.22 379 VAL A CA 1
ATOM 2902 C C . VAL A 1 379 ? -10.161 25.298 55.712 1.00 32.22 379 VAL A C 1
ATOM 2904 O O . VAL A 1 379 ? -9.836 24.404 56.490 1.00 32.22 379 VAL A O 1
ATOM 2907 N N . LEU A 1 380 ? -10.040 25.126 54.385 1.00 26.53 380 LEU A N 1
ATOM 2908 C CA . LEU A 1 380 ? -9.253 24.079 53.693 1.00 26.53 380 LEU A CA 1
ATOM 2909 C C . LEU A 1 380 ? -7.760 24.095 54.144 1.00 26.53 380 LEU A C 1
ATOM 2911 O O . LEU A 1 380 ? -7.271 25.138 54.564 1.00 26.53 380 LEU A O 1
ATOM 2915 N N . PHE A 1 381 ? -6.976 23.007 54.040 1.00 26.47 381 PHE A N 1
ATOM 2916 C CA . PHE A 1 381 ? -6.228 22.704 52.800 1.00 26.47 381 PHE A CA 1
ATOM 2917 C C . PHE A 1 381 ? -5.643 21.279 52.663 1.00 26.47 381 PHE A C 1
ATOM 2919 O O . PHE A 1 381 ? -5.549 20.493 53.601 1.00 26.47 381 PHE A O 1
ATOM 2926 N N . GLU A 1 382 ? -5.248 21.013 51.418 1.00 27.42 382 GLU A N 1
ATOM 2927 C CA . GLU A 1 382 ? -4.467 19.903 50.855 1.00 27.42 382 GLU A CA 1
ATOM 2928 C C . GLU A 1 382 ? -3.173 19.569 51.629 1.00 27.42 382 GLU A C 1
ATOM 2930 O O . GLU A 1 382 ? -2.475 20.470 52.095 1.00 27.42 382 GLU A O 1
ATOM 2935 N N . THR A 1 383 ? -2.802 18.283 51.712 1.00 31.70 383 THR A N 1
ATOM 2936 C CA . THR A 1 383 ? -1.541 17.834 52.331 1.00 31.70 383 THR A CA 1
ATOM 2937 C C . THR A 1 383 ? -0.588 17.185 51.325 1.00 31.70 383 THR A C 1
ATOM 2939 O O . THR A 1 383 ? -0.826 16.094 50.810 1.00 31.70 383 THR A O 1
ATOM 2942 N N . SER A 1 384 ? 0.557 17.835 51.117 1.00 31.08 384 SER A N 1
ATOM 2943 C CA . SER A 1 384 ? 1.788 17.188 50.654 1.00 31.08 384 SER A CA 1
ATOM 2944 C C . SER A 1 384 ? 2.676 16.933 51.871 1.00 31.08 384 SER A C 1
ATOM 2946 O O . SER A 1 384 ? 2.815 17.818 52.711 1.00 31.08 384 SER A O 1
ATOM 2948 N N . ALA A 1 385 ? 3.291 15.753 51.964 1.00 34.38 385 ALA A N 1
ATOM 2949 C CA . ALA A 1 385 ? 4.206 15.391 53.046 1.00 34.38 385 ALA A CA 1
ATOM 2950 C C . ALA A 1 385 ? 5.485 14.773 52.466 1.00 34.38 385 ALA A C 1
ATOM 2952 O O . ALA A 1 385 ? 5.422 13.838 51.667 1.00 34.38 385 ALA A O 1
ATOM 2953 N N . MET A 1 386 ? 6.636 15.327 52.845 1.00 32.75 386 MET A N 1
ATOM 2954 C CA . MET A 1 386 ? 7.964 14.898 52.409 1.00 32.75 386 MET A CA 1
ATOM 2955 C C . MET A 1 386 ? 8.983 15.402 53.437 1.00 32.75 386 MET A C 1
ATOM 2957 O O . MET A 1 386 ? 9.305 16.587 53.436 1.00 32.75 386 MET A O 1
ATOM 2961 N N . ASP A 1 387 ? 9.444 14.515 54.320 1.00 34.72 387 ASP A N 1
ATOM 2962 C CA . ASP A 1 387 ? 10.272 14.896 55.468 1.00 34.72 387 ASP A CA 1
ATOM 2963 C C . ASP A 1 387 ? 11.785 14.915 55.169 1.00 34.72 387 ASP A C 1
ATOM 2965 O O . ASP A 1 387 ? 12.360 13.992 54.585 1.00 34.72 387 ASP A O 1
ATOM 2969 N N . ASP A 1 388 ? 12.388 16.006 55.643 1.00 35.03 388 ASP A N 1
ATOM 2970 C CA . ASP A 1 388 ? 13.756 16.236 56.141 1.00 35.03 388 ASP A CA 1
ATOM 2971 C C . ASP A 1 388 ? 14.430 15.046 56.881 1.00 35.03 388 ASP A C 1
ATOM 2973 O O . ASP A 1 388 ? 13.755 14.128 57.336 1.00 35.03 388 ASP A O 1
ATOM 2977 N N . ALA A 1 389 ? 15.743 14.985 57.179 1.00 35.03 389 ALA A N 1
ATOM 2978 C CA . ALA A 1 389 ? 16.997 15.667 56.768 1.00 35.03 389 ALA A CA 1
ATOM 2979 C C . ALA A 1 389 ? 18.177 14.803 57.350 1.00 35.03 389 ALA A C 1
ATOM 2981 O O . ALA A 1 389 ? 17.953 13.632 57.643 1.00 35.03 389 ALA A O 1
ATOM 2982 N N . SER A 1 390 ? 19.451 15.176 57.574 1.00 31.88 390 SER A N 1
ATOM 2983 C CA . SER A 1 390 ? 20.285 16.394 57.435 1.00 31.88 390 SER A CA 1
ATOM 2984 C C . SER A 1 390 ? 21.771 15.936 57.291 1.00 31.88 390 SER A C 1
ATOM 2986 O O . SER A 1 390 ? 22.082 14.825 57.711 1.00 31.88 390 SER A O 1
ATOM 2988 N N . ALA A 1 391 ? 22.671 16.575 56.529 1.00 33.09 391 ALA A N 1
ATOM 2989 C CA . ALA A 1 391 ? 23.466 17.802 56.777 1.00 33.09 391 ALA A CA 1
ATOM 2990 C C . ALA A 1 391 ? 24.766 17.632 57.623 1.00 33.09 391 ALA A C 1
ATOM 2992 O O . ALA A 1 391 ? 24.801 16.860 58.573 1.00 33.09 391 ALA A O 1
ATOM 2993 N N . ASN A 1 392 ? 25.799 18.434 57.283 1.00 30.73 392 ASN A N 1
ATOM 2994 C CA . ASN A 1 392 ? 27.156 18.570 57.882 1.00 30.73 392 ASN A CA 1
ATOM 2995 C C . ASN A 1 392 ? 28.162 17.389 57.758 1.00 30.73 392 ASN A C 1
ATOM 2997 O O . ASN A 1 392 ? 27.764 16.234 57.724 1.00 30.73 392 ASN A O 1
ATOM 3001 N N . SER A 1 393 ? 29.497 17.596 57.727 1.00 32.66 393 SER A N 1
ATOM 3002 C CA . SER A 1 393 ? 30.324 18.765 57.316 1.00 32.66 393 SER A CA 1
ATOM 3003 C C . SER A 1 393 ? 31.834 18.413 57.214 1.00 32.66 393 SER A C 1
ATOM 3005 O O . SER A 1 393 ? 32.288 17.466 57.845 1.00 32.66 393 SER A O 1
ATOM 3007 N N . SER A 1 394 ? 32.611 19.268 56.523 1.00 30.59 394 SER A N 1
ATOM 3008 C CA . SER A 1 394 ? 34.075 19.526 56.657 1.00 30.59 394 SER A CA 1
ATOM 3009 C C . SER A 1 394 ? 35.152 18.449 56.350 1.00 30.59 394 SER A C 1
ATOM 3011 O O . SER A 1 394 ? 35.200 17.377 56.933 1.00 30.59 394 SER A O 1
ATOM 3013 N N . SER A 1 395 ? 36.107 18.878 55.506 1.00 33.25 395 SER A N 1
ATOM 3014 C CA . SER A 1 395 ? 37.538 18.497 55.341 1.00 33.25 395 SER A CA 1
ATOM 3015 C C . SER A 1 395 ? 38.303 18.083 56.625 1.00 33.25 395 SER A C 1
ATOM 3017 O O . SER A 1 395 ? 37.922 18.546 57.695 1.00 33.25 395 SER A O 1
ATOM 3019 N N . LYS A 1 396 ? 39.458 17.378 56.598 1.00 33.47 396 LYS A N 1
ATOM 3020 C CA . LYS A 1 396 ? 40.748 17.732 55.925 1.00 33.47 396 LYS A CA 1
ATOM 3021 C C . LYS A 1 396 ? 41.826 16.611 56.113 1.00 33.47 396 LYS A C 1
ATOM 3023 O O . LYS A 1 396 ? 41.653 15.804 57.015 1.00 33.47 396 LYS A O 1
ATOM 3028 N N . GLU A 1 397 ? 42.931 16.638 55.337 1.00 32.78 397 GLU A N 1
ATOM 3029 C CA . GLU A 1 397 ? 44.220 15.882 55.509 1.00 32.78 397 GLU A CA 1
ATOM 3030 C C . GLU A 1 397 ? 44.204 14.323 55.530 1.00 32.78 397 GLU A C 1
ATOM 3032 O O . GLU A 1 397 ? 43.148 13.707 55.589 1.00 32.78 397 GLU A O 1
ATOM 3037 N N . GLU A 1 398 ? 45.341 13.596 55.511 1.00 39.56 398 GLU A N 1
ATOM 3038 C CA . GLU A 1 398 ? 46.529 13.639 54.613 1.00 39.56 398 GLU A CA 1
ATOM 3039 C C . GLU A 1 398 ? 47.410 12.365 54.789 1.00 39.56 398 GLU A C 1
ATOM 3041 O O . GLU A 1 398 ? 47.948 12.150 55.870 1.00 39.56 398 GLU A O 1
ATOM 3046 N N . LYS A 1 399 ? 47.619 11.597 53.695 1.00 31.08 399 LYS A N 1
ATOM 3047 C CA . LYS A 1 399 ? 48.697 10.589 53.435 1.00 31.08 399 LYS A CA 1
ATOM 3048 C C . LYS A 1 399 ? 48.953 9.483 54.513 1.00 31.08 399 LYS A C 1
ATOM 3050 O O . LYS A 1 399 ? 48.135 9.369 55.424 1.00 31.08 399 LYS A O 1
ATOM 3055 N N . PRO A 1 400 ? 49.877 8.493 54.345 1.00 57.28 400 PRO A N 1
ATOM 3056 C CA . PRO A 1 400 ? 51.305 8.561 53.957 1.00 57.28 400 PRO A CA 1
ATOM 3057 C C . PRO A 1 400 ? 51.633 8.430 52.460 1.00 57.28 400 PRO A C 1
ATOM 3059 O O . PRO A 1 400 ? 50.788 7.999 51.643 1.00 57.28 400 PRO A O 1
#

Foldseek 3Di:
DDDDPPPVVLVVLFDDVLVVLLVLLVVQAVVVVVQVVVQVVVVVVCPPPDDDPDPPPPDGVCNVSLVQQWDQLQCCVVNVCNLVRQASYDDDPVLSVVLSVCSRVLVSVLCVVQNPVLSVVLQSQQRSVLSVVLSVVLVVCCVVPVDCCSRGVDTGGYNLLVSLLSLLSCLVPQQQAWDQDPVNDTDGSLQVSVVSLVVLVVVCVVVVHCRSSSSSVSSNVRSLLCQAAPRDDPNDGHDQDPSSQPLVSDDPVRSPVVVVVSVVVVVVCVVVVVGPPCRPDPVVCVVVPPPDDPDDDDDDDDDVVVVVVVVVVVVVVVVVVVVVVVVVVVCVVDDPDDDPDDDDDDDDDDDDDDDDDDDDDDDDDDDDDDDDDDDDDDDDDDDDDDDDDDDDDDDDDDDD

Solvent-accessible surface area (backbone atoms only — not comparable to full-atom values): 24158 Å² total; per-residue (Å²): 136,83,94,82,66,70,63,67,56,58,60,71,72,46,51,71,58,43,50,52,54,48,51,49,27,50,52,49,25,49,52,55,50,53,52,54,51,49,53,55,50,51,57,64,72,47,74,86,59,81,88,68,96,63,85,85,75,76,76,50,68,63,72,63,44,46,58,60,38,24,33,20,51,71,48,34,84,84,37,57,64,12,39,67,40,6,42,40,26,52,93,43,71,69,58,43,53,52,51,48,54,48,44,57,54,50,35,39,50,48,32,72,76,56,35,58,70,50,38,47,52,51,50,51,50,14,35,31,49,26,42,50,51,50,42,53,47,37,52,50,48,27,76,74,68,70,46,63,60,49,33,72,69,38,74,47,58,30,48,54,18,48,54,29,25,49,35,48,51,42,30,70,75,45,36,81,46,66,47,62,50,92,83,76,46,73,44,44,36,36,45,47,47,46,54,50,50,51,50,33,51,54,49,21,66,74,72,72,46,59,67,67,32,50,32,30,51,40,2,36,51,47,31,43,50,37,45,41,65,61,40,70,53,99,90,42,69,23,53,76,53,70,82,70,34,79,31,54,46,46,62,78,92,53,21,66,67,41,41,56,53,51,52,52,54,47,54,49,35,33,75,68,67,75,37,80,70,86,62,66,96,55,50,71,58,44,77,73,72,52,95,79,75,94,74,94,76,84,91,74,88,74,64,65,64,62,53,54,48,52,52,50,52,49,55,51,52,49,51,55,47,52,52,50,51,52,47,49,57,54,48,72,75,68,71,88,82,81,82,84,80,83,79,88,84,86,81,86,90,80,91,85,84,88,87,89,87,88,84,88,78,90,76,89,80,86,88,80,90,86,85,85,88,81,89,80,83,91,80,89,82,87,86,86,87,83,85,85,87,83,86,88,80,84,87,80,92,81,84,136

Secondary structure (DSSP, 8-state):
-----HHHHHHHTS-HHHHHHHHHHHHHHHHHHHHHHHHHHHHHHTTTS-----GGG---HHHHHHHHHSB-TTTTTTSTTHHHHGGG--S-HHHHHHHHHHIIIIIHHHHHHHHHHHHHHHHHHHHHHHHHHHHHHHHHHHHHH--THHHHT--B-STHHHHHHHHHHHHHH-TT-EEEETTTEEEEGGGHHHHHHHHHHHHHHHHT--HHHHHHHHHHHHHHHHHHHT-EETTEES---STTSGGGGS-GGGHHHHHHHHHHHHHHHHHTTSS--TTSSSHHHHHHH-TT-----------HHHHHHHHHHHHHHHHHHHHHHHHHHHHTTS------------------------------------------------------------------

Nearest PDB structures (foldseek):
  5f5d-assembly1_A  TM=6.683E-01  e=2.151E-04  Escherichia coli
  3txt-assembly1_A  TM=6.359E-01  e=9.443E-04  Escherichia coli K-12
  2nr9-assembly1_A  TM=6.067E-01  e=9.443E-04  Haemophilus influenzae 86-028NP
  3b44-assembly1_A  TM=6.150E-01  e=1.150E-03  Escherichia coli
  2ic8-assembly1_A  TM=6.127E-01  e=1.883E-03  Escherichia coli

Mean predicted aligned error: 17.71 Å